Protein AF-A0A0H5R2V0-F1 (afdb_monomer_lite)

Secondary structure (DSSP, 8-state):
-----TTSPPTT----EETTEE-EESGGG-EEPTTEEEETTTEEEEPPPHHHHHHHHHHHHHHHHHHHHHHHHHHHHHHH-TT-HHHHHHHHHHHHHHHHHGGGGS-----HHHHHHHHHHHHHH-SSTTT--HHHHSTT-SS-HHHHHHHHHHHHHHHHHHHHHHHHHHHHHHHHHHH-----HHHHHHHHHHHHHHHHHHHHHHHHHHHHHHT-EEE-TTSTT-EEETTEEEEETTSHHHHHHIIIIIHHHIIIIIIHHHHHHHHHHHHTGGGTTSHHHHHHTHHHHTTB-GGGTTHHHHHHHHHHHHHHHHHHTTT-HHHHHHHHHHHHHHHHHHHHHH--BSSHHHHHHHHHHHHHHHHHHHHHHTTS-TT-HHHHHHHHHHHHHHHHHHHHHHHHHHHHHHHHHHHHTS--S-SSSSS--PPPP------S----------------------------------------------

Structure (mmCIF, N/CA/C/O backbone):
data_AF-A0A0H5R2V0-F1
#
_entry.id   AF-A0A0H5R2V0-F1
#
loop_
_atom_site.group_PDB
_atom_site.id
_atom_site.type_symbol
_atom_site.label_atom_id
_atom_site.label_alt_id
_atom_site.label_comp_id
_atom_site.label_asym_id
_atom_site.label_entity_id
_atom_site.label_seq_id
_atom_site.pdbx_PDB_ins_code
_atom_site.Cartn_x
_atom_site.Cartn_y
_atom_site.Cartn_z
_atom_site.occupancy
_atom_site.B_iso_or_equiv
_atom_site.auth_seq_id
_atom_site.auth_comp_id
_atom_site.auth_asym_id
_atom_site.auth_atom_id
_atom_site.pdbx_PDB_model_num
ATOM 1 N N . MET A 1 1 ? 16.151 -11.318 -28.873 1.00 33.03 1 MET A N 1
ATOM 2 C CA . MET A 1 1 ? 16.002 -10.225 -27.884 1.00 33.03 1 MET A CA 1
ATOM 3 C C . MET A 1 1 ? 16.062 -8.913 -28.647 1.00 33.03 1 MET A C 1
ATOM 5 O O . MET A 1 1 ? 17.096 -8.249 -28.656 1.00 33.03 1 MET A O 1
ATOM 9 N N . ASP A 1 2 ? 14.979 -8.585 -29.345 1.00 33.47 2 ASP A N 1
ATOM 10 C CA . ASP A 1 2 ? 14.877 -7.322 -30.068 1.00 33.47 2 ASP A CA 1
ATOM 11 C C . ASP A 1 2 ? 14.634 -6.217 -29.044 1.00 33.47 2 ASP A C 1
ATOM 13 O O . ASP A 1 2 ? 13.664 -6.230 -28.288 1.00 33.47 2 ASP A O 1
ATOM 17 N N . GLY A 1 3 ? 15.637 -5.350 -28.913 1.00 40.62 3 GLY A N 1
ATOM 18 C CA . GLY A 1 3 ? 15.719 -4.335 -27.874 1.00 40.62 3 GLY A CA 1
ATOM 19 C C . GLY A 1 3 ? 14.725 -3.215 -28.119 1.00 40.62 3 GLY A C 1
ATOM 20 O O . GLY A 1 3 ? 15.074 -2.224 -28.751 1.00 40.62 3 GLY A O 1
ATOM 21 N N . LEU A 1 4 ? 13.524 -3.381 -27.582 1.00 42.94 4 LEU A N 1
ATOM 22 C CA . LEU A 1 4 ? 12.589 -2.296 -27.342 1.00 42.94 4 LEU A CA 1
ATOM 23 C C . LEU A 1 4 ? 13.112 -1.485 -26.141 1.00 42.94 4 LEU A C 1
ATOM 25 O O . LEU A 1 4 ? 13.302 -2.020 -25.047 1.00 42.94 4 LEU A O 1
ATOM 29 N N . CYS A 1 5 ? 13.399 -0.202 -26.356 1.00 55.09 5 CYS A N 1
ATOM 30 C CA . CYS A 1 5 ? 13.535 0.801 -25.295 1.00 55.09 5 CYS A CA 1
ATOM 31 C C . CYS A 1 5 ? 12.206 0.905 -24.514 1.00 55.09 5 CYS A C 1
ATOM 33 O O . CYS A 1 5 ? 11.188 0.412 -24.991 1.00 55.09 5 CYS A O 1
ATOM 35 N N . GLY A 1 6 ? 12.176 1.526 -23.328 1.00 53.34 6 GLY A N 1
ATOM 36 C CA . GLY A 1 6 ? 11.017 1.492 -22.413 1.00 53.34 6 GLY A CA 1
ATOM 37 C C . GLY A 1 6 ? 9.666 1.856 -23.052 1.00 53.34 6 GLY A C 1
ATOM 38 O O . GLY A 1 6 ? 8.648 1.272 -22.696 1.00 53.34 6 GLY A O 1
ATOM 39 N N . ALA A 1 7 ? 9.665 2.738 -24.056 1.00 50.69 7 ALA A N 1
ATOM 40 C CA . ALA A 1 7 ? 8.484 3.124 -24.839 1.00 50.69 7 ALA A CA 1
ATOM 41 C C . ALA A 1 7 ? 8.242 2.281 -26.118 1.00 50.69 7 ALA A C 1
ATOM 43 O O . ALA A 1 7 ? 7.536 2.715 -27.023 1.00 50.69 7 ALA A O 1
ATOM 44 N N . GLY A 1 8 ? 8.860 1.106 -26.259 1.00 52.59 8 GLY A N 1
ATOM 45 C CA . GLY A 1 8 ? 8.791 0.305 -27.487 1.00 52.59 8 GLY A CA 1
ATOM 46 C C . GLY A 1 8 ? 9.658 0.835 -28.641 1.00 52.59 8 GLY A C 1
ATOM 47 O O . GLY A 1 8 ? 9.436 0.491 -29.798 1.00 52.59 8 GLY A O 1
ATOM 48 N N . LEU A 1 9 ? 10.631 1.700 -28.342 1.00 57.59 9 LEU A N 1
ATOM 49 C CA . LEU A 1 9 ? 11.451 2.401 -29.337 1.00 57.59 9 LEU A CA 1
ATOM 50 C C . LEU A 1 9 ? 12.652 1.566 -29.806 1.00 57.59 9 LEU A C 1
ATOM 52 O O . LEU A 1 9 ? 13.222 0.792 -29.034 1.00 57.59 9 LEU A O 1
ATOM 56 N N . ALA A 1 10 ? 13.060 1.749 -31.064 1.00 51.53 10 ALA A N 1
ATOM 57 C CA . ALA A 1 10 ? 14.241 1.096 -31.623 1.00 51.53 10 ALA A CA 1
ATOM 58 C C . ALA A 1 10 ? 15.538 1.592 -30.954 1.00 51.53 10 ALA A C 1
ATOM 60 O O . ALA A 1 10 ? 15.652 2.742 -30.523 1.00 51.53 10 ALA A O 1
ATOM 61 N N . ARG A 1 11 ? 16.553 0.721 -30.884 1.00 51.88 11 ARG A N 1
ATOM 62 C CA . ARG A 1 11 ? 17.874 1.069 -30.337 1.00 51.88 11 ARG A CA 1
ATOM 63 C C . ARG A 1 11 ? 18.484 2.268 -31.074 1.00 51.88 11 ARG A C 1
ATOM 65 O O . ARG A 1 11 ? 18.577 2.259 -32.296 1.00 51.88 11 ARG A O 1
ATOM 72 N N . GLY A 1 12 ? 18.979 3.244 -30.313 1.00 54.66 12 GLY A N 1
ATOM 73 C CA . GLY A 1 12 ? 19.792 4.356 -30.822 1.00 54.66 12 GLY A CA 1
ATOM 74 C C . GLY A 1 12 ? 19.036 5.648 -31.137 1.00 54.66 12 GLY A C 1
ATOM 75 O O . GLY A 1 12 ? 19.684 6.682 -31.257 1.00 54.66 12 GLY A O 1
ATOM 76 N N . HIS A 1 13 ? 17.698 5.634 -31.187 1.00 60.31 13 HIS A N 1
ATOM 77 C CA . HIS A 1 13 ? 16.897 6.842 -31.399 1.00 60.31 13 HIS A CA 1
ATOM 78 C C . HIS A 1 13 ? 15.686 6.883 -30.462 1.00 60.31 13 HIS A C 1
ATOM 80 O O . HIS A 1 13 ? 14.754 6.096 -30.599 1.00 60.31 13 HIS A O 1
ATOM 86 N N . CYS A 1 14 ? 15.672 7.852 -29.544 1.00 61.84 14 CYS A N 1
ATOM 87 C CA . CYS A 1 14 ? 14.500 8.182 -28.725 1.00 61.84 14 CYS A CA 1
ATOM 88 C C . CYS A 1 14 ? 13.526 9.124 -29.454 1.00 61.84 14 CYS A C 1
ATOM 90 O O . CYS A 1 14 ? 12.907 9.981 -28.833 1.00 61.84 14 CYS A O 1
ATOM 92 N N . SER A 1 15 ? 13.412 8.995 -30.779 1.00 57.28 15 SER A N 1
ATOM 93 C CA . SER A 1 15 ? 12.579 9.883 -31.590 1.00 57.28 15 SER A CA 1
ATOM 94 C C . SER A 1 15 ? 11.240 9.215 -31.890 1.00 57.28 15 SER A C 1
ATOM 96 O O . SER A 1 15 ? 11.103 8.426 -32.823 1.00 57.28 15 SER A O 1
ATOM 98 N N . LEU A 1 16 ? 10.250 9.519 -31.056 1.00 59.22 16 LEU A N 1
ATOM 99 C CA . LEU A 1 16 ? 8.854 9.576 -31.476 1.00 59.22 16 LEU A CA 1
ATOM 100 C C . LEU A 1 16 ? 8.512 11.060 -31.516 1.00 59.22 16 LEU A C 1
ATOM 102 O O . LEU A 1 16 ? 8.549 11.725 -30.479 1.00 59.22 16 LEU A O 1
ATOM 106 N N . THR A 1 17 ? 8.236 11.574 -32.710 1.00 57.38 17 THR A N 1
ATOM 107 C CA . THR A 1 17 ? 7.784 12.949 -32.893 1.00 57.38 17 THR A CA 1
ATOM 108 C C . THR A 1 17 ? 6.283 13.014 -32.642 1.00 57.38 17 THR A C 1
ATOM 110 O O . THR A 1 17 ? 5.487 12.469 -33.404 1.00 57.38 17 THR A O 1
ATOM 113 N N . ALA A 1 18 ? 5.883 13.689 -31.567 1.00 54.88 18 ALA A N 1
ATOM 114 C CA . ALA A 1 18 ? 4.542 14.251 -31.460 1.00 54.88 18 ALA A CA 1
ATOM 115 C C . ALA A 1 18 ? 4.658 15.715 -31.895 1.00 54.88 18 ALA A C 1
ATOM 117 O O . ALA A 1 18 ? 5.515 16.434 -31.388 1.00 54.88 18 ALA A O 1
ATOM 118 N N . ASP A 1 19 ? 3.877 16.137 -32.891 1.00 56.09 19 ASP A N 1
ATOM 119 C CA . ASP A 1 19 ? 3.911 17.508 -33.428 1.00 56.09 19 ASP A CA 1
ATOM 120 C C . ASP A 1 19 ? 5.296 17.988 -33.944 1.00 56.09 19 ASP A C 1
ATOM 122 O O . ASP A 1 19 ? 5.535 19.187 -34.059 1.00 56.09 19 ASP A O 1
ATOM 126 N N . GLY A 1 20 ? 6.209 17.069 -34.296 1.00 59.12 20 GLY A N 1
ATOM 127 C CA . GLY A 1 20 ? 7.530 17.392 -34.861 1.00 59.12 20 GLY A CA 1
ATOM 128 C C . GLY A 1 20 ? 8.679 17.571 -33.855 1.00 59.12 20 GLY A C 1
ATOM 129 O O . GLY A 1 20 ? 9.789 17.879 -34.283 1.00 59.12 20 GLY A O 1
ATOM 130 N N . GLU A 1 21 ? 8.459 17.336 -32.556 1.00 62.59 21 GLU A N 1
ATOM 131 C CA . GLU A 1 21 ? 9.493 17.419 -31.508 1.00 62.59 21 GLU A CA 1
ATOM 132 C C . GLU A 1 21 ? 9.764 16.056 -30.847 1.00 62.59 21 GLU A C 1
ATOM 134 O O . GLU A 1 21 ? 8.839 15.271 -30.636 1.00 62.59 21 GLU A O 1
ATOM 139 N N . ASP A 1 22 ? 11.025 15.767 -30.491 1.00 71.94 22 ASP A N 1
ATOM 140 C CA . ASP A 1 22 ? 11.361 14.545 -29.741 1.00 71.94 22 ASP A CA 1
ATOM 141 C C . ASP A 1 22 ? 10.787 14.611 -28.321 1.00 71.94 22 ASP A C 1
ATOM 143 O O . ASP A 1 22 ? 11.115 15.521 -27.557 1.00 71.94 22 ASP A O 1
ATOM 147 N N . VAL A 1 23 ? 9.966 13.623 -27.964 1.00 78.81 23 VAL A N 1
ATOM 148 C CA . VAL A 1 23 ? 9.241 13.565 -26.682 1.00 78.81 23 VAL A CA 1
ATOM 149 C C . VAL A 1 23 ? 10.042 12.867 -25.571 1.00 78.81 23 VAL A C 1
ATOM 151 O O . VAL A 1 23 ? 9.841 13.143 -24.385 1.00 78.81 23 VAL A O 1
ATOM 154 N N . TYR A 1 24 ? 10.960 11.971 -25.942 1.00 79.38 24 TYR A N 1
ATOM 155 C CA . TYR A 1 24 ? 11.672 11.087 -25.018 1.00 79.38 24 TYR A CA 1
ATOM 156 C C . TYR A 1 24 ? 13.173 11.386 -24.971 1.00 79.38 24 TYR A C 1
ATOM 158 O O . TYR A 1 24 ? 13.803 11.675 -25.986 1.00 79.38 24 TYR A O 1
ATOM 166 N N . GLU A 1 25 ? 13.768 11.230 -23.793 1.00 76.56 25 GLU A N 1
ATOM 167 C CA . GLU A 1 25 ? 15.200 11.377 -23.543 1.00 76.56 25 GLU A CA 1
ATOM 168 C C . GLU A 1 25 ? 15.709 10.366 -22.495 1.00 76.56 25 GLU A C 1
ATOM 170 O O . GLU A 1 25 ? 14.951 9.585 -21.912 1.00 76.56 25 GLU A O 1
ATOM 175 N N . GLY A 1 26 ? 17.023 10.356 -22.261 1.00 75.25 26 GLY A N 1
ATOM 176 C CA . GLY A 1 26 ? 17.664 9.496 -21.262 1.00 75.25 26 GLY A CA 1
ATOM 177 C C . GLY A 1 26 ? 17.844 8.029 -21.680 1.00 75.25 26 GLY A C 1
ATOM 178 O O . GLY A 1 26 ? 17.551 7.611 -22.803 1.00 75.25 26 GLY A O 1
ATOM 179 N N . ASN A 1 27 ? 18.373 7.225 -20.755 1.00 75.56 27 ASN A N 1
ATOM 180 C CA . ASN A 1 27 ? 18.666 5.811 -20.996 1.00 75.56 27 ASN A CA 1
ATOM 181 C C . ASN A 1 27 ? 17.387 5.019 -21.288 1.00 75.56 27 ASN A C 1
ATOM 183 O O . ASN A 1 27 ? 16.394 5.151 -20.580 1.00 75.56 27 ASN A O 1
ATOM 187 N N . LEU A 1 28 ? 17.420 4.173 -22.326 1.00 72.62 28 LEU A N 1
ATOM 188 C CA . LEU A 1 28 ? 16.254 3.409 -22.798 1.00 72.62 28 LEU A CA 1
ATOM 189 C C . LEU A 1 28 ? 15.016 4.287 -23.083 1.00 72.62 28 LEU A C 1
ATOM 191 O O . LEU A 1 28 ? 13.898 3.774 -23.044 1.00 72.62 28 LEU A O 1
ATOM 195 N N . CYS A 1 29 ? 15.205 5.579 -23.384 1.00 75.69 29 CYS A N 1
ATOM 196 C CA . CYS A 1 29 ? 14.132 6.532 -23.686 1.00 75.69 29 CYS A CA 1
ATOM 197 C C . CYS A 1 29 ? 13.070 6.622 -22.580 1.00 75.69 29 CYS A C 1
ATOM 199 O O . CYS A 1 29 ? 11.881 6.734 -22.864 1.00 75.69 29 CYS A O 1
ATOM 201 N N . SER A 1 30 ? 13.482 6.490 -21.315 1.00 73.69 30 SER A N 1
ATOM 202 C CA . SER A 1 30 ? 12.550 6.450 -20.185 1.00 73.69 30 SER A CA 1
ATOM 203 C C . SER A 1 30 ? 12.168 7.822 -19.638 1.00 73.69 30 SER A C 1
ATOM 205 O O . SER A 1 30 ? 11.224 7.921 -18.860 1.00 73.69 30 SER A O 1
ATOM 207 N N . SER A 1 31 ? 12.926 8.873 -19.940 1.00 76.12 31 SER A N 1
ATOM 208 C CA . SER A 1 31 ? 12.676 10.223 -19.425 1.00 76.12 31 SER A CA 1
ATOM 209 C C . SER A 1 31 ? 11.903 11.050 -20.445 1.00 76.12 31 SER A C 1
ATOM 211 O O . SER A 1 31 ? 12.030 10.832 -21.646 1.00 76.12 31 SER A O 1
ATOM 213 N N . CYS A 1 32 ? 11.068 11.967 -19.962 1.00 77.69 32 CYS A N 1
ATOM 214 C CA . CYS A 1 32 ? 10.323 12.878 -20.823 1.00 77.69 32 CYS A CA 1
ATOM 215 C C . CYS A 1 32 ? 11.115 14.166 -20.994 1.00 77.69 32 CYS A C 1
ATOM 217 O O . CYS A 1 32 ? 11.661 14.681 -20.020 1.00 77.69 32 CYS A O 1
ATOM 219 N N . ARG A 1 33 ? 11.142 14.694 -22.216 1.00 77.19 33 ARG A N 1
ATOM 220 C CA . ARG A 1 33 ? 11.766 15.985 -22.499 1.00 77.19 33 ARG A CA 1
ATOM 221 C C . ARG A 1 33 ? 10.987 17.123 -21.828 1.00 77.19 33 ARG A C 1
ATOM 223 O O . ARG A 1 33 ? 9.781 17.010 -21.599 1.00 77.19 33 ARG A O 1
ATOM 230 N N . GLY A 1 34 ? 11.658 18.242 -21.548 1.00 76.44 34 GLY A N 1
ATOM 231 C CA . GLY A 1 34 ? 11.037 19.432 -20.953 1.00 76.44 34 GLY A CA 1
ATOM 232 C C . GLY A 1 34 ? 9.741 19.855 -21.663 1.00 76.44 34 GLY A C 1
ATOM 233 O O . GLY A 1 34 ? 9.711 19.994 -22.882 1.00 76.44 34 GLY A O 1
ATOM 234 N N . GLY A 1 35 ? 8.664 20.040 -20.893 1.00 75.44 35 GLY A N 1
ATOM 235 C CA . GLY A 1 35 ? 7.310 20.298 -21.410 1.00 75.44 35 GLY A CA 1
ATOM 236 C C . GLY A 1 35 ? 6.415 19.054 -21.511 1.00 75.44 35 GLY A C 1
ATOM 237 O O . GLY A 1 35 ? 5.207 19.194 -21.719 1.00 75.44 35 GLY A O 1
ATOM 238 N N . TYR A 1 36 ? 6.971 17.859 -21.296 1.00 77.06 36 TYR A N 1
ATOM 239 C CA . TYR A 1 36 ? 6.258 16.585 -21.219 1.00 77.06 36 TYR A CA 1
ATOM 240 C C . TYR A 1 36 ? 6.465 15.939 -19.840 1.00 77.06 36 TYR A C 1
ATOM 242 O O . TYR A 1 36 ? 7.523 16.069 -19.232 1.00 77.06 36 TYR A O 1
ATOM 250 N N . GLY A 1 37 ? 5.451 15.235 -19.338 1.00 74.38 37 GLY A N 1
ATOM 251 C CA . GLY A 1 37 ? 5.489 14.508 -18.068 1.00 74.38 37 GLY A CA 1
ATOM 252 C C . GLY A 1 37 ? 5.064 13.054 -18.238 1.00 74.38 37 GLY A C 1
ATOM 253 O O . GLY A 1 37 ? 4.320 12.715 -19.167 1.00 74.38 37 GLY A O 1
ATOM 254 N N . ARG A 1 38 ? 5.527 12.183 -17.334 1.00 69.81 38 ARG A N 1
ATOM 255 C CA . ARG A 1 38 ? 5.218 10.749 -17.395 1.00 69.81 38 ARG A CA 1
ATOM 256 C C . ARG A 1 38 ? 3.749 10.470 -17.055 1.00 69.81 38 ARG A C 1
ATOM 258 O O . ARG A 1 38 ? 3.203 10.992 -16.079 1.00 69.81 38 ARG A O 1
ATOM 265 N N . VAL A 1 39 ? 3.134 9.585 -17.837 1.00 63.25 39 VAL A N 1
ATOM 266 C CA . VAL A 1 39 ? 1.820 8.973 -17.617 1.00 63.25 39 VAL A CA 1
ATOM 267 C C . VAL A 1 39 ? 2.007 7.454 -17.603 1.00 63.25 39 VAL A C 1
ATOM 269 O O . VAL A 1 39 ? 2.451 6.849 -18.570 1.00 63.25 39 VAL A O 1
ATOM 272 N N . GLY A 1 40 ? 1.698 6.799 -16.483 1.00 59.44 40 GLY A N 1
ATOM 273 C CA . GLY A 1 40 ? 1.990 5.367 -16.333 1.00 59.44 40 GLY A CA 1
ATOM 274 C C . GLY A 1 40 ? 3.484 5.093 -16.111 1.00 59.44 40 GLY A C 1
ATOM 275 O O . GLY A 1 40 ? 4.130 5.828 -15.371 1.00 59.44 40 GLY A O 1
ATOM 276 N N . GLN A 1 41 ? 4.021 4.004 -16.679 1.00 54.69 41 GLN A N 1
ATOM 277 C CA . GLN A 1 41 ? 5.417 3.588 -16.445 1.00 54.69 41 GLN A CA 1
ATOM 278 C C . GLN A 1 41 ? 6.420 4.149 -17.466 1.00 54.69 41 GLN A C 1
ATOM 280 O O . GLN A 1 41 ? 7.545 4.454 -17.079 1.00 54.69 41 GLN A O 1
ATOM 285 N N . TYR A 1 42 ? 6.030 4.294 -18.738 1.00 61.25 42 TYR A N 1
ATOM 286 C CA . TYR A 1 42 ? 6.952 4.664 -19.825 1.00 61.25 42 TYR A CA 1
ATOM 287 C C . TYR A 1 42 ? 6.368 5.640 -20.854 1.00 61.25 42 TYR A C 1
ATOM 289 O O . TYR A 1 42 ? 7.056 5.971 -21.811 1.00 61.25 42 TYR A O 1
ATOM 297 N N . GLU A 1 43 ? 5.119 6.087 -20.702 1.00 69.00 43 GLU A N 1
ATOM 298 C CA . GLU A 1 43 ? 4.473 6.972 -21.675 1.00 69.00 43 GLU A CA 1
ATOM 299 C C . GLU A 1 43 ? 4.683 8.434 -21.268 1.00 69.00 43 GLU A C 1
ATOM 301 O O . GLU A 1 43 ? 4.503 8.793 -20.105 1.00 69.00 43 GLU A O 1
ATOM 306 N N . CYS A 1 44 ? 5.074 9.283 -22.214 1.00 76.19 44 CYS A N 1
ATOM 307 C CA . CYS A 1 44 ? 5.245 10.717 -21.993 1.00 76.19 44 CYS A CA 1
ATOM 308 C C . CYS A 1 44 ? 4.109 11.483 -22.669 1.00 76.19 44 CYS A C 1
ATOM 310 O O . CYS A 1 44 ? 3.850 11.308 -23.857 1.00 76.19 44 CYS A O 1
ATOM 312 N N . SER A 1 45 ? 3.441 12.355 -21.913 1.00 76.94 45 SER A N 1
ATOM 313 C CA . SER A 1 45 ? 2.360 13.208 -22.416 1.00 76.94 45 SER A CA 1
ATOM 314 C C . SER A 1 45 ? 2.687 14.681 -22.203 1.00 76.94 45 SER A C 1
ATOM 316 O O . SER A 1 45 ? 3.416 15.030 -21.274 1.00 76.94 45 SER A O 1
ATOM 318 N N . LYS A 1 46 ? 2.156 15.555 -23.061 1.00 79.50 46 LYS A N 1
ATOM 319 C CA . LYS A 1 46 ? 2.367 17.002 -22.949 1.00 79.50 46 LYS A CA 1
ATOM 320 C C . LYS A 1 46 ? 1.813 17.508 -21.619 1.00 79.50 46 LYS A C 1
ATOM 322 O O . LYS A 1 46 ? 0.673 17.198 -21.269 1.00 79.50 46 LYS A O 1
ATOM 327 N N . CYS A 1 47 ? 2.605 18.290 -20.888 1.00 77.94 47 CYS A N 1
ATOM 328 C CA . CYS A 1 47 ? 2.164 18.833 -19.611 1.00 77.94 47 CYS A CA 1
ATOM 329 C C . CYS A 1 47 ? 0.926 19.729 -19.806 1.00 77.94 47 CYS A C 1
ATOM 331 O O . CYS A 1 47 ? 0.865 20.503 -20.770 1.00 77.94 47 CYS A O 1
ATOM 333 N N . PRO A 1 48 ? -0.069 19.639 -18.905 1.00 76.38 48 PRO A N 1
ATOM 334 C CA . PRO A 1 48 ? -1.274 20.450 -18.994 1.00 76.38 48 PRO A CA 1
ATOM 335 C C . PRO A 1 48 ? -0.934 21.943 -18.911 1.00 76.38 48 PRO A C 1
ATOM 337 O O . PRO A 1 48 ? -0.024 22.354 -18.188 1.00 76.38 48 PRO A O 1
ATOM 340 N N . GLY A 1 49 ? -1.697 22.776 -19.625 1.00 78.06 49 GLY A N 1
ATOM 341 C CA . GLY A 1 49 ? -1.541 24.232 -19.551 1.00 78.06 49 GLY A CA 1
ATOM 342 C C . GLY A 1 49 ? -1.787 24.763 -18.131 1.00 78.06 49 GLY A C 1
ATOM 343 O O . GLY A 1 49 ? -2.454 24.113 -17.325 1.00 78.06 49 GLY A O 1
ATOM 344 N N . MET A 1 50 ? -1.306 25.973 -17.823 1.00 73.50 50 MET A N 1
ATOM 345 C CA . MET A 1 50 ? -1.350 26.553 -16.465 1.00 73.50 50 MET A CA 1
ATOM 346 C C . MET A 1 50 ? -2.732 26.469 -15.789 1.00 73.50 50 MET A C 1
ATOM 348 O O . MET A 1 50 ? -2.816 26.143 -14.607 1.00 73.50 50 MET A O 1
ATOM 352 N N . ALA A 1 51 ? -3.821 26.696 -16.533 1.00 78.94 51 ALA A N 1
ATOM 353 C CA . ALA A 1 51 ? -5.185 26.619 -16.004 1.00 78.94 51 ALA A CA 1
ATOM 354 C C . ALA A 1 51 ? -5.613 25.186 -15.628 1.00 78.94 51 ALA A C 1
ATOM 356 O O . ALA A 1 51 ? -6.193 24.972 -14.565 1.00 78.94 51 ALA A O 1
ATOM 357 N N . GLN A 1 52 ? -5.298 24.197 -16.470 1.00 77.12 52 GLN A N 1
ATOM 358 C CA . GLN A 1 52 ? -5.561 22.783 -16.181 1.00 77.12 52 GLN A CA 1
ATOM 359 C C . GLN A 1 52 ? -4.690 22.287 -15.023 1.00 77.12 52 GLN A C 1
ATOM 361 O O . GLN A 1 52 ? -5.158 21.519 -14.188 1.00 77.12 52 GLN A O 1
ATOM 366 N N . ASN A 1 53 ? -3.452 22.772 -14.934 1.00 73.44 53 ASN A N 1
ATOM 367 C CA . ASN A 1 53 ? -2.537 22.437 -13.853 1.00 73.44 53 ASN A CA 1
ATOM 368 C C . ASN A 1 53 ? -3.017 22.997 -12.502 1.00 73.44 53 ASN A C 1
ATOM 370 O O . ASN A 1 53 ? -3.043 22.290 -11.496 1.00 73.44 53 ASN A O 1
ATOM 374 N N . MET A 1 54 ? -3.484 24.251 -12.491 1.00 75.75 54 MET A N 1
ATOM 375 C CA . MET A 1 54 ? -4.089 24.873 -11.309 1.00 75.75 54 MET A CA 1
ATOM 376 C C . MET A 1 54 ? -5.380 24.158 -10.888 1.00 75.75 54 MET A C 1
ATOM 378 O O . MET A 1 54 ? -5.603 23.939 -9.697 1.00 75.75 54 MET A O 1
ATOM 382 N N . LEU A 1 55 ? -6.199 23.728 -11.855 1.00 81.94 55 LEU A N 1
ATOM 383 C CA . LEU A 1 55 ? -7.372 22.899 -11.589 1.00 81.94 55 LEU A CA 1
ATOM 384 C C . LEU A 1 55 ? -6.973 21.552 -10.965 1.00 81.94 55 LEU A C 1
ATOM 386 O O . LEU A 1 55 ? -7.532 21.176 -9.937 1.00 81.94 55 LEU A O 1
ATOM 390 N N . LEU A 1 56 ? -5.982 20.855 -11.525 1.00 74.62 56 LEU A N 1
ATOM 391 C CA . LEU A 1 56 ? -5.514 19.566 -11.011 1.00 74.62 56 LEU A CA 1
ATOM 392 C C . LEU A 1 56 ? -4.976 19.687 -9.576 1.00 74.62 56 LEU A C 1
ATOM 394 O O . LEU A 1 56 ? -5.341 18.883 -8.721 1.00 74.62 56 LEU A O 1
ATOM 398 N N . LEU A 1 57 ? -4.202 20.738 -9.281 1.00 71.69 57 LEU A N 1
ATOM 399 C CA . LEU A 1 57 ? -3.754 21.052 -7.918 1.00 71.69 57 LEU A CA 1
ATOM 400 C C . LEU A 1 57 ? -4.918 21.307 -6.968 1.00 71.69 57 LEU A C 1
ATOM 402 O O . LEU A 1 57 ? -4.917 20.807 -5.844 1.00 71.69 57 LEU A O 1
ATOM 406 N N . SER A 1 58 ? -5.912 22.081 -7.405 1.00 78.44 58 SER A N 1
ATOM 407 C CA . SER A 1 58 ? -7.078 22.376 -6.573 1.00 78.44 58 SER A CA 1
ATOM 408 C C . SER A 1 58 ? -7.869 21.106 -6.243 1.00 78.44 58 SER A C 1
ATOM 410 O O . SER A 1 58 ? -8.281 20.925 -5.099 1.00 78.44 58 SER A O 1
ATOM 412 N N . ILE A 1 59 ? -7.990 20.179 -7.202 1.00 80.00 59 ILE A N 1
ATOM 413 C CA . ILE A 1 59 ? -8.608 18.863 -7.004 1.00 80.00 59 ILE A CA 1
ATOM 414 C C . ILE A 1 59 ? -7.758 18.010 -6.057 1.00 80.00 59 ILE A C 1
ATOM 416 O O . ILE A 1 59 ? -8.304 17.416 -5.133 1.00 80.00 59 ILE A O 1
ATOM 420 N N . ALA A 1 60 ? -6.435 17.972 -6.232 1.00 71.75 60 ALA A N 1
ATOM 421 C CA . ALA A 1 60 ? -5.530 17.226 -5.359 1.00 71.75 60 ALA A CA 1
ATOM 422 C C . ALA A 1 60 ? -5.623 17.705 -3.901 1.00 71.75 60 ALA A C 1
ATOM 424 O O . ALA A 1 60 ? -5.783 16.898 -2.982 1.00 71.75 60 ALA A O 1
ATOM 425 N N . LEU A 1 61 ? -5.596 19.024 -3.690 1.00 74.88 61 LEU A N 1
ATOM 426 C CA . LEU A 1 61 ? -5.749 19.639 -2.375 1.00 74.88 61 LEU A CA 1
ATOM 427 C C . LEU A 1 61 ? -7.129 19.340 -1.777 1.00 74.88 61 LEU A C 1
ATOM 429 O O . LEU A 1 61 ? -7.221 18.969 -0.606 1.00 74.88 61 LEU A O 1
ATOM 433 N N . LEU A 1 62 ? -8.195 19.441 -2.577 1.00 81.00 62 LEU A N 1
ATOM 434 C CA . LEU A 1 62 ? -9.549 19.089 -2.153 1.00 81.00 62 LEU A CA 1
ATOM 435 C C . LEU A 1 62 ? -9.634 17.617 -1.736 1.00 81.00 62 LEU A C 1
ATOM 437 O O . LEU A 1 62 ? -10.188 17.324 -0.682 1.00 81.00 62 LEU A O 1
ATOM 441 N N . CYS A 1 63 ? -9.052 16.696 -2.505 1.00 74.81 63 CYS A N 1
ATOM 442 C CA . CYS A 1 63 ? -9.003 15.273 -2.173 1.00 74.81 63 CYS A CA 1
ATOM 443 C C .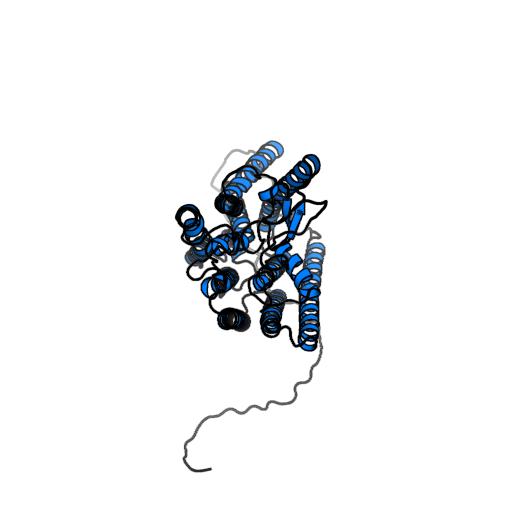 CYS A 1 63 ? -8.267 15.018 -0.854 1.00 74.81 63 CYS A C 1
ATOM 445 O O . CYS A 1 63 ? -8.745 14.227 -0.046 1.00 74.81 63 CYS A O 1
ATOM 447 N N . ILE A 1 64 ? -7.153 15.713 -0.593 1.00 72.44 64 ILE A N 1
ATOM 448 C CA . ILE A 1 64 ? -6.432 15.627 0.688 1.00 72.44 64 ILE A CA 1
ATOM 449 C C . ILE A 1 64 ? -7.315 16.132 1.837 1.00 72.44 64 ILE A C 1
ATOM 451 O O . ILE A 1 64 ? -7.426 15.462 2.863 1.00 72.44 64 ILE A O 1
ATOM 455 N N . ILE A 1 65 ? -7.993 17.271 1.666 1.00 75.25 65 ILE A N 1
ATOM 456 C CA . ILE A 1 65 ? -8.910 17.826 2.674 1.00 75.25 65 ILE A CA 1
ATOM 457 C C . ILE A 1 65 ? -10.078 16.870 2.932 1.00 75.25 65 ILE A C 1
ATOM 459 O O . ILE A 1 65 ? -10.398 16.595 4.087 1.00 75.25 65 ILE A O 1
ATOM 463 N N . VAL A 1 66 ? -10.692 16.327 1.878 1.00 79.50 66 VAL A N 1
ATOM 464 C CA . VAL A 1 66 ? -11.781 15.346 1.975 1.00 79.50 66 VAL A CA 1
ATOM 465 C C . VAL A 1 66 ? -11.293 14.068 2.644 1.00 79.50 66 VAL A C 1
ATOM 467 O O . VAL A 1 66 ? -12.007 13.532 3.484 1.00 79.50 66 VAL A O 1
ATOM 470 N N . PHE A 1 67 ? -10.081 13.599 2.342 1.00 74.31 67 PHE A N 1
ATOM 471 C CA . PHE A 1 67 ? -9.492 12.431 2.990 1.00 74.31 67 PHE A CA 1
ATOM 472 C C . PHE A 1 67 ? -9.282 12.670 4.489 1.00 74.31 67 PHE A C 1
ATOM 474 O O . PHE A 1 67 ? -9.679 11.835 5.296 1.00 74.31 67 PHE A O 1
ATOM 481 N N . ILE A 1 68 ? -8.733 13.825 4.879 1.00 70.88 68 ILE A N 1
ATOM 482 C CA . ILE A 1 68 ? -8.565 14.208 6.290 1.00 70.88 68 ILE A CA 1
ATOM 483 C C . ILE A 1 68 ? -9.929 14.336 6.982 1.00 70.88 68 ILE A C 1
ATOM 485 O O . ILE A 1 68 ? -10.127 13.817 8.077 1.00 70.88 68 ILE A O 1
ATOM 489 N N . ALA A 1 69 ? -10.899 14.995 6.350 1.00 74.00 69 ALA A N 1
ATOM 490 C CA . ALA A 1 69 ? -12.247 15.117 6.894 1.00 74.00 69 ALA A CA 1
ATOM 491 C C . ALA A 1 69 ? -12.907 13.740 7.044 1.00 74.00 69 ALA A C 1
ATOM 493 O O . ALA A 1 69 ? -13.524 13.455 8.069 1.00 74.00 69 ALA A O 1
ATOM 494 N N . PHE A 1 70 ? -12.732 12.861 6.057 1.00 76.75 70 PHE A N 1
ATOM 495 C CA . PHE A 1 70 ? -13.217 11.492 6.092 1.00 76.75 70 PHE A CA 1
ATOM 496 C C . PHE A 1 70 ? -12.582 10.707 7.238 1.00 76.75 70 PHE A C 1
ATOM 498 O O . PHE A 1 70 ? -13.330 10.088 7.986 1.00 76.75 70 PHE A O 1
ATOM 505 N N . THR A 1 71 ? -11.258 10.760 7.433 1.00 67.25 71 THR A N 1
ATOM 506 C CA . THR A 1 71 ? -10.592 10.038 8.532 1.00 67.25 71 THR A CA 1
ATOM 507 C C . THR A 1 71 ? -11.013 10.566 9.899 1.00 67.25 71 THR A C 1
ATOM 509 O O . THR A 1 71 ? -11.244 9.778 10.819 1.00 67.25 71 THR A O 1
ATOM 512 N N . VAL A 1 72 ? -11.204 11.879 10.040 1.00 68.88 72 VAL A N 1
ATOM 513 C CA . VAL A 1 72 ? -11.723 12.496 11.269 1.00 68.88 72 VAL A CA 1
ATOM 514 C C . VAL A 1 72 ? -13.160 12.038 11.534 1.00 68.88 72 VAL A C 1
ATOM 516 O O . VAL A 1 72 ? -13.451 11.513 12.610 1.00 68.88 72 VAL A O 1
ATOM 519 N N . VAL A 1 73 ? -14.054 12.141 10.546 1.00 70.56 73 VAL A N 1
ATOM 520 C CA . VAL A 1 73 ? -15.465 11.737 10.677 1.00 70.56 73 VAL A CA 1
ATOM 521 C C . VAL A 1 73 ? -15.599 10.231 10.901 1.00 70.56 73 VAL A C 1
ATOM 523 O O . VAL A 1 73 ? -16.391 9.802 11.743 1.00 70.56 73 VAL A O 1
ATOM 526 N N . SER A 1 74 ? -14.826 9.413 10.185 1.00 66.12 74 SER A N 1
ATOM 527 C CA . SER A 1 74 ? -14.824 7.961 10.356 1.00 66.12 74 SER A CA 1
ATOM 528 C C . SER A 1 74 ? -14.352 7.588 11.753 1.00 66.12 74 SER A C 1
ATOM 530 O O . SER A 1 74 ? -14.927 6.696 12.364 1.00 66.12 74 SER A O 1
ATOM 532 N N . THR A 1 75 ? -13.364 8.303 12.293 1.00 65.75 75 THR A N 1
ATOM 533 C CA . THR A 1 75 ? -12.866 8.084 13.653 1.00 65.75 75 THR A CA 1
ATOM 534 C C . THR A 1 75 ? -13.901 8.470 14.706 1.00 65.75 75 THR A C 1
ATOM 536 O O . THR A 1 75 ? -14.126 7.722 15.658 1.00 65.75 75 THR A O 1
ATOM 539 N N . MET A 1 76 ? -14.593 9.594 14.514 1.00 64.56 76 MET A N 1
ATOM 540 C CA . MET A 1 76 ? -15.681 10.009 15.398 1.00 64.56 76 MET A CA 1
ATOM 541 C C . MET A 1 76 ? -16.828 8.993 15.407 1.00 64.56 76 MET A C 1
ATOM 543 O O . MET A 1 76 ? -17.322 8.632 16.471 1.00 64.56 76 MET A O 1
ATOM 547 N N . LYS A 1 77 ? -17.220 8.476 14.237 1.00 62.66 77 LYS A N 1
ATOM 548 C CA . LYS A 1 77 ? -18.264 7.445 14.132 1.00 62.66 77 LYS A CA 1
ATOM 549 C C . LYS A 1 77 ? -17.804 6.087 14.668 1.00 62.66 77 LYS A C 1
ATOM 551 O O . LYS A 1 77 ? -18.589 5.400 15.317 1.00 62.66 77 LYS A O 1
ATOM 556 N N . ALA A 1 78 ? -16.541 5.715 14.452 1.00 56.53 78 ALA A N 1
ATOM 557 C CA . ALA A 1 78 ? -15.950 4.480 14.972 1.00 56.53 78 ALA A CA 1
ATOM 558 C C . ALA A 1 78 ? -15.879 4.475 16.506 1.00 56.53 78 ALA A C 1
ATOM 560 O O . ALA A 1 78 ? -16.109 3.437 17.121 1.00 56.53 78 ALA A O 1
ATOM 561 N N . SER A 1 79 ? -15.655 5.645 17.115 1.00 53.72 79 SER A N 1
ATOM 562 C CA . SER A 1 79 ? -15.779 5.858 18.561 1.00 53.72 79 SER A CA 1
ATOM 563 C C . SER A 1 79 ? -17.199 5.530 19.066 1.00 53.72 79 SER A C 1
ATOM 565 O O . SER A 1 79 ? -17.391 4.995 20.149 1.00 53.72 79 SER A O 1
ATOM 567 N N . SER A 1 80 ? -18.241 5.780 18.278 1.00 54.41 80 SER A N 1
ATOM 568 C CA . SER A 1 80 ? -19.616 5.490 18.710 1.00 54.41 80 SER A CA 1
ATOM 569 C C . SER A 1 80 ? -20.094 4.069 18.380 1.00 54.41 80 SER A C 1
ATOM 571 O O . SER A 1 80 ? -21.019 3.587 19.030 1.00 54.41 80 SER A O 1
ATOM 573 N N . GLN A 1 81 ? -19.501 3.382 17.395 1.00 59.66 81 GLN A N 1
ATOM 574 C CA . GLN A 1 81 ? -19.926 2.042 16.954 1.00 59.66 81 GLN A CA 1
ATOM 575 C C . GLN A 1 81 ? -18.727 1.119 16.632 1.00 59.66 81 GLN A C 1
ATOM 577 O O . GLN A 1 81 ? -18.356 0.956 15.467 1.00 59.66 81 GLN A O 1
ATOM 582 N N . PRO A 1 82 ? -18.144 0.428 17.631 1.00 54.03 82 PRO A N 1
ATOM 583 C CA . PRO A 1 82 ? -16.910 -0.354 17.477 1.00 54.03 82 PRO A CA 1
ATOM 584 C C . PRO A 1 82 ? -17.057 -1.687 16.705 1.00 54.03 82 PRO A C 1
ATOM 586 O O . PRO A 1 82 ? -16.150 -2.517 16.734 1.00 54.03 82 PRO A O 1
ATOM 589 N N . LYS A 1 83 ? -18.164 -1.944 15.989 1.00 58.09 83 LYS A N 1
ATOM 590 C CA . LYS A 1 83 ? -18.437 -3.227 15.290 1.00 58.09 83 LYS A CA 1
ATOM 591 C C . LYS A 1 83 ? -18.927 -3.066 13.844 1.00 58.09 83 LYS A C 1
ATOM 593 O O . LYS A 1 83 ? -19.792 -3.803 13.379 1.00 58.09 83 LYS A O 1
ATOM 598 N N . ALA A 1 84 ? -18.393 -2.092 13.118 1.00 70.75 84 ALA A N 1
ATOM 599 C CA . ALA A 1 84 ? -18.747 -1.866 11.721 1.00 70.75 84 ALA A CA 1
ATOM 600 C C . ALA A 1 84 ? -18.168 -2.959 10.796 1.00 70.75 84 ALA A C 1
ATOM 602 O O . ALA A 1 84 ? -17.050 -2.837 10.299 1.00 70.75 84 ALA A O 1
ATOM 603 N N . VAL A 1 85 ? -18.945 -4.017 10.533 1.00 83.38 85 VAL A N 1
ATOM 604 C CA . VAL A 1 85 ? -18.588 -5.104 9.594 1.00 83.38 85 VAL A CA 1
ATOM 605 C C . VAL A 1 85 ? -18.209 -4.552 8.211 1.00 83.38 85 VAL A C 1
ATOM 607 O O . VAL A 1 85 ? -17.234 -5.005 7.616 1.00 83.38 85 VAL A O 1
ATOM 610 N N . HIS A 1 86 ? -18.914 -3.521 7.730 1.00 84.19 86 HIS A N 1
ATOM 611 C CA . HIS A 1 86 ? -18.640 -2.883 6.437 1.00 84.19 86 HIS A CA 1
ATOM 612 C C . HIS A 1 86 ? -17.214 -2.309 6.344 1.00 84.19 86 HIS A C 1
ATOM 614 O O . HIS A 1 86 ? -16.557 -2.473 5.319 1.00 84.19 86 HIS A O 1
ATOM 620 N N . SER A 1 87 ? -16.698 -1.699 7.418 1.00 83.56 87 SER A N 1
ATOM 621 C CA . SER A 1 87 ? -15.341 -1.139 7.449 1.00 83.56 87 SER A CA 1
ATOM 622 C C . SER A 1 87 ? -14.274 -2.225 7.330 1.00 83.56 87 SER A C 1
ATOM 624 O O . SER A 1 87 ? -13.256 -2.019 6.672 1.00 83.56 87 SER A O 1
ATOM 626 N N . ILE A 1 88 ? -14.519 -3.399 7.923 1.00 88.19 88 ILE A N 1
ATOM 627 C CA . ILE A 1 88 ? -13.599 -4.540 7.836 1.00 88.19 88 ILE A CA 1
ATOM 628 C C . ILE A 1 88 ? -13.610 -5.127 6.417 1.00 88.19 88 ILE A C 1
ATOM 630 O O . ILE A 1 88 ? -12.547 -5.417 5.875 1.00 88.19 88 ILE A O 1
ATOM 634 N N . ILE A 1 89 ? -14.779 -5.223 5.771 1.00 91.06 89 ILE A N 1
ATOM 635 C CA . ILE A 1 89 ? -14.881 -5.664 4.367 1.00 91.06 89 ILE A CA 1
ATOM 636 C C . ILE A 1 89 ? -14.109 -4.714 3.443 1.00 91.06 89 ILE A C 1
ATOM 638 O O . ILE A 1 89 ? -13.302 -5.173 2.637 1.00 91.06 89 ILE A O 1
ATOM 642 N N . ILE A 1 90 ? -14.300 -3.395 3.580 1.00 87.25 90 ILE A N 1
ATOM 643 C CA . ILE A 1 90 ? -13.566 -2.392 2.786 1.00 87.25 90 ILE A CA 1
ATOM 644 C C . ILE A 1 90 ? -12.057 -2.563 2.976 1.00 87.25 90 ILE A C 1
ATOM 646 O O . ILE A 1 90 ? -11.304 -2.550 2.005 1.00 87.25 90 ILE A O 1
ATOM 650 N N . LYS A 1 91 ? -11.609 -2.775 4.214 1.00 87.69 91 LYS A N 1
ATOM 651 C CA . LYS A 1 91 ? -10.200 -3.012 4.538 1.00 87.69 91 LYS A CA 1
ATOM 652 C C . LYS A 1 91 ? -9.647 -4.274 3.864 1.00 87.69 91 LYS A C 1
ATOM 654 O O . LYS A 1 91 ? -8.557 -4.205 3.299 1.00 87.69 91 LYS A O 1
ATOM 659 N N . ILE A 1 92 ? -10.390 -5.384 3.860 1.00 92.88 92 ILE A N 1
ATOM 660 C CA . ILE A 1 92 ? -10.015 -6.619 3.145 1.00 92.88 92 ILE A CA 1
ATOM 661 C C . ILE A 1 92 ? -9.901 -6.359 1.635 1.00 92.88 92 ILE A C 1
ATOM 663 O O . ILE A 1 92 ? -8.886 -6.692 1.022 1.00 92.88 92 ILE A O 1
ATOM 667 N N . VAL A 1 93 ? -10.894 -5.694 1.036 1.00 92.12 93 VAL A N 1
ATOM 668 C CA . VAL A 1 93 ? -10.895 -5.363 -0.399 1.00 92.12 93 VAL A CA 1
ATOM 669 C C . VAL A 1 93 ? -9.708 -4.473 -0.764 1.00 92.12 93 VAL A C 1
ATOM 671 O O . VAL A 1 93 ? -8.977 -4.783 -1.704 1.00 92.12 93 VAL A O 1
ATOM 674 N N . MET A 1 94 ? -9.456 -3.412 0.006 1.00 87.06 94 MET A N 1
ATOM 675 C CA . MET A 1 94 ? -8.297 -2.536 -0.196 1.00 87.06 94 MET A CA 1
ATOM 676 C C . MET A 1 94 ? -6.980 -3.298 -0.042 1.00 87.06 94 MET A C 1
ATOM 678 O O . MET A 1 94 ? -6.055 -3.102 -0.826 1.00 87.06 94 MET A O 1
ATOM 682 N N . SER A 1 95 ? -6.900 -4.202 0.935 1.00 89.88 95 SER A N 1
ATOM 683 C CA . SER A 1 95 ? -5.738 -5.065 1.138 1.00 89.88 95 SER A CA 1
ATOM 684 C C . SER A 1 95 ? -5.471 -5.963 -0.073 1.00 89.88 95 SER A C 1
ATOM 686 O O . SER A 1 95 ? -4.318 -6.093 -0.480 1.00 89.88 95 SER A O 1
ATOM 688 N N . SER A 1 96 ? -6.524 -6.519 -0.681 1.00 92.00 96 SER A N 1
ATOM 689 C CA . SER A 1 96 ? -6.438 -7.334 -1.898 1.00 92.00 96 SER A CA 1
ATOM 690 C C . SER A 1 96 ? -6.010 -6.520 -3.119 1.00 92.00 96 SER A C 1
ATOM 692 O O . SER A 1 96 ? -5.098 -6.936 -3.827 1.00 92.00 96 SER A O 1
ATOM 694 N N . ILE A 1 97 ? -6.585 -5.327 -3.324 1.00 89.12 97 ILE A N 1
ATOM 695 C CA . ILE A 1 97 ? -6.178 -4.409 -4.403 1.00 89.12 97 ILE A CA 1
ATOM 696 C C . ILE A 1 97 ? -4.685 -4.077 -4.276 1.00 89.12 97 ILE A C 1
ATOM 698 O O . ILE A 1 97 ? -3.942 -4.201 -5.245 1.00 89.12 97 ILE A O 1
ATOM 702 N N . GLN A 1 98 ? -4.226 -3.718 -3.073 1.00 87.00 98 GLN A N 1
ATOM 703 C CA . GLN A 1 98 ? -2.817 -3.410 -2.807 1.00 87.00 98 GLN A CA 1
ATOM 704 C C . GLN A 1 98 ? -1.896 -4.612 -3.048 1.00 87.00 98 GLN A C 1
ATOM 706 O O . GLN A 1 98 ? -0.808 -4.448 -3.591 1.00 87.00 98 GLN A O 1
ATOM 711 N N . LEU A 1 99 ? -2.311 -5.814 -2.636 1.00 89.50 99 LEU A N 1
ATOM 712 C CA . LEU A 1 99 ? -1.513 -7.030 -2.789 1.00 89.50 99 LEU A CA 1
ATOM 713 C C . LEU A 1 99 ? -1.420 -7.467 -4.259 1.00 89.50 99 LEU A C 1
ATOM 715 O O . LEU A 1 99 ? -0.334 -7.801 -4.722 1.00 89.50 99 LEU A O 1
ATOM 719 N N . ASN A 1 100 ? -2.527 -7.413 -5.003 1.00 90.00 100 ASN A N 1
ATOM 720 C CA . ASN A 1 100 ? -2.557 -7.740 -6.429 1.00 90.00 100 ASN A CA 1
ATOM 721 C C . ASN A 1 100 ? -1.822 -6.700 -7.278 1.00 90.00 100 ASN A C 1
ATOM 723 O O . ASN A 1 100 ? -1.139 -7.071 -8.228 1.00 90.00 100 ASN A O 1
ATOM 727 N N . ALA A 1 101 ? -1.890 -5.414 -6.919 1.00 85.31 101 ALA A N 1
ATOM 728 C CA . ALA A 1 101 ? -1.141 -4.362 -7.604 1.00 85.31 101 ALA A CA 1
ATOM 729 C C . ALA A 1 101 ? 0.379 -4.606 -7.564 1.00 85.31 101 ALA A C 1
ATOM 731 O O . ALA A 1 101 ? 1.071 -4.295 -8.530 1.00 85.31 101 ALA A O 1
ATOM 732 N N . LEU A 1 102 ? 0.901 -5.235 -6.500 1.00 85.81 102 LEU A N 1
ATOM 733 C CA . LEU A 1 102 ? 2.320 -5.605 -6.415 1.00 85.81 102 LEU A CA 1
ATOM 734 C C . LEU A 1 102 ? 2.742 -6.628 -7.474 1.00 85.81 102 LEU A C 1
ATOM 736 O O . LEU A 1 102 ? 3.930 -6.712 -7.770 1.00 85.81 102 LEU A O 1
ATOM 740 N N . ALA A 1 103 ? 1.811 -7.369 -8.082 1.00 87.81 103 ALA A N 1
ATOM 741 C CA . ALA A 1 103 ? 2.125 -8.273 -9.184 1.00 87.81 103 ALA A CA 1
ATOM 742 C C . ALA A 1 103 ? 2.656 -7.524 -10.427 1.00 87.81 103 ALA A C 1
ATOM 744 O O . ALA A 1 103 ? 3.399 -8.110 -11.210 1.00 87.81 103 ALA A O 1
ATOM 745 N N . LEU A 1 104 ? 2.361 -6.223 -10.579 1.00 82.75 104 LEU A N 1
ATOM 746 C CA . LEU A 1 104 ? 2.941 -5.370 -11.628 1.00 82.75 104 LEU A CA 1
ATOM 747 C C . LEU A 1 104 ? 4.420 -5.028 -11.392 1.00 82.75 104 LEU A C 1
ATOM 749 O O . LEU A 1 104 ? 5.102 -4.615 -12.326 1.00 82.75 104 LEU A O 1
ATOM 753 N N . SER A 1 105 ? 4.930 -5.197 -10.169 1.00 79.94 105 SER A N 1
ATOM 754 C CA . SER A 1 105 ? 6.360 -5.032 -9.873 1.00 79.94 105 SER A CA 1
ATOM 755 C C . SER A 1 105 ? 7.203 -6.199 -10.399 1.00 79.94 105 SER A C 1
ATOM 757 O O . SER A 1 105 ? 8.429 -6.106 -10.455 1.00 79.94 105 SER A O 1
ATOM 759 N N . PHE A 1 106 ? 6.560 -7.308 -10.769 1.00 84.12 106 PHE A N 1
ATOM 760 C CA . PHE A 1 106 ? 7.201 -8.473 -11.362 1.00 84.12 106 PHE A CA 1
ATOM 761 C C . PHE A 1 106 ? 7.144 -8.361 -12.885 1.00 84.12 106 PHE A C 1
ATOM 763 O O . PHE A 1 106 ? 6.162 -7.885 -13.453 1.00 84.12 106 PHE A O 1
ATOM 770 N N . ARG A 1 107 ? 8.196 -8.830 -13.561 1.00 80.56 107 ARG A N 1
ATOM 771 C CA . ARG A 1 107 ? 8.351 -8.741 -15.024 1.00 80.56 107 ARG A CA 1
ATOM 772 C C . ARG A 1 107 ? 7.527 -9.800 -15.772 1.00 80.56 107 ARG A C 1
ATOM 774 O O . ARG A 1 107 ? 8.054 -10.496 -16.635 1.00 80.56 107 ARG A O 1
ATOM 781 N N . PHE A 1 108 ? 6.257 -9.953 -15.410 1.00 82.69 108 PHE A N 1
ATOM 782 C CA . PHE A 1 108 ? 5.313 -10.783 -16.152 1.00 82.69 108 PHE A CA 1
ATOM 783 C C . PHE A 1 108 ? 4.842 -10.034 -17.405 1.00 82.69 108 PHE A C 1
ATOM 785 O O . PHE A 1 108 ? 4.583 -8.829 -17.354 1.00 82.69 108 PHE A O 1
ATOM 792 N N . GLN A 1 109 ? 4.705 -10.735 -18.527 1.00 82.31 109 GLN A N 1
ATOM 793 C CA . GLN A 1 109 ? 4.216 -10.154 -19.777 1.00 82.31 109 GLN A CA 1
ATOM 794 C C . GLN A 1 109 ? 2.687 -10.226 -19.811 1.00 82.31 109 GLN A C 1
ATOM 796 O O . GLN A 1 109 ? 2.086 -11.114 -20.414 1.00 82.31 109 GLN A O 1
ATOM 801 N N . TRP A 1 110 ? 2.047 -9.309 -19.087 1.00 82.00 110 TRP A N 1
ATOM 802 C CA . TRP A 1 110 ? 0.591 -9.246 -18.995 1.00 82.00 110 TRP A CA 1
ATOM 803 C C . TRP A 1 110 ? -0.051 -8.914 -20.351 1.00 82.00 110 TRP A C 1
ATOM 805 O O . TRP A 1 110 ? 0.359 -7.944 -20.984 1.00 82.00 110 TRP A O 1
ATOM 815 N N . PRO A 1 111 ? -1.105 -9.636 -20.770 1.00 83.00 111 PRO A N 1
ATOM 816 C CA . PRO A 1 111 ? -1.926 -9.230 -21.908 1.00 83.00 111 PRO A CA 1
ATOM 817 C C . PRO A 1 111 ? -2.575 -7.861 -21.664 1.00 83.00 111 PRO A C 1
ATOM 819 O O . PRO A 1 111 ? -2.984 -7.570 -20.536 1.00 83.00 111 PRO A O 1
ATOM 822 N N . ASP A 1 112 ? -2.764 -7.058 -22.715 1.00 80.69 112 ASP A N 1
ATOM 823 C CA . ASP A 1 112 ? -3.239 -5.664 -22.613 1.00 80.69 112 ASP A CA 1
ATOM 824 C C . ASP A 1 112 ? -4.508 -5.497 -21.761 1.00 80.69 112 ASP A C 1
ATOM 826 O O . ASP A 1 112 ? -4.647 -4.545 -20.992 1.00 80.69 112 ASP A O 1
ATOM 830 N N . SER A 1 113 ? -5.450 -6.438 -21.870 1.00 79.56 113 SER A N 1
ATOM 831 C CA . SER A 1 113 ? -6.707 -6.412 -21.105 1.00 79.56 113 SER A CA 1
ATOM 832 C C . SER A 1 113 ? -6.476 -6.565 -19.596 1.00 79.56 113 SER A C 1
ATOM 834 O O . SER A 1 113 ? -7.104 -5.883 -18.780 1.00 79.56 113 SER A O 1
ATOM 836 N N . VAL A 1 114 ? -5.541 -7.439 -19.217 1.00 80.81 114 VAL A N 1
ATOM 837 C CA . VAL A 1 114 ? -5.153 -7.669 -17.822 1.00 80.81 114 VAL A CA 1
ATOM 838 C C . VAL A 1 114 ? -4.349 -6.483 -17.310 1.00 80.81 114 VAL A C 1
ATOM 840 O O . VAL A 1 114 ? -4.662 -5.959 -16.242 1.00 80.81 114 VAL A O 1
ATOM 843 N N . GLN A 1 115 ? -3.382 -5.999 -18.094 1.00 80.44 115 GLN A N 1
ATOM 844 C CA . GLN A 1 115 ? -2.546 -4.862 -17.718 1.00 80.44 115 GLN A CA 1
ATOM 845 C C . GLN A 1 115 ? -3.387 -3.608 -17.451 1.00 80.44 115 GLN A C 1
ATOM 847 O O . GLN A 1 115 ? -3.174 -2.942 -16.442 1.00 80.44 115 GLN A O 1
ATOM 852 N N . LYS A 1 116 ? -4.401 -3.318 -18.281 1.00 80.44 116 LYS A N 1
ATOM 853 C CA . LYS A 1 116 ? -5.342 -2.207 -18.050 1.00 80.44 116 LYS A CA 1
ATOM 854 C C . LYS A 1 116 ? -6.106 -2.360 -16.734 1.00 80.44 116 LYS A C 1
ATOM 856 O O . LYS A 1 116 ? -6.214 -1.401 -15.972 1.00 80.44 116 LYS A O 1
ATOM 861 N N . THR A 1 117 ? -6.597 -3.562 -16.438 1.00 79.19 117 THR A N 1
ATOM 862 C CA . THR A 1 117 ? -7.345 -3.841 -15.200 1.00 79.19 117 THR A CA 1
ATOM 863 C C . THR A 1 117 ? -6.451 -3.707 -13.965 1.00 79.19 117 THR A C 1
ATOM 865 O O . THR A 1 117 ? -6.809 -3.031 -12.999 1.00 79.19 117 THR A O 1
ATOM 868 N N . MET A 1 118 ? -5.252 -4.289 -14.006 1.00 78.31 118 MET A N 1
ATOM 869 C CA . MET A 1 118 ? -4.267 -4.180 -12.929 1.00 78.31 118 MET A CA 1
ATOM 870 C C . MET A 1 118 ? -3.745 -2.748 -12.775 1.00 78.31 118 MET A C 1
ATOM 872 O O . MET A 1 118 ? -3.498 -2.312 -11.656 1.00 78.31 118 MET A O 1
ATOM 876 N N . ALA A 1 119 ? -3.636 -1.977 -13.860 1.00 77.38 119 ALA A N 1
ATOM 877 C CA . ALA A 1 119 ? -3.275 -0.564 -13.799 1.00 77.38 119 ALA A CA 1
ATOM 878 C C . ALA A 1 119 ? -4.345 0.263 -13.073 1.00 77.38 119 ALA A C 1
ATOM 880 O O . ALA A 1 119 ? -4.000 1.142 -12.287 1.00 77.38 119 ALA A O 1
ATOM 881 N N . VAL A 1 120 ? -5.637 -0.036 -13.264 1.00 78.69 120 VAL A N 1
ATOM 882 C CA . VAL A 1 120 ? -6.717 0.579 -12.470 1.00 78.69 120 VAL A CA 1
ATOM 883 C C . VAL A 1 120 ? -6.582 0.207 -10.991 1.00 78.69 120 VAL A C 1
ATOM 885 O O . VAL A 1 120 ? -6.670 1.086 -10.137 1.00 78.69 120 VAL A O 1
ATOM 888 N N . GLN A 1 121 ? -6.304 -1.063 -10.678 1.00 78.06 121 GLN A N 1
ATOM 889 C CA . GLN A 1 121 ? -6.066 -1.505 -9.297 1.00 78.06 121 GLN A CA 1
ATOM 890 C C . GLN A 1 121 ? -4.850 -0.810 -8.672 1.00 78.06 121 GLN A C 1
ATOM 892 O O . GLN A 1 121 ? -4.923 -0.344 -7.539 1.00 78.06 121 GLN A O 1
ATOM 897 N N . SER A 1 122 ? -3.752 -0.678 -9.416 1.00 77.94 122 SER A N 1
ATOM 898 C CA . SER A 1 122 ? -2.551 0.014 -8.955 1.00 77.94 122 SER A CA 1
ATOM 899 C C . SER A 1 122 ? -2.797 1.500 -8.730 1.00 77.94 122 SER A C 1
ATOM 901 O O . SER A 1 122 ? -2.338 2.027 -7.725 1.00 77.94 122 SER A O 1
ATOM 903 N N . LYS A 1 123 ? -3.559 2.171 -9.603 1.00 74.19 123 LYS A N 1
ATOM 904 C CA . LYS A 1 123 ? -3.973 3.568 -9.394 1.00 74.19 123 LYS A CA 1
ATOM 905 C C . LYS A 1 123 ? -4.873 3.721 -8.166 1.00 74.19 123 LYS A C 1
ATOM 907 O O . LYS A 1 123 ? -4.749 4.695 -7.444 1.00 74.19 123 LYS A O 1
ATOM 912 N N . ALA A 1 124 ? -5.765 2.764 -7.910 1.00 70.56 124 ALA A N 1
ATOM 913 C CA . ALA A 1 124 ? -6.621 2.777 -6.723 1.00 70.56 124 ALA A CA 1
ATOM 914 C C . ALA A 1 124 ? -5.847 2.475 -5.424 1.00 70.56 124 ALA A C 1
ATOM 916 O O . ALA A 1 124 ? -6.218 2.959 -4.355 1.00 70.56 124 ALA A O 1
ATOM 917 N N . ALA A 1 125 ? -4.780 1.673 -5.503 1.00 71.44 125 ALA A N 1
ATOM 918 C CA . ALA A 1 125 ? -3.873 1.416 -4.386 1.00 71.44 125 ALA A CA 1
ATOM 919 C C . ALA A 1 125 ? -2.954 2.613 -4.085 1.00 71.44 125 ALA A C 1
ATOM 921 O O . ALA A 1 125 ? -2.583 2.817 -2.924 1.00 71.44 125 ALA A O 1
ATOM 922 N N . ASP A 1 126 ? -2.605 3.388 -5.117 1.00 70.56 126 ASP A N 1
ATOM 923 C CA . ASP A 1 126 ? -1.634 4.472 -5.048 1.00 70.56 126 ASP A CA 1
ATOM 924 C C . ASP A 1 126 ? -2.287 5.846 -4.875 1.00 70.56 126 ASP A C 1
ATOM 926 O O . ASP A 1 126 ? -2.816 6.450 -5.804 1.00 70.56 126 ASP A O 1
ATOM 930 N N . VAL A 1 127 ? -2.241 6.361 -3.647 1.00 55.97 127 VAL A N 1
ATOM 931 C CA . VAL A 1 127 ? -2.903 7.620 -3.273 1.00 55.97 127 VAL A CA 1
ATOM 932 C C . VAL A 1 127 ? -2.086 8.856 -3.708 1.00 55.97 127 VAL A C 1
ATOM 934 O O . VAL A 1 127 ? -2.582 9.973 -3.598 1.00 55.97 127 VAL A O 1
ATOM 937 N N . GLY A 1 128 ? -0.855 8.701 -4.220 1.00 52.88 128 GLY A N 1
ATOM 938 C CA . GLY A 1 128 ? 0.062 9.834 -4.430 1.00 52.88 128 GLY A CA 1
ATOM 939 C C . GLY A 1 128 ? 0.725 9.947 -5.804 1.00 52.88 128 GLY A C 1
ATOM 940 O O . GLY A 1 128 ? 1.010 11.064 -6.226 1.00 52.88 128 GLY A O 1
ATOM 941 N N . GLN A 1 129 ? 0.966 8.846 -6.523 1.00 51.56 129 GLN A N 1
ATOM 942 C CA . GLN A 1 129 ? 1.858 8.881 -7.698 1.00 51.56 129 GLN A CA 1
ATOM 943 C C . GLN A 1 129 ? 1.236 9.435 -8.984 1.00 51.56 129 GLN A C 1
ATOM 945 O O . GLN A 1 129 ? 1.965 9.887 -9.858 1.00 51.56 129 GLN A O 1
ATOM 950 N N . SER A 1 130 ? -0.091 9.396 -9.138 1.00 47.62 130 SER A N 1
ATOM 951 C CA . SER A 1 130 ? -0.758 9.823 -10.385 1.00 47.62 130 SER A CA 1
ATOM 952 C C . SER A 1 130 ? -1.513 11.149 -10.284 1.00 47.62 130 SER A C 1
ATOM 954 O O . SER A 1 130 ? -1.936 11.678 -11.306 1.00 47.62 130 SER A O 1
ATOM 956 N N . ILE A 1 131 ? -1.726 11.679 -9.075 1.00 45.88 131 ILE A N 1
ATOM 957 C CA . ILE A 1 131 ? -2.513 12.910 -8.870 1.00 45.88 131 ILE A CA 1
ATOM 958 C C . ILE A 1 131 ? -1.633 14.164 -9.036 1.00 45.88 131 ILE A C 1
ATOM 960 O O . ILE A 1 131 ? -2.137 15.238 -9.356 1.00 45.88 131 ILE A O 1
ATOM 964 N N . LEU A 1 132 ? -0.315 14.025 -8.873 1.00 51.78 132 LEU A N 1
ATOM 965 C CA . LEU A 1 132 ? 0.668 15.098 -8.994 1.00 51.78 132 LEU A CA 1
ATOM 966 C C . LEU A 1 132 ? 1.886 14.555 -9.752 1.00 51.78 132 LEU A C 1
ATOM 968 O O . LEU A 1 132 ? 2.838 14.109 -9.116 1.00 51.78 132 LEU A O 1
ATOM 972 N N . SER A 1 133 ? 1.880 14.556 -11.091 1.00 56.62 133 SER A N 1
ATOM 973 C CA . SER A 1 133 ? 3.125 14.324 -11.842 1.00 56.62 133 SER A CA 1
ATOM 974 C C . SER A 1 133 ? 4.067 15.488 -11.546 1.00 56.62 133 SER A C 1
ATOM 976 O O . SER A 1 133 ? 3.980 16.548 -12.166 1.00 56.62 133 SER A O 1
ATOM 978 N N . VAL A 1 134 ? 4.919 15.300 -10.535 1.00 62.53 134 VAL A N 1
ATOM 979 C CA . VAL A 1 134 ? 5.873 16.289 -10.017 1.00 62.53 134 VAL A CA 1
ATOM 980 C C . VAL A 1 134 ? 6.743 16.848 -11.150 1.00 62.53 134 VAL A C 1
ATOM 982 O O . VAL A 1 134 ? 7.051 18.039 -11.140 1.00 62.53 134 VAL A O 1
ATOM 985 N N . ASP A 1 135 ? 7.010 16.026 -12.171 1.00 65.50 135 ASP A N 1
ATOM 986 C CA . ASP A 1 135 ? 7.674 16.372 -13.434 1.00 65.50 135 ASP A CA 1
ATOM 987 C C . ASP A 1 135 ? 7.112 17.654 -14.077 1.00 65.50 135 ASP A C 1
ATOM 989 O O . ASP A 1 135 ? 7.869 18.541 -14.463 1.00 65.50 135 ASP A O 1
ATOM 993 N N . CYS A 1 136 ? 5.781 17.801 -14.140 1.00 70.50 136 CYS A N 1
ATOM 994 C CA . CYS A 1 136 ? 5.136 18.964 -14.761 1.00 70.50 136 CYS A CA 1
ATOM 995 C C . CYS A 1 136 ? 5.073 20.194 -13.842 1.00 70.50 136 CYS A C 1
ATOM 997 O O . CYS A 1 136 ? 4.835 21.303 -14.318 1.00 70.50 136 CYS A O 1
ATOM 999 N N . PHE A 1 137 ? 5.260 20.024 -12.531 1.00 65.31 137 PHE A N 1
ATOM 1000 C CA . PHE A 1 137 ? 5.212 21.123 -11.561 1.00 65.31 137 PHE A CA 1
ATOM 1001 C C . PHE A 1 137 ? 6.584 21.722 -11.268 1.00 65.31 137 PHE A C 1
ATOM 1003 O O . PHE A 1 137 ? 6.679 22.918 -11.003 1.00 65.31 137 PHE A O 1
ATOM 1010 N N . LEU A 1 138 ? 7.634 20.901 -11.296 1.00 65.44 138 LEU A N 1
ATOM 1011 C CA . LEU A 1 138 ? 8.979 21.267 -10.849 1.00 65.44 138 LEU A CA 1
ATOM 1012 C C . LEU A 1 138 ? 10.010 21.282 -11.982 1.00 65.44 138 LEU A C 1
ATOM 1014 O O . LEU A 1 138 ? 11.201 21.197 -11.699 1.00 65.44 138 LEU A O 1
ATOM 1018 N N . GLY A 1 139 ? 9.570 21.413 -13.240 1.00 56.88 139 GLY A N 1
ATOM 1019 C CA . GLY A 1 139 ? 10.372 21.264 -14.469 1.00 56.88 139 GLY A CA 1
ATOM 1020 C C . GLY A 1 139 ? 11.580 22.199 -14.659 1.00 56.88 139 GLY A C 1
ATOM 1021 O O . GLY A 1 139 ? 12.095 22.299 -15.766 1.00 56.88 139 GLY A O 1
ATOM 1022 N N . SER A 1 140 ? 12.037 22.889 -13.614 1.00 57.03 140 SER A N 1
ATOM 1023 C CA . SER A 1 140 ? 13.210 23.766 -13.606 1.00 57.03 140 SER A CA 1
ATOM 1024 C C . SER A 1 140 ? 14.150 23.537 -12.410 1.00 57.03 140 SER A C 1
ATOM 1026 O O . SER A 1 140 ? 14.958 24.412 -12.108 1.00 57.03 140 SER A O 1
ATOM 1028 N N . ILE A 1 141 ? 14.024 22.421 -11.680 1.00 67.12 141 ILE A N 1
ATOM 1029 C CA . ILE A 1 141 ? 14.931 22.065 -10.576 1.00 67.12 141 ILE A CA 1
ATOM 1030 C C . ILE A 1 141 ? 15.874 20.950 -11.047 1.00 67.12 141 ILE A C 1
ATOM 1032 O O . ILE A 1 141 ? 15.404 19.923 -11.524 1.00 67.12 141 ILE A O 1
ATOM 1036 N N . ASP A 1 142 ? 17.185 21.111 -10.836 1.00 72.31 142 ASP A N 1
ATOM 1037 C CA . ASP A 1 142 ? 18.241 20.141 -11.209 1.00 72.31 142 ASP A CA 1
ATOM 1038 C C . ASP A 1 142 ? 18.193 18.801 -10.440 1.00 72.31 142 ASP A C 1
ATOM 1040 O O . ASP A 1 142 ? 19.096 17.974 -10.543 1.00 72.31 142 ASP A O 1
ATOM 1044 N N . VAL A 1 143 ? 17.162 18.570 -9.628 1.00 78.44 143 VAL A N 1
ATOM 1045 C CA . VAL A 1 143 ? 17.000 17.350 -8.832 1.00 78.44 143 VAL A CA 1
ATOM 1046 C C . VAL A 1 143 ? 15.995 16.447 -9.527 1.00 78.44 143 VAL A C 1
ATOM 1048 O O . VAL A 1 143 ? 14.897 16.895 -9.856 1.00 78.44 143 VAL A O 1
ATOM 1051 N N . SER A 1 144 ? 16.332 15.160 -9.676 1.00 79.00 144 SER A N 1
ATOM 1052 C CA . SER A 1 144 ? 15.394 14.183 -10.241 1.00 79.00 144 SER A CA 1
ATOM 1053 C C . SER A 1 144 ? 14.046 14.225 -9.492 1.00 79.00 144 SER A C 1
ATOM 1055 O O . SER A 1 144 ? 14.020 14.111 -8.255 1.00 79.00 144 SER A O 1
ATOM 1057 N N . PRO A 1 145 ? 12.911 14.337 -10.211 1.00 78.06 145 PRO A N 1
ATOM 1058 C CA . PRO A 1 145 ? 11.575 14.350 -9.617 1.00 78.06 145 PRO A CA 1
ATOM 1059 C C . PRO A 1 145 ? 11.299 13.154 -8.701 1.00 78.06 145 PRO A C 1
ATOM 1061 O O . PRO A 1 145 ? 10.581 13.281 -7.706 1.00 78.06 145 PRO A O 1
ATOM 1064 N N . PHE A 1 146 ? 11.932 12.007 -8.972 1.00 82.44 146 PHE A N 1
ATOM 1065 C CA . PHE A 1 146 ? 11.831 10.814 -8.139 1.00 82.44 146 PHE A CA 1
ATOM 1066 C C . PHE A 1 146 ? 12.319 11.051 -6.699 1.00 82.44 146 PHE A C 1
ATOM 1068 O O . PHE A 1 146 ? 11.694 10.588 -5.736 1.00 82.44 146 PHE A O 1
ATOM 1075 N N . TYR A 1 147 ? 13.417 11.787 -6.518 1.00 87.56 147 TYR A N 1
ATOM 1076 C CA . TYR A 1 147 ? 13.937 12.097 -5.186 1.00 87.56 147 TYR A CA 1
ATOM 1077 C C . TYR A 1 147 ? 13.065 13.115 -4.455 1.00 87.56 147 TYR A C 1
ATOM 1079 O O . TYR A 1 147 ? 12.824 12.968 -3.256 1.00 87.56 147 TYR A O 1
ATOM 1087 N N . ILE A 1 148 ? 12.516 14.097 -5.176 1.00 84.56 148 ILE A N 1
ATOM 1088 C CA . ILE A 1 148 ? 11.578 15.068 -4.602 1.00 84.56 148 ILE A CA 1
ATOM 1089 C C . ILE A 1 148 ? 10.318 14.352 -4.114 1.00 84.56 148 ILE A C 1
ATOM 1091 O O . ILE A 1 148 ? 9.897 14.532 -2.971 1.00 84.56 148 ILE A O 1
ATOM 1095 N N . GLN A 1 149 ? 9.759 13.468 -4.940 1.00 81.44 149 GLN A N 1
ATOM 1096 C CA . GLN A 1 149 ? 8.641 12.617 -4.554 1.00 81.44 149 GLN A CA 1
ATOM 1097 C C . GLN A 1 149 ? 8.982 11.778 -3.313 1.00 81.44 149 GLN A C 1
ATOM 1099 O O . GLN A 1 149 ? 8.197 11.727 -2.367 1.00 81.44 149 GLN A O 1
ATOM 1104 N N . SER A 1 150 ? 10.168 11.170 -3.267 1.00 87.56 150 SER A N 1
ATOM 1105 C CA . SER A 1 150 ? 10.629 10.399 -2.104 1.00 87.56 150 SER A CA 1
ATOM 1106 C C . SER A 1 150 ? 10.689 11.247 -0.826 1.00 87.56 150 SER A C 1
ATOM 1108 O O . SER A 1 150 ? 10.218 10.808 0.225 1.00 87.56 150 SER A O 1
ATOM 1110 N N . ALA A 1 151 ? 11.177 12.487 -0.917 1.00 88.75 151 ALA A N 1
ATOM 1111 C CA . ALA A 1 151 ? 11.192 13.430 0.199 1.00 88.75 151 ALA A CA 1
ATOM 1112 C C . ALA A 1 151 ? 9.774 13.820 0.663 1.00 88.75 151 ALA A C 1
ATOM 1114 O O . ALA A 1 151 ? 9.515 13.888 1.867 1.00 88.75 151 ALA A O 1
ATOM 1115 N N . LEU A 1 152 ? 8.823 14.004 -0.261 1.00 85.81 152 LEU A N 1
ATOM 1116 C CA . LEU A 1 152 ? 7.419 14.266 0.082 1.00 85.81 152 LEU A CA 1
ATOM 1117 C C . LEU A 1 152 ? 6.786 13.085 0.834 1.00 85.81 152 LEU A C 1
ATOM 1119 O O . LEU A 1 152 ? 6.143 13.285 1.866 1.00 85.81 152 LEU A O 1
ATOM 1123 N N . PHE A 1 153 ? 7.021 11.849 0.382 1.00 87.44 153 PHE A N 1
ATOM 1124 C CA . PHE A 1 153 ? 6.558 10.644 1.084 1.00 87.44 153 PHE A CA 1
ATOM 1125 C C . PHE A 1 153 ? 7.204 10.477 2.466 1.00 87.44 153 PHE A C 1
ATOM 1127 O O . PHE A 1 153 ? 6.565 9.944 3.373 1.00 87.44 153 PHE A O 1
ATOM 1134 N N . MET A 1 154 ? 8.435 10.960 2.661 1.00 90.56 154 MET A N 1
ATOM 1135 C CA . MET A 1 154 ? 9.079 10.980 3.975 1.00 90.56 154 MET A CA 1
ATOM 1136 C C . MET A 1 154 ? 8.376 11.936 4.954 1.00 90.56 154 MET A C 1
ATOM 1138 O O . MET A 1 154 ? 8.244 11.609 6.136 1.00 90.56 154 MET A O 1
ATOM 1142 N N . GLY A 1 155 ? 7.905 13.091 4.470 1.00 88.56 155 GLY A N 1
ATOM 1143 C CA . GLY A 1 155 ? 7.170 14.084 5.263 1.00 88.56 155 GLY A CA 1
ATOM 1144 C C . GLY A 1 155 ? 5.682 13.765 5.470 1.00 88.56 155 GLY A C 1
ATOM 1145 O O . GLY A 1 155 ? 5.078 14.237 6.435 1.00 88.56 155 GLY A O 1
ATOM 1146 N N . LEU A 1 156 ? 5.087 12.938 4.606 1.00 85.19 156 LEU A N 1
ATOM 1147 C CA . LEU A 1 156 ? 3.653 12.634 4.613 1.00 85.19 156 LEU A CA 1
ATOM 1148 C C . LEU A 1 156 ? 3.136 12.072 5.960 1.00 85.19 156 LEU A C 1
ATOM 1150 O O . LEU A 1 156 ? 2.128 12.586 6.447 1.00 85.19 156 LEU A O 1
ATOM 1154 N N . PRO A 1 157 ? 3.796 11.108 6.638 1.00 87.94 157 PRO A N 1
ATOM 1155 C CA . PRO A 1 157 ? 3.387 10.658 7.976 1.00 87.94 157 PRO A CA 1
ATOM 1156 C C . PRO A 1 157 ? 3.316 11.769 9.025 1.00 87.94 157 PRO A C 1
ATOM 1158 O O . PRO A 1 157 ? 2.424 11.758 9.870 1.00 87.94 157 PRO A O 1
ATOM 1161 N N . ILE A 1 158 ? 4.234 12.739 8.964 1.00 88.62 158 ILE A N 1
ATOM 1162 C CA . ILE A 1 158 ? 4.284 13.874 9.895 1.00 88.62 158 ILE A CA 1
ATOM 1163 C C . ILE A 1 158 ? 3.089 14.790 9.632 1.00 88.62 158 ILE A C 1
ATOM 1165 O O . ILE A 1 158 ? 2.363 15.147 10.559 1.00 88.62 158 ILE A O 1
ATOM 1169 N N . PHE A 1 159 ? 2.832 15.110 8.362 1.00 84.19 159 PHE A N 1
ATOM 1170 C CA . PHE A 1 159 ? 1.662 15.889 7.967 1.00 84.19 159 PHE A CA 1
ATOM 1171 C C . PHE A 1 159 ? 0.357 15.223 8.429 1.00 84.19 159 PHE A C 1
ATOM 1173 O O . PHE A 1 159 ? -0.500 15.878 9.017 1.00 84.19 159 PHE A O 1
ATOM 1180 N N . MET A 1 160 ? 0.242 13.904 8.261 1.00 81.12 160 MET A N 1
ATOM 1181 C CA . MET A 1 160 ? -0.937 13.130 8.665 1.00 81.12 160 MET A CA 1
ATOM 1182 C C . MET A 1 160 ? -1.065 12.945 10.180 1.00 81.12 160 MET A C 1
ATOM 1184 O O . MET A 1 160 ? -2.164 12.699 10.669 1.00 81.12 160 MET A O 1
ATOM 1188 N N . ALA A 1 161 ? 0.023 13.096 10.937 1.00 84.81 161 ALA A N 1
ATOM 1189 C CA . ALA A 1 161 ? -0.038 13.201 12.389 1.00 84.81 161 ALA A CA 1
ATOM 1190 C C . ALA A 1 161 ? -0.530 14.590 12.833 1.00 84.81 161 ALA A C 1
ATOM 1192 O O . ALA A 1 161 ? -1.303 14.696 13.777 1.00 84.81 161 ALA A O 1
ATOM 1193 N N . ILE A 1 162 ? -0.143 15.663 12.140 1.00 85.69 162 ILE A N 1
ATOM 1194 C CA . ILE A 1 162 ? -0.518 17.039 12.507 1.00 85.69 162 ILE A CA 1
ATOM 1195 C C . ILE A 1 162 ? -1.950 17.382 12.061 1.00 85.69 162 ILE A C 1
ATOM 1197 O O . ILE A 1 162 ? -2.692 18.024 12.805 1.00 85.69 162 ILE A O 1
ATOM 1201 N N . ALA A 1 163 ? -2.374 16.945 10.873 1.00 81.06 163 ALA A N 1
ATOM 1202 C CA . ALA A 1 163 ? -3.653 17.328 10.274 1.00 81.06 163 ALA A CA 1
ATOM 1203 C C . ALA A 1 163 ? -4.895 17.005 11.139 1.00 81.06 163 ALA A C 1
ATOM 1205 O O . ALA A 1 163 ? -5.750 17.883 11.288 1.00 81.06 163 ALA A O 1
ATOM 1206 N N . PRO A 1 164 ? -5.010 15.829 11.792 1.00 79.69 164 PRO A N 1
ATOM 1207 C CA . PRO A 1 164 ? -6.117 15.552 12.703 1.00 79.69 164 PRO A CA 1
ATOM 1208 C C . PRO A 1 164 ? -6.158 16.499 13.908 1.00 79.69 164 PRO A C 1
ATOM 1210 O O . PRO A 1 164 ? -7.249 16.831 14.359 1.00 79.69 164 PRO A O 1
ATOM 1213 N N . LEU A 1 165 ? -5.016 16.988 14.417 1.00 82.00 165 LEU A N 1
ATOM 1214 C CA . LEU A 1 165 ? -5.011 17.995 15.492 1.00 82.00 165 LEU A CA 1
ATOM 1215 C C . LEU A 1 165 ? -5.628 19.306 15.008 1.00 82.00 165 LEU A C 1
ATOM 1217 O O . LEU A 1 165 ? -6.473 19.877 15.696 1.00 82.00 165 LEU A O 1
ATOM 1221 N N . LEU A 1 166 ? -5.245 19.745 13.807 1.00 81.19 166 LEU A N 1
ATOM 1222 C CA . LEU A 1 166 ? -5.764 20.968 13.195 1.00 81.19 166 LEU A CA 1
ATOM 1223 C C . LEU A 1 166 ? -7.259 20.882 12.875 1.00 81.19 166 LEU A C 1
ATOM 1225 O O . LEU A 1 166 ? -7.910 21.916 12.833 1.00 81.19 166 LEU A O 1
ATOM 1229 N N . ALA A 1 167 ? -7.813 19.684 12.678 1.00 79.06 167 ALA A N 1
ATOM 1230 C CA . ALA A 1 167 ? -9.242 19.487 12.439 1.00 79.06 167 ALA A CA 1
ATOM 1231 C C . ALA A 1 167 ? -10.046 19.290 13.738 1.00 79.06 167 ALA A C 1
ATOM 1233 O O . ALA A 1 167 ? -11.091 19.912 13.930 1.00 79.06 167 ALA A O 1
ATOM 1234 N N . ILE A 1 168 ? -9.558 18.447 14.654 1.00 79.31 168 ILE A N 1
ATOM 1235 C CA . ILE A 1 168 ? -10.272 18.085 15.885 1.00 79.31 168 ILE A CA 1
ATOM 1236 C C . ILE A 1 168 ? -10.320 19.276 16.844 1.00 79.31 168 ILE A C 1
ATOM 1238 O O . ILE A 1 168 ? -11.379 19.574 17.385 1.00 79.31 168 ILE A O 1
ATOM 1242 N N . VAL A 1 169 ? -9.214 19.997 17.051 1.00 82.00 169 VAL A N 1
ATOM 1243 C CA . VAL A 1 169 ? -9.159 21.105 18.021 1.00 82.00 169 VAL A CA 1
ATOM 1244 C C . VAL A 1 169 ? -10.178 22.220 17.726 1.00 82.00 169 VAL A C 1
ATOM 1246 O O . VAL A 1 169 ? -10.968 22.521 18.625 1.00 82.00 169 VAL A O 1
ATOM 1249 N N . PRO A 1 170 ? -10.245 22.823 16.521 1.00 83.31 170 PRO A N 1
ATOM 1250 C CA . PRO A 1 170 ? -11.227 23.873 16.245 1.00 83.31 170 PRO A CA 1
ATOM 1251 C C . PRO A 1 170 ? -12.665 23.352 16.266 1.00 83.31 170 PRO A C 1
ATOM 1253 O O . PRO A 1 170 ? -13.552 24.054 16.745 1.00 83.31 170 PRO A O 1
ATOM 1256 N N . TYR A 1 171 ? -12.904 22.112 15.829 1.00 80.44 171 TYR A N 1
ATOM 1257 C CA . TYR A 1 171 ? -14.226 21.491 15.914 1.00 80.44 171 TYR A CA 1
ATOM 1258 C C . TYR A 1 171 ? -14.699 21.342 17.368 1.00 80.44 171 TYR A C 1
ATOM 1260 O O . TYR A 1 171 ? -15.839 21.661 17.703 1.00 80.44 171 TYR A O 1
ATOM 1268 N N . GLN A 1 172 ? -13.800 20.932 18.263 1.00 77.81 172 GLN A N 1
ATOM 1269 C CA . GLN A 1 172 ? -14.088 20.821 19.693 1.00 77.81 172 GLN A CA 1
ATOM 1270 C C . GLN A 1 172 ? -14.316 22.194 20.340 1.00 77.81 172 GLN A C 1
ATOM 1272 O O . GLN A 1 172 ? -15.194 22.341 21.190 1.00 77.81 172 GLN A O 1
ATOM 1277 N N . ILE A 1 173 ? -13.571 23.220 19.916 1.00 83.38 173 ILE A N 1
ATOM 1278 C CA . ILE A 1 173 ? -13.804 24.608 20.340 1.00 83.38 173 ILE A CA 1
ATOM 1279 C C . ILE A 1 173 ? -15.191 25.074 19.882 1.00 83.38 173 ILE A C 1
ATOM 1281 O O . ILE A 1 173 ? -15.933 25.636 20.685 1.00 83.38 173 ILE A O 1
ATOM 1285 N N . TYR A 1 174 ? -15.578 24.785 18.638 1.00 84.31 174 TYR A N 1
ATOM 1286 C CA . TYR A 1 174 ? -16.903 25.107 18.110 1.00 84.31 174 TYR A CA 1
ATOM 1287 C C . TYR A 1 174 ? -18.030 24.428 18.902 1.00 84.31 174 TYR A C 1
ATOM 1289 O O . TYR A 1 174 ? -18.986 25.098 19.296 1.00 84.31 174 TYR A O 1
ATOM 1297 N N . ILE A 1 175 ? -17.913 23.130 19.209 1.00 80.19 175 ILE A N 1
ATOM 1298 C CA . ILE A 1 175 ? -18.892 22.424 20.056 1.00 80.19 175 ILE A CA 1
ATOM 1299 C C . ILE A 1 175 ? -18.959 23.053 21.444 1.00 80.19 175 ILE A C 1
ATOM 1301 O O . ILE A 1 175 ? -20.049 23.284 21.966 1.00 80.19 175 ILE A O 1
ATOM 1305 N N . ARG A 1 176 ? -17.808 23.366 22.044 1.00 83.62 176 ARG A N 1
ATOM 1306 C CA . ARG A 1 176 ? -17.758 23.990 23.366 1.00 83.62 176 ARG A CA 1
ATOM 1307 C C . ARG A 1 176 ? -18.454 25.351 23.377 1.00 83.62 176 ARG A C 1
ATOM 1309 O O . ARG A 1 176 ? -19.174 25.636 24.327 1.00 83.62 176 ARG A O 1
ATOM 1316 N N . ILE A 1 177 ? -18.249 26.172 22.345 1.00 88.00 177 ILE A N 1
ATOM 1317 C CA . ILE A 1 177 ? -18.892 27.488 22.213 1.00 88.00 177 ILE A CA 1
ATOM 1318 C C . ILE A 1 177 ? -20.400 27.338 21.977 1.00 88.00 177 ILE A C 1
ATOM 1320 O O . ILE A 1 177 ? -21.181 28.060 22.585 1.00 88.00 177 ILE A O 1
ATOM 1324 N N . SER A 1 178 ? -20.817 26.399 21.125 1.00 87.25 178 SER A N 1
ATOM 1325 C CA . SER A 1 178 ? -22.227 26.235 20.739 1.00 87.25 178 SER A CA 1
ATOM 1326 C C . SER A 1 178 ? -23.089 25.526 21.787 1.00 87.25 178 SER A C 1
ATOM 1328 O O . SER A 1 178 ? -24.259 25.860 21.930 1.00 87.25 178 SER A O 1
ATOM 1330 N N . THR A 1 179 ? -22.537 24.559 22.525 1.00 84.25 179 THR A N 1
ATOM 1331 C CA . THR A 1 179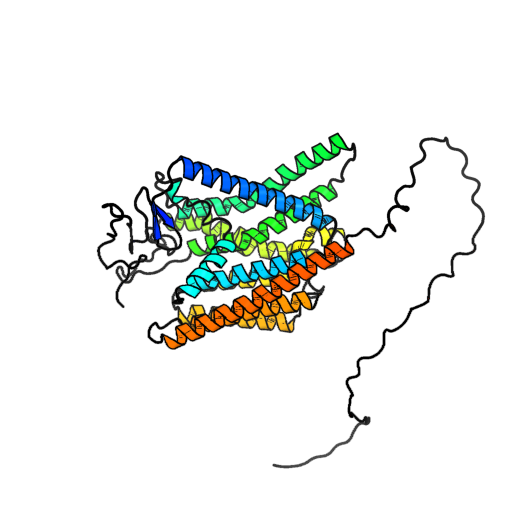 ? -23.303 23.720 23.469 1.00 84.25 179 THR A CA 1
ATOM 1332 C C . THR A 1 179 ? -22.950 23.960 24.936 1.00 84.25 179 THR A C 1
ATOM 1334 O O . THR A 1 179 ? -23.649 23.471 25.818 1.00 84.25 179 THR A O 1
ATOM 1337 N N . GLY A 1 180 ? -21.850 24.664 25.230 1.00 83.00 180 GLY A N 1
ATOM 1338 C CA . GLY A 1 180 ? -21.347 24.858 26.596 1.00 83.00 180 GLY A CA 1
ATOM 1339 C C . GLY A 1 180 ? -20.773 23.594 27.253 1.00 83.00 180 GLY A C 1
ATOM 1340 O O . GLY A 1 180 ? -20.220 23.671 28.352 1.00 83.00 180 GLY A O 1
ATOM 1341 N N . VAL A 1 181 ? -20.856 22.430 26.597 1.00 82.19 181 VAL A N 1
ATOM 1342 C CA . VAL A 1 181 ? -20.392 21.150 27.142 1.00 82.19 181 VAL A CA 1
ATOM 1343 C C . VAL A 1 181 ? -18.870 21.062 27.054 1.00 82.19 181 VAL A C 1
ATOM 1345 O O . VAL A 1 181 ? -18.262 21.254 25.999 1.00 82.19 181 VAL A O 1
ATOM 1348 N N . ARG A 1 182 ? -18.227 20.740 28.181 1.00 73.88 182 ARG A N 1
ATOM 1349 C CA . ARG A 1 182 ? -16.786 20.483 28.232 1.00 73.88 182 ARG A CA 1
ATOM 1350 C C . ARG A 1 182 ? -16.524 19.014 27.916 1.00 73.88 182 ARG A C 1
ATOM 1352 O O . ARG A 1 182 ? -16.864 18.142 28.710 1.00 73.88 182 ARG A O 1
ATOM 1359 N N . LEU A 1 183 ? -15.895 18.744 26.774 1.00 72.69 183 LEU A N 1
ATOM 1360 C CA . LEU A 1 183 ? -15.485 17.386 26.433 1.00 72.69 183 LEU A CA 1
ATOM 1361 C C . LEU A 1 183 ? -14.258 16.957 27.253 1.00 72.69 183 LEU A C 1
ATOM 1363 O O . LEU A 1 183 ? -13.367 17.763 27.534 1.00 72.69 183 LEU A O 1
ATOM 1367 N N . SER A 1 184 ? -14.215 15.680 27.639 1.00 79.25 184 SER A N 1
ATOM 1368 C CA . SER A 1 184 ? -13.066 15.109 28.348 1.00 79.25 184 SER A CA 1
ATOM 1369 C C . SER A 1 184 ? -11.836 15.060 27.436 1.00 79.25 184 SER A C 1
ATOM 1371 O O . SER A 1 184 ? -11.922 14.593 26.297 1.00 79.25 184 SER A O 1
ATOM 1373 N N . LEU A 1 185 ? -10.678 15.488 27.953 1.00 80.38 185 LEU A N 1
ATOM 1374 C CA . LEU A 1 185 ? -9.391 15.414 27.246 1.00 80.38 185 LEU A CA 1
ATOM 1375 C C . LEU A 1 185 ? -9.036 13.980 26.834 1.00 80.38 185 LEU A C 1
ATOM 1377 O O . LEU A 1 185 ? -8.428 13.780 25.784 1.00 80.38 185 LEU A O 1
ATOM 1381 N N . ASP A 1 186 ? -9.465 12.986 27.615 1.00 79.25 186 ASP A N 1
ATOM 1382 C CA . ASP A 1 186 ? -9.264 11.576 27.283 1.00 79.25 186 ASP A CA 1
ATOM 1383 C C . ASP A 1 186 ? -9.971 11.198 25.978 1.00 79.25 186 ASP A C 1
ATOM 1385 O O . ASP A 1 186 ? -9.403 10.491 25.154 1.00 79.25 186 ASP A O 1
ATOM 1389 N N . HIS A 1 187 ? -11.176 11.721 25.735 1.00 77.50 187 HIS A N 1
ATOM 1390 C CA . HIS A 1 187 ? -11.921 11.424 24.512 1.00 77.50 187 HIS A CA 1
ATOM 1391 C C . HIS A 1 187 ? -11.246 12.028 23.272 1.00 77.50 187 HIS A C 1
ATOM 1393 O O . HIS A 1 187 ? -11.134 11.369 22.240 1.00 77.50 187 HIS A O 1
ATOM 1399 N N . ILE A 1 188 ? -10.738 13.260 23.389 1.00 78.50 188 ILE A N 1
ATOM 1400 C CA . ILE A 1 188 ? -9.997 13.938 22.313 1.00 78.50 188 ILE A CA 1
ATOM 1401 C C . ILE A 1 188 ? -8.711 13.172 21.993 1.00 78.50 188 ILE A C 1
ATOM 1403 O O . ILE A 1 188 ? -8.396 12.936 20.826 1.00 78.50 188 ILE A O 1
ATOM 1407 N N . LYS A 1 189 ? -7.985 12.739 23.030 1.00 83.06 189 LYS A N 1
ATOM 1408 C CA . LYS A 1 189 ? -6.776 11.926 22.884 1.00 83.06 189 LYS A CA 1
ATOM 1409 C C . LYS A 1 189 ? -7.067 10.608 22.161 1.00 83.06 189 LYS A C 1
ATOM 1411 O O . LYS A 1 189 ? -6.296 10.218 21.289 1.00 83.06 189 LYS A O 1
ATOM 1416 N N . ASP A 1 190 ? -8.173 9.946 22.485 1.00 80.50 190 ASP A N 1
ATOM 1417 C CA . ASP A 1 190 ? -8.552 8.662 21.888 1.00 80.50 190 ASP A CA 1
ATOM 1418 C C . ASP A 1 190 ? -8.905 8.803 20.404 1.00 80.50 190 ASP A C 1
ATOM 1420 O O . ASP A 1 190 ? -8.434 8.015 19.579 1.00 80.50 190 ASP A O 1
ATOM 1424 N N . GLN A 1 191 ? -9.673 9.839 20.053 1.00 79.19 191 GLN A N 1
ATOM 1425 C CA . GLN A 1 191 ? -9.987 10.176 18.662 1.00 79.19 191 GLN A CA 1
ATOM 1426 C C . GLN A 1 191 ? -8.721 10.516 17.873 1.00 79.19 191 GLN A C 1
ATOM 1428 O O . GLN A 1 191 ? -8.515 9.999 16.778 1.00 79.19 191 GLN A O 1
ATOM 1433 N N . TYR A 1 192 ? -7.834 11.331 18.443 1.00 83.94 192 TYR A N 1
ATOM 1434 C CA . TYR A 1 192 ? -6.574 11.680 17.800 1.00 83.94 192 TYR A CA 1
ATOM 1435 C C . TYR A 1 192 ? -5.709 10.442 17.516 1.00 83.94 192 TYR A C 1
ATOM 1437 O O . TYR A 1 192 ? -5.330 10.208 16.370 1.00 83.94 192 TYR A O 1
ATOM 1445 N N . ILE A 1 193 ? -5.454 9.610 18.534 1.00 84.75 193 ILE A N 1
ATOM 1446 C CA . ILE A 1 193 ? -4.635 8.394 18.395 1.00 84.75 193 ILE A CA 1
ATOM 1447 C C . ILE A 1 193 ? -5.220 7.466 17.325 1.00 84.75 193 ILE A C 1
ATOM 1449 O O . ILE A 1 193 ? -4.486 6.990 16.461 1.00 84.75 193 ILE A O 1
ATOM 1453 N N . THR A 1 194 ? -6.535 7.244 17.346 1.00 81.69 194 THR A N 1
ATOM 1454 C CA . THR A 1 194 ? -7.210 6.370 16.376 1.00 81.69 194 THR A CA 1
ATOM 1455 C C . THR A 1 194 ? -7.079 6.917 14.952 1.00 81.69 194 THR A C 1
ATOM 1457 O O . THR A 1 194 ? -6.714 6.172 14.045 1.00 81.69 194 THR A O 1
ATOM 1460 N N . SER A 1 195 ? -7.297 8.223 14.755 1.00 82.38 195 SER A N 1
ATOM 1461 C CA . SER A 1 195 ? -7.186 8.873 13.443 1.00 82.38 195 SER A CA 1
ATOM 1462 C C . SER A 1 195 ? -5.770 8.781 12.875 1.00 82.38 195 SER A C 1
ATOM 1464 O O . SER A 1 195 ? -5.604 8.521 11.681 1.00 82.38 195 SER A O 1
ATOM 1466 N N . VAL A 1 196 ? -4.749 8.967 13.717 1.00 85.81 196 VAL A N 1
ATOM 1467 C CA . VAL A 1 196 ? -3.341 8.839 13.316 1.00 85.81 196 VAL A CA 1
ATOM 1468 C C . VAL A 1 196 ? -3.023 7.399 12.925 1.00 85.81 196 VAL A C 1
ATOM 1470 O O . VAL A 1 196 ? -2.460 7.178 11.857 1.00 85.81 196 VAL A O 1
ATOM 1473 N N . ILE A 1 197 ? -3.432 6.410 13.727 1.00 85.94 197 ILE A N 1
ATOM 1474 C CA . ILE A 1 197 ? -3.203 4.988 13.419 1.00 85.94 197 ILE A CA 1
ATOM 1475 C C . ILE A 1 197 ? -3.855 4.605 12.086 1.00 85.94 197 ILE A C 1
ATOM 1477 O O . ILE A 1 197 ? -3.182 4.038 11.228 1.00 85.94 197 ILE A O 1
ATOM 1481 N N . VAL A 1 198 ? -5.134 4.943 11.884 1.00 82.81 198 VAL A N 1
ATOM 1482 C CA . VAL A 1 198 ? -5.858 4.655 10.632 1.00 82.81 198 VAL A CA 1
ATOM 1483 C C . VAL A 1 198 ? -5.139 5.288 9.442 1.00 82.81 198 VAL A C 1
ATOM 1485 O O . VAL A 1 198 ? -4.856 4.611 8.456 1.00 82.81 198 VAL A O 1
ATOM 1488 N N . SER A 1 199 ? -4.794 6.573 9.547 1.00 81.62 199 SER A N 1
ATOM 1489 C CA . SER A 1 199 ? -4.139 7.317 8.465 1.00 81.62 199 SER A CA 1
ATOM 1490 C C . SER A 1 199 ? -2.772 6.726 8.108 1.00 81.62 199 SER A C 1
ATOM 1492 O O . SER A 1 199 ? -2.474 6.528 6.930 1.00 81.62 199 SER A O 1
ATOM 1494 N N . LEU A 1 200 ? -1.962 6.384 9.117 1.00 86.81 200 LEU A N 1
ATOM 1495 C CA . LEU A 1 200 ? -0.653 5.763 8.920 1.00 86.81 200 LEU A CA 1
ATOM 1496 C C . LEU A 1 200 ? -0.773 4.400 8.238 1.00 86.81 200 LEU A C 1
ATOM 1498 O O . LEU A 1 200 ? -0.045 4.141 7.287 1.00 86.81 200 LEU A O 1
ATOM 1502 N N . PHE A 1 201 ? -1.700 3.543 8.671 1.00 83.94 201 PHE A N 1
ATOM 1503 C CA . PHE A 1 201 ? -1.861 2.209 8.086 1.00 83.94 201 PHE A CA 1
ATOM 1504 C C . PHE A 1 201 ? -2.425 2.236 6.661 1.00 83.94 201 PHE A C 1
ATOM 1506 O O . PHE A 1 201 ? -2.055 1.388 5.851 1.00 83.94 201 PHE A O 1
ATOM 1513 N N . VAL A 1 202 ? -3.280 3.208 6.330 1.00 79.94 202 VAL A N 1
ATOM 1514 C CA . VAL A 1 202 ? -3.790 3.384 4.960 1.00 79.94 202 VAL A CA 1
ATOM 1515 C C . VAL A 1 202 ? -2.673 3.813 4.002 1.00 79.94 202 VAL A C 1
ATOM 1517 O O . VAL A 1 202 ? -2.601 3.310 2.883 1.00 79.94 202 VAL A O 1
ATOM 1520 N N . ILE A 1 203 ? -1.780 4.705 4.440 1.00 81.44 203 ILE A N 1
ATOM 1521 C CA . ILE A 1 203 ? -0.689 5.245 3.610 1.00 81.44 203 ILE A CA 1
ATOM 1522 C C . ILE A 1 203 ? 0.544 4.330 3.596 1.00 81.44 203 ILE A C 1
ATOM 1524 O O . ILE A 1 203 ? 1.299 4.333 2.625 1.00 81.44 203 ILE A O 1
ATOM 1528 N N . HIS A 1 204 ? 0.744 3.521 4.637 1.00 87.31 204 HIS A N 1
ATOM 1529 C CA . HIS A 1 204 ? 1.922 2.672 4.814 1.00 87.31 204 HIS A CA 1
ATOM 1530 C C . HIS A 1 204 ? 2.321 1.860 3.563 1.00 87.31 204 HIS A C 1
ATOM 1532 O O . HIS A 1 204 ? 3.492 1.924 3.195 1.00 87.31 204 HIS A O 1
ATOM 1538 N N . PRO A 1 205 ? 1.414 1.161 2.846 1.00 82.88 205 PRO A N 1
ATOM 1539 C CA . PRO A 1 205 ? 1.774 0.433 1.624 1.00 82.88 205 PRO A CA 1
ATOM 1540 C C . PRO A 1 205 ? 2.444 1.310 0.555 1.00 82.88 205 PRO A C 1
ATOM 1542 O O . PRO A 1 205 ? 3.398 0.870 -0.082 1.00 82.88 205 PRO A O 1
ATOM 1545 N N . ASN A 1 206 ? 1.999 2.560 0.404 1.00 82.69 206 ASN A N 1
ATOM 1546 C CA . ASN A 1 206 ? 2.571 3.507 -0.554 1.00 82.69 206 ASN A CA 1
ATOM 1547 C C . ASN A 1 206 ? 3.965 3.978 -0.131 1.00 82.69 206 ASN A C 1
ATOM 1549 O O . ASN A 1 206 ? 4.866 4.060 -0.962 1.00 82.69 206 ASN A O 1
ATOM 1553 N N . ILE A 1 207 ? 4.170 4.211 1.169 1.00 89.25 207 ILE A N 1
ATOM 1554 C CA . ILE A 1 207 ? 5.497 4.535 1.712 1.00 89.25 207 ILE A CA 1
ATOM 1555 C C . ILE A 1 207 ? 6.455 3.370 1.477 1.00 89.25 207 ILE A C 1
ATOM 1557 O O . ILE A 1 207 ? 7.547 3.587 0.968 1.00 89.25 207 ILE A O 1
ATOM 1561 N N . VAL A 1 208 ? 6.035 2.138 1.782 1.00 89.38 208 VAL A N 1
ATOM 1562 C CA . VAL A 1 208 ? 6.848 0.932 1.567 1.00 89.38 208 VAL A CA 1
ATOM 1563 C C . VAL A 1 208 ? 7.276 0.816 0.108 1.00 89.38 208 VAL A C 1
ATOM 1565 O O . VAL A 1 208 ? 8.460 0.621 -0.160 1.00 89.38 208 VAL A O 1
ATOM 1568 N N . GLN A 1 209 ? 6.347 0.975 -0.838 1.00 82.88 209 GLN A N 1
ATOM 1569 C CA . GLN A 1 209 ? 6.682 0.930 -2.260 1.00 82.88 209 GLN A CA 1
ATOM 1570 C C . GLN A 1 209 ? 7.653 2.046 -2.657 1.00 82.88 209 GLN A C 1
ATOM 1572 O O . GLN A 1 209 ? 8.654 1.761 -3.309 1.00 82.88 209 GLN A O 1
ATOM 1577 N N . GLN A 1 210 ? 7.405 3.293 -2.244 1.00 86.69 210 GLN A N 1
ATOM 1578 C CA . GLN A 1 210 ? 8.295 4.413 -2.561 1.00 86.69 210 GLN A CA 1
ATOM 1579 C C . GLN A 1 210 ? 9.701 4.201 -1.987 1.00 86.69 210 GLN A C 1
ATOM 1581 O O . GLN A 1 210 ? 10.688 4.407 -2.687 1.00 86.69 210 GLN A O 1
ATOM 1586 N N . THR A 1 211 ? 9.804 3.738 -0.739 1.00 91.81 211 THR A N 1
ATOM 1587 C CA . THR A 1 211 ? 11.083 3.419 -0.098 1.00 91.81 211 THR A CA 1
ATOM 1588 C C . THR A 1 211 ? 11.822 2.327 -0.852 1.00 91.81 211 THR A C 1
ATOM 1590 O O . THR A 1 211 ? 13.000 2.481 -1.153 1.00 91.81 211 THR A O 1
ATOM 1593 N N . LEU A 1 212 ? 11.146 1.227 -1.184 1.00 88.88 212 LEU A N 1
ATOM 1594 C CA . LEU A 1 212 ? 11.778 0.090 -1.847 1.00 88.88 212 LEU A CA 1
ATOM 1595 C C . LEU A 1 212 ? 12.163 0.397 -3.302 1.00 88.88 212 LEU A C 1
ATOM 1597 O O . LEU A 1 212 ? 13.172 -0.125 -3.771 1.00 88.88 212 LEU A O 1
ATOM 1601 N N . LYS A 1 213 ? 11.443 1.297 -3.990 1.00 86.69 213 LYS A N 1
ATOM 1602 C CA . LYS A 1 213 ? 11.817 1.786 -5.330 1.00 86.69 213 LYS A CA 1
ATOM 1603 C C . LYS A 1 213 ? 13.205 2.428 -5.353 1.00 86.69 213 LYS A C 1
ATOM 1605 O O . LYS A 1 213 ? 13.911 2.214 -6.329 1.00 86.69 213 LYS A O 1
ATOM 1610 N N . ILE A 1 214 ? 13.619 3.128 -4.288 1.00 91.25 214 ILE A N 1
ATOM 1611 C CA . ILE A 1 214 ? 14.966 3.732 -4.169 1.00 91.25 214 ILE A CA 1
ATOM 1612 C C . ILE A 1 214 ? 16.066 2.658 -4.222 1.00 91.25 214 ILE A C 1
ATOM 1614 O O . ILE A 1 214 ? 17.159 2.911 -4.707 1.00 91.25 214 ILE A O 1
ATOM 1618 N N . PHE A 1 215 ? 15.788 1.441 -3.753 1.00 90.50 215 PHE A N 1
ATOM 1619 C CA . PHE A 1 215 ? 16.765 0.348 -3.729 1.00 90.50 215 PHE A CA 1
ATOM 1620 C C . PHE A 1 215 ? 16.700 -0.558 -4.970 1.00 90.50 215 PHE A C 1
ATOM 1622 O O . PHE A 1 215 ? 17.470 -1.512 -5.073 1.00 90.50 215 PHE A O 1
ATOM 1629 N N . ASN A 1 216 ? 15.784 -0.297 -5.908 1.00 87.19 216 ASN A N 1
ATOM 1630 C CA . ASN A 1 216 ? 15.542 -1.169 -7.053 1.00 87.19 216 ASN A CA 1
ATOM 1631 C C . ASN A 1 216 ? 16.418 -0.788 -8.253 1.00 87.19 216 ASN A C 1
ATOM 1633 O O . ASN A 1 216 ? 16.037 0.034 -9.087 1.00 87.19 216 ASN A O 1
ATOM 1637 N N . CYS A 1 217 ? 17.593 -1.406 -8.332 1.00 88.19 217 CYS A N 1
ATOM 1638 C CA . CYS A 1 217 ? 18.577 -1.179 -9.385 1.00 88.19 217 CYS A CA 1
ATOM 1639 C C . CYS A 1 217 ? 18.568 -2.306 -10.424 1.00 88.19 217 CYS A C 1
ATOM 1641 O O . CYS A 1 217 ? 18.494 -3.482 -10.074 1.00 88.19 217 CYS A O 1
ATOM 1643 N N . MET A 1 218 ? 18.729 -1.960 -11.702 1.00 83.50 218 MET A N 1
ATOM 1644 C CA . MET A 1 218 ? 18.913 -2.921 -12.791 1.00 83.50 218 MET A CA 1
ATOM 1645 C C . MET A 1 218 ? 20.192 -2.642 -13.584 1.00 83.50 218 MET A C 1
ATOM 1647 O O . MET A 1 218 ? 20.593 -1.492 -13.752 1.00 83.50 218 MET A O 1
ATOM 1651 N N . SER A 1 219 ? 20.832 -3.691 -14.097 1.00 82.75 219 SER A N 1
ATOM 1652 C CA . SER A 1 219 ? 21.934 -3.564 -15.054 1.00 82.75 219 SER A CA 1
ATOM 1653 C C . SER A 1 219 ? 21.396 -3.435 -16.481 1.00 82.75 219 SER A C 1
ATOM 1655 O O . SER A 1 219 ? 20.417 -4.087 -16.853 1.00 82.75 219 SER A O 1
ATOM 1657 N N . LEU A 1 220 ? 22.035 -2.586 -17.291 1.00 79.44 220 LEU A N 1
ATOM 1658 C CA . LEU A 1 220 ? 21.726 -2.460 -18.715 1.00 79.44 220 LEU A CA 1
ATOM 1659 C C . LEU A 1 220 ? 22.686 -3.327 -19.529 1.00 79.44 220 LEU A C 1
ATOM 1661 O O . LEU A 1 220 ? 23.897 -3.281 -19.335 1.00 79.44 220 LEU A O 1
ATOM 1665 N N . SER A 1 221 ? 22.156 -4.073 -20.503 1.00 69.94 221 SER A N 1
ATOM 1666 C CA . SER A 1 221 ? 22.970 -4.914 -21.393 1.00 69.94 221 SER A CA 1
ATOM 1667 C C . SER A 1 221 ? 23.970 -4.117 -22.242 1.00 69.94 221 SER A C 1
ATOM 1669 O O . SER A 1 221 ? 24.944 -4.687 -22.716 1.00 69.94 221 SER A O 1
ATOM 1671 N N . SER A 1 222 ? 23.731 -2.817 -22.450 1.00 68.38 222 SER A N 1
ATOM 1672 C CA . SER A 1 222 ? 24.608 -1.922 -23.215 1.00 68.38 222 SER A CA 1
ATOM 1673 C C . SER A 1 222 ? 25.831 -1.432 -22.436 1.00 68.38 222 SER A C 1
ATOM 1675 O O . SER A 1 222 ? 26.791 -0.992 -23.062 1.00 68.38 222 SER A O 1
ATOM 1677 N N . GLN A 1 223 ? 25.817 -1.492 -21.099 1.00 70.44 223 GLN A N 1
ATOM 1678 C CA . GLN A 1 223 ? 26.916 -1.029 -20.249 1.00 70.44 223 GLN A CA 1
ATOM 1679 C C . GLN A 1 223 ? 27.192 -2.041 -19.131 1.00 70.44 223 GLN A C 1
ATOM 1681 O O . GLN A 1 223 ? 26.556 -2.037 -18.077 1.00 70.44 223 GLN A O 1
ATOM 1686 N N . SER A 1 224 ? 28.168 -2.924 -19.358 1.00 73.31 224 SER A N 1
ATOM 1687 C CA . SER A 1 224 ? 28.605 -3.907 -18.364 1.00 73.31 224 SER A CA 1
ATOM 1688 C C . SER A 1 224 ? 29.288 -3.224 -17.176 1.00 73.31 224 SER A C 1
ATOM 1690 O O . SER A 1 224 ? 30.242 -2.475 -17.364 1.00 73.31 224 SER A O 1
ATOM 1692 N N . GLY A 1 225 ? 28.832 -3.517 -15.956 1.00 78.19 225 GLY A N 1
ATOM 1693 C CA . GLY A 1 225 ? 29.420 -3.007 -14.709 1.00 78.19 225 GLY A CA 1
ATOM 1694 C C . GLY A 1 225 ? 28.687 -1.813 -14.091 1.00 78.19 225 GLY A C 1
ATOM 1695 O O . GLY A 1 225 ? 28.921 -1.505 -12.925 1.00 78.19 225 GLY A O 1
ATOM 1696 N N . TYR A 1 226 ? 27.750 -1.199 -14.817 1.00 84.31 226 TYR A N 1
ATOM 1697 C CA . TYR A 1 226 ? 26.911 -0.118 -14.305 1.00 84.31 226 TYR A CA 1
ATOM 1698 C C . TYR A 1 226 ? 25.487 -0.607 -14.029 1.00 84.31 226 TYR A C 1
ATOM 1700 O O . TYR A 1 226 ? 24.933 -1.444 -14.745 1.00 84.31 226 TYR A O 1
ATOM 1708 N N . SER A 1 227 ? 24.891 -0.077 -12.963 1.00 87.19 227 SER A N 1
ATOM 1709 C CA . SER A 1 227 ? 23.490 -0.309 -12.615 1.00 87.19 227 SER A CA 1
ATOM 1710 C C . SER A 1 227 ? 22.776 1.025 -12.466 1.00 87.19 227 SER A C 1
ATOM 1712 O O . SER A 1 227 ? 23.377 2.018 -12.057 1.00 87.19 227 SER A O 1
ATOM 1714 N N . TYR A 1 228 ? 21.502 1.042 -12.825 1.00 87.75 228 TYR A N 1
ATOM 1715 C CA . TYR A 1 228 ? 20.670 2.235 -12.874 1.00 87.75 228 TYR A CA 1
ATOM 1716 C C . TYR A 1 228 ? 19.378 1.991 -12.115 1.00 87.75 228 TYR A C 1
ATOM 1718 O O . TYR A 1 228 ? 18.900 0.857 -12.020 1.00 87.75 228 TYR A O 1
ATOM 1726 N N . LEU A 1 229 ? 18.828 3.059 -11.558 1.00 87.56 229 LEU A N 1
ATOM 1727 C CA . LEU A 1 229 ? 17.614 3.009 -10.766 1.00 87.56 229 LEU A CA 1
ATOM 1728 C C . LEU A 1 229 ? 16.412 2.721 -11.675 1.00 87.56 229 LEU A C 1
ATOM 1730 O O . LEU A 1 229 ? 16.159 3.453 -12.623 1.00 87.56 229 LEU A O 1
ATOM 1734 N N . LEU A 1 230 ? 15.630 1.678 -11.385 1.00 81.06 230 LEU A N 1
ATOM 1735 C CA . LEU A 1 230 ? 14.507 1.279 -12.245 1.00 81.06 230 LEU A CA 1
ATOM 1736 C C . LEU A 1 230 ? 13.417 2.360 -12.327 1.00 81.06 230 LEU A C 1
ATOM 1738 O O . LEU A 1 230 ? 12.763 2.502 -13.355 1.00 81.06 230 LEU A O 1
ATOM 1742 N N . ALA A 1 231 ? 13.221 3.117 -11.245 1.00 78.94 231 ALA A N 1
ATOM 1743 C CA . ALA A 1 231 ? 12.256 4.214 -11.202 1.00 78.94 231 ALA A CA 1
ATOM 1744 C C . ALA A 1 231 ? 12.697 5.436 -12.034 1.00 78.94 231 ALA A C 1
ATOM 1746 O O . ALA A 1 231 ? 11.856 6.210 -12.495 1.00 78.94 231 ALA A O 1
ATOM 1747 N N . ASP A 1 232 ? 14.005 5.604 -12.244 1.00 80.44 232 ASP A N 1
ATOM 1748 C CA . ASP A 1 232 ? 14.577 6.668 -13.061 1.00 80.44 232 A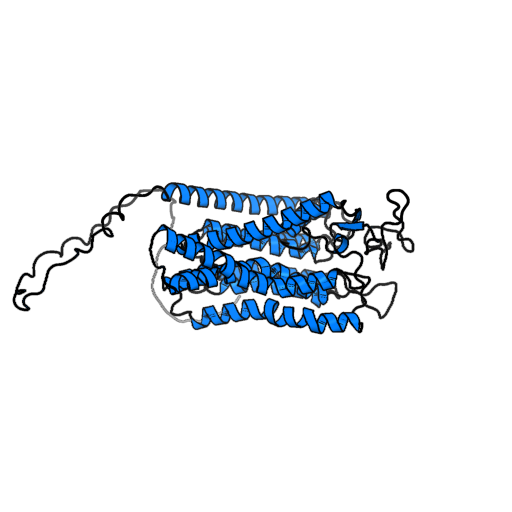SP A CA 1
ATOM 1749 C C . ASP A 1 232 ? 15.939 6.240 -13.624 1.00 80.44 232 ASP A C 1
ATOM 1751 O O . ASP A 1 232 ? 16.973 6.359 -12.967 1.00 80.44 232 ASP A O 1
ATOM 1755 N N . LEU A 1 233 ? 15.945 5.756 -14.869 1.00 80.12 233 LEU A N 1
ATOM 1756 C CA . LEU A 1 233 ? 17.151 5.225 -15.512 1.00 80.12 233 LEU A CA 1
ATOM 1757 C C . LEU A 1 233 ? 18.195 6.304 -15.853 1.00 80.12 233 LEU A C 1
ATOM 1759 O O . LEU A 1 233 ? 19.285 5.958 -16.317 1.00 80.12 233 LEU A O 1
ATOM 1763 N N . SER A 1 234 ? 17.897 7.591 -15.631 1.00 80.94 234 SER A N 1
ATOM 1764 C CA . SER A 1 234 ? 18.907 8.658 -15.664 1.00 80.94 234 SER A CA 1
ATOM 1765 C C . SER A 1 234 ? 19.861 8.585 -14.466 1.00 80.94 234 SER A C 1
ATOM 1767 O O . SER A 1 234 ? 21.008 9.019 -14.552 1.00 80.94 234 SER A O 1
ATOM 1769 N N . GLN A 1 235 ? 19.412 7.979 -13.364 1.00 86.56 235 GLN A N 1
ATOM 1770 C CA . GLN A 1 235 ? 20.144 7.903 -12.111 1.00 86.56 235 GLN A CA 1
ATOM 1771 C C . GLN A 1 235 ? 20.963 6.616 -12.040 1.00 86.56 235 GLN A C 1
ATOM 1773 O O . GLN A 1 235 ? 20.430 5.502 -12.014 1.00 86.56 235 GLN A O 1
ATOM 1778 N N . GLN A 1 236 ? 22.285 6.765 -11.970 1.00 89.69 236 GLN A N 1
ATOM 1779 C CA . GLN A 1 236 ? 23.186 5.642 -11.743 1.00 89.69 236 GLN A CA 1
ATOM 1780 C C . GLN A 1 236 ? 23.125 5.210 -10.272 1.00 89.69 236 GLN A C 1
ATOM 1782 O O . GLN A 1 236 ? 23.371 6.005 -9.357 1.00 89.69 236 GLN A O 1
ATOM 1787 N N . CYS A 1 237 ? 22.870 3.924 -10.046 1.00 91.44 237 CYS A N 1
ATOM 1788 C CA . CYS A 1 237 ? 22.894 3.339 -8.717 1.00 91.44 237 CYS A CA 1
ATOM 1789 C C . CYS A 1 237 ? 24.305 3.358 -8.123 1.00 91.44 237 CYS A C 1
ATOM 1791 O O . CYS A 1 237 ? 25.305 3.144 -8.809 1.00 91.44 237 CYS A O 1
ATOM 1793 N N . TRP A 1 238 ? 24.357 3.611 -6.816 1.00 92.19 238 TRP A N 1
ATOM 1794 C CA . TRP A 1 238 ? 25.586 3.730 -6.016 1.00 92.19 238 TRP A CA 1
ATOM 1795 C C . TRP A 1 238 ? 26.533 4.858 -6.450 1.00 92.19 238 TRP A C 1
ATOM 1797 O O . TRP A 1 238 ? 27.674 4.921 -6.000 1.00 92.19 238 TRP A O 1
ATOM 1807 N N . SER A 1 239 ? 26.052 5.796 -7.270 1.00 92.75 239 SER A N 1
ATOM 1808 C CA . SER A 1 239 ? 26.725 7.076 -7.487 1.00 92.75 239 SER A CA 1
ATOM 1809 C C . SER A 1 239 ? 26.781 7.899 -6.192 1.00 92.75 239 SER A C 1
ATOM 1811 O O . SER A 1 239 ? 26.088 7.608 -5.209 1.00 92.75 239 SER A O 1
ATOM 1813 N N . SER A 1 240 ? 27.602 8.951 -6.176 1.00 92.81 240 SER A N 1
ATOM 1814 C CA . SER A 1 240 ? 27.686 9.868 -5.033 1.00 92.81 240 SER A CA 1
ATOM 1815 C C . SER A 1 240 ? 26.349 10.564 -4.746 1.00 92.81 240 SER A C 1
ATOM 1817 O O . SER A 1 240 ? 26.028 10.804 -3.584 1.00 92.81 240 SER A O 1
ATOM 1819 N N . GLU A 1 241 ? 25.552 10.851 -5.777 1.00 91.12 241 GLU A N 1
ATOM 1820 C CA . GLU A 1 241 ? 24.210 11.420 -5.648 1.00 91.12 241 GLU A CA 1
ATOM 1821 C C . GLU A 1 241 ? 23.213 10.394 -5.103 1.00 91.12 241 GLU A C 1
ATOM 1823 O O . GLU A 1 241 ? 22.592 10.633 -4.066 1.00 91.12 241 GLU A O 1
ATOM 1828 N N . HIS A 1 242 ? 23.125 9.219 -5.733 1.00 93.25 242 HIS A N 1
ATOM 1829 C CA . HIS A 1 242 ? 22.216 8.161 -5.293 1.00 93.25 242 HIS A CA 1
ATOM 1830 C C . HIS A 1 242 ? 22.491 7.753 -3.843 1.00 93.25 242 HIS A C 1
ATOM 1832 O O . HIS A 1 242 ? 21.572 7.631 -3.039 1.00 93.25 242 HIS A O 1
ATOM 1838 N N . SER A 1 243 ? 23.765 7.614 -3.470 1.00 94.31 243 SER A N 1
ATOM 1839 C CA . SER A 1 243 ? 24.158 7.228 -2.110 1.00 94.31 243 SER A CA 1
ATOM 1840 C C . SER A 1 243 ? 23.742 8.269 -1.066 1.00 94.31 243 SER A C 1
ATOM 1842 O O . SER A 1 243 ? 23.284 7.896 0.014 1.00 94.31 243 SER A O 1
ATOM 1844 N N . LYS A 1 244 ? 23.818 9.571 -1.388 1.00 94.88 244 LYS A N 1
ATOM 1845 C CA . LYS A 1 244 ? 23.315 10.638 -0.505 1.00 94.88 244 LYS A CA 1
ATOM 1846 C C . LYS A 1 244 ? 21.811 10.512 -0.290 1.00 94.88 244 LYS A C 1
ATOM 1848 O O . LYS A 1 244 ? 21.366 10.578 0.852 1.00 94.88 244 LYS A O 1
ATOM 1853 N N . TRP A 1 245 ? 21.034 10.284 -1.347 1.00 94.69 245 TRP A N 1
ATOM 1854 C CA . TRP A 1 245 ? 19.582 10.116 -1.242 1.00 94.69 245 TRP A CA 1
ATOM 1855 C C . TRP A 1 245 ? 19.183 8.831 -0.518 1.00 94.69 245 TRP A C 1
ATOM 1857 O O . TRP A 1 245 ? 18.288 8.860 0.329 1.00 94.69 245 TRP A O 1
ATOM 1867 N N . VAL A 1 246 ? 19.888 7.725 -0.765 1.00 94.94 246 VAL A N 1
ATOM 1868 C CA . VAL A 1 246 ? 19.728 6.474 -0.013 1.00 94.94 246 VAL A CA 1
ATOM 1869 C C . VAL A 1 246 ? 19.956 6.717 1.479 1.00 94.94 246 VAL A C 1
ATOM 1871 O O . VAL A 1 246 ? 19.139 6.297 2.292 1.00 94.94 246 VAL A O 1
ATOM 1874 N N . MET A 1 247 ? 21.019 7.429 1.856 1.00 95.50 247 MET A N 1
ATOM 1875 C CA . MET A 1 247 ? 21.319 7.718 3.262 1.00 95.50 247 MET A CA 1
ATOM 1876 C C . MET A 1 247 ? 20.347 8.721 3.894 1.00 95.50 247 MET A C 1
ATOM 1878 O O . MET A 1 247 ? 19.946 8.536 5.039 1.00 95.50 247 MET A O 1
ATOM 1882 N N . ALA A 1 248 ? 19.968 9.775 3.170 1.00 94.81 248 ALA A N 1
ATOM 1883 C CA . ALA A 1 248 ? 19.150 10.864 3.698 1.00 94.81 248 ALA A CA 1
ATOM 1884 C C . ALA A 1 248 ? 17.647 10.547 3.722 1.00 94.81 248 ALA A C 1
ATOM 1886 O O . ALA A 1 248 ? 16.935 11.056 4.583 1.00 94.81 248 ALA A O 1
ATOM 1887 N N . THR A 1 249 ? 17.159 9.717 2.794 1.00 94.00 249 THR A N 1
ATOM 1888 C CA . THR A 1 249 ? 15.721 9.422 2.645 1.00 94.00 249 THR A CA 1
ATOM 1889 C C . THR A 1 249 ? 15.420 7.926 2.668 1.00 94.00 249 THR A C 1
ATOM 1891 O O . THR A 1 249 ? 14.608 7.487 3.481 1.00 94.00 249 THR A O 1
ATOM 1894 N N . GLY A 1 250 ? 16.115 7.116 1.862 1.00 94.00 250 GLY A N 1
ATOM 1895 C CA . GLY A 1 250 ? 15.837 5.681 1.733 1.00 94.00 250 GLY A CA 1
ATOM 1896 C C . GLY A 1 250 ? 15.969 4.909 3.051 1.00 94.00 250 GLY A C 1
ATOM 1897 O O . GLY A 1 250 ? 15.023 4.252 3.484 1.00 94.00 250 GLY A O 1
ATOM 1898 N N . LEU A 1 251 ? 17.121 5.014 3.721 1.00 94.62 251 LEU A N 1
ATOM 1899 C CA . LEU A 1 251 ? 17.397 4.338 4.993 1.00 94.62 251 LEU A CA 1
ATOM 1900 C C . LEU A 1 251 ? 16.493 4.837 6.135 1.00 94.62 251 LEU A C 1
ATOM 1902 O O . LEU A 1 251 ? 15.904 3.991 6.814 1.00 94.62 251 LEU A O 1
ATOM 1906 N N . PRO A 1 252 ? 16.301 6.156 6.346 1.00 95.81 252 PRO A N 1
ATOM 1907 C CA . PRO A 1 252 ? 15.349 6.646 7.339 1.00 95.81 252 PRO A CA 1
ATOM 1908 C C . PRO A 1 252 ? 13.923 6.149 7.105 1.00 95.81 252 PRO A C 1
ATOM 1910 O O . PRO A 1 252 ? 13.293 5.683 8.051 1.00 95.81 252 PRO A O 1
ATOM 1913 N N . MET A 1 253 ? 13.413 6.180 5.868 1.00 94.94 253 MET A N 1
ATOM 1914 C CA . MET A 1 253 ? 12.065 5.676 5.578 1.00 94.94 253 MET A CA 1
ATOM 1915 C C . MET A 1 253 ? 11.957 4.160 5.806 1.00 94.94 253 MET A C 1
ATOM 1917 O O . MET A 1 253 ? 10.952 3.690 6.342 1.00 94.94 253 MET A O 1
ATOM 1921 N N . LEU A 1 254 ? 12.998 3.394 5.464 1.00 94.56 254 LEU A N 1
ATOM 1922 C CA . LEU A 1 254 ? 13.047 1.950 5.702 1.00 94.56 254 LEU A CA 1
ATOM 1923 C C . LEU A 1 254 ? 12.976 1.628 7.202 1.00 94.56 254 LEU A C 1
ATOM 1925 O O . LEU A 1 254 ? 12.161 0.813 7.636 1.00 94.56 254 LEU A O 1
ATOM 1929 N N . ILE A 1 255 ? 13.798 2.296 8.011 1.00 95.38 255 ILE A N 1
ATOM 1930 C CA . ILE A 1 255 ? 13.876 2.040 9.453 1.00 95.38 255 ILE A CA 1
ATOM 1931 C C . ILE A 1 255 ? 12.620 2.556 10.165 1.00 95.38 255 ILE A C 1
ATOM 1933 O O . ILE A 1 255 ? 11.990 1.814 10.920 1.00 95.38 255 ILE A O 1
ATOM 1937 N N . LEU A 1 256 ? 12.234 3.812 9.926 1.00 94.62 256 LEU A N 1
ATOM 1938 C CA . LEU A 1 256 ? 11.154 4.469 10.666 1.00 94.62 256 LEU A CA 1
ATOM 1939 C C . LEU A 1 256 ? 9.770 3.985 10.238 1.00 94.62 256 LEU A C 1
ATOM 1941 O O . LEU A 1 256 ? 8.907 3.777 11.091 1.00 94.62 256 LEU A O 1
ATOM 1945 N N . TYR A 1 257 ? 9.544 3.813 8.935 1.00 93.88 257 TYR A N 1
ATOM 1946 C CA . TYR A 1 257 ? 8.203 3.570 8.412 1.00 93.88 257 TYR A CA 1
ATOM 1947 C C . TYR A 1 257 ? 7.981 2.115 8.019 1.00 93.88 257 TYR A C 1
ATOM 1949 O O . TYR A 1 257 ? 7.025 1.522 8.508 1.00 93.88 257 TYR A O 1
ATOM 1957 N N . VAL A 1 258 ? 8.864 1.518 7.211 1.00 93.88 258 VAL A N 1
ATOM 1958 C CA . VAL A 1 258 ? 8.680 0.131 6.739 1.00 93.88 258 VAL A CA 1
ATOM 1959 C C . VAL A 1 258 ? 8.766 -0.870 7.893 1.00 93.88 258 VAL A C 1
ATOM 1961 O O . VAL A 1 258 ? 7.925 -1.759 8.007 1.00 93.88 258 VAL A O 1
ATOM 1964 N N . ILE A 1 259 ? 9.765 -0.722 8.768 1.00 93.12 259 ILE A N 1
ATOM 1965 C CA . ILE A 1 259 ? 9.963 -1.613 9.921 1.00 93.12 259 ILE A CA 1
ATOM 1966 C C . ILE A 1 259 ? 9.324 -1.020 11.184 1.00 93.12 259 ILE A C 1
ATOM 1968 O O . ILE A 1 259 ? 8.625 -1.720 11.922 1.00 93.12 259 ILE A O 1
ATOM 1972 N N . GLY A 1 260 ? 9.532 0.275 11.434 1.00 94.12 260 GLY A N 1
ATOM 1973 C CA . GLY A 1 260 ? 9.116 0.926 12.675 1.00 94.12 260 GLY A CA 1
ATOM 1974 C C . GLY A 1 260 ? 7.602 0.953 12.908 1.00 94.12 260 GLY A C 1
ATOM 1975 O O . GLY A 1 260 ? 7.169 0.745 14.045 1.00 94.12 260 GLY A O 1
ATOM 1976 N N . ILE A 1 261 ? 6.772 1.138 11.871 1.00 92.31 261 ILE A N 1
ATOM 1977 C CA . ILE A 1 261 ? 5.307 1.190 12.038 1.00 92.31 261 ILE A CA 1
ATOM 1978 C C . ILE A 1 261 ? 4.736 -0.185 12.440 1.00 92.31 261 ILE A C 1
ATOM 1980 O O . ILE A 1 261 ? 4.116 -0.262 13.505 1.00 92.31 261 ILE A O 1
ATOM 1984 N N . PRO A 1 262 ? 4.965 -1.290 11.699 1.00 92.56 262 PRO A N 1
ATOM 1985 C CA . PRO A 1 262 ? 4.490 -2.610 12.121 1.00 92.56 262 PRO A CA 1
ATOM 1986 C C . PRO A 1 262 ? 5.053 -3.042 13.482 1.00 92.56 262 PRO A C 1
ATOM 1988 O O . PRO A 1 262 ? 4.323 -3.579 14.315 1.00 92.56 262 PRO A O 1
ATOM 1991 N N . PHE A 1 263 ? 6.336 -2.767 13.745 1.00 93.56 263 PHE A N 1
ATOM 1992 C CA . PHE A 1 263 ? 6.984 -3.143 15.003 1.00 93.56 263 PHE A CA 1
ATOM 1993 C C . PHE A 1 263 ? 6.420 -2.377 16.207 1.00 93.56 263 PHE A C 1
ATOM 1995 O O . PHE A 1 263 ? 6.121 -2.974 17.244 1.00 93.56 263 PHE A O 1
ATOM 2002 N N . SER A 1 264 ? 6.210 -1.064 16.070 1.00 92.25 264 SER A N 1
ATOM 2003 C CA . SER A 1 264 ? 5.590 -0.253 17.124 1.00 92.25 264 SER A CA 1
ATOM 2004 C C . SER A 1 264 ? 4.143 -0.674 17.383 1.00 92.25 264 SER A C 1
ATOM 2006 O O . SER A 1 264 ? 3.765 -0.836 18.545 1.00 92.25 264 SER A O 1
ATOM 2008 N N . ALA A 1 265 ? 3.361 -0.952 16.335 1.00 91.25 265 ALA A N 1
ATOM 2009 C CA . ALA A 1 265 ? 2.008 -1.486 16.471 1.00 91.25 265 ALA A CA 1
ATOM 2010 C C . ALA A 1 265 ? 1.997 -2.826 17.226 1.00 91.25 265 ALA A C 1
ATOM 2012 O O . ALA A 1 265 ? 1.185 -3.011 18.136 1.00 91.25 265 ALA A O 1
ATOM 2013 N N . TYR A 1 266 ? 2.940 -3.728 16.928 1.00 92.06 266 TYR A N 1
ATOM 2014 C CA . TYR A 1 266 ? 3.059 -5.015 17.619 1.00 92.06 266 TYR A CA 1
ATOM 2015 C C . TYR A 1 266 ? 3.375 -4.840 19.103 1.00 92.06 266 TYR A C 1
ATOM 2017 O O . TYR A 1 266 ? 2.706 -5.429 19.953 1.00 92.06 266 TYR A O 1
ATOM 2025 N N . ILE A 1 267 ? 4.355 -3.993 19.435 1.00 92.50 267 ILE A N 1
ATOM 2026 C CA . ILE A 1 267 ? 4.719 -3.707 20.828 1.00 92.50 267 ILE A CA 1
ATOM 2027 C C . ILE A 1 267 ? 3.529 -3.122 21.589 1.00 92.50 267 ILE A C 1
ATOM 2029 O O . ILE A 1 267 ? 3.270 -3.535 22.721 1.00 92.50 267 ILE A O 1
ATOM 2033 N N . ILE A 1 268 ? 2.812 -2.170 20.988 1.00 89.75 268 ILE A N 1
ATOM 2034 C CA . ILE A 1 268 ? 1.651 -1.529 21.608 1.00 89.75 268 ILE A CA 1
ATOM 2035 C C . ILE A 1 268 ? 0.556 -2.561 21.888 1.00 89.75 268 ILE A C 1
ATOM 2037 O O . ILE A 1 268 ? 0.039 -2.591 23.004 1.00 89.75 268 ILE A O 1
ATOM 2041 N N . LEU A 1 269 ? 0.229 -3.432 20.930 1.00 88.50 269 LEU A N 1
ATOM 2042 C CA . LEU A 1 269 ? -0.779 -4.474 21.133 1.00 88.50 269 LEU A CA 1
ATOM 2043 C C . LEU A 1 269 ? -0.342 -5.486 22.200 1.00 88.50 269 LEU A C 1
ATOM 2045 O O . LEU A 1 269 ? -1.113 -5.793 23.106 1.00 88.50 269 LEU A O 1
ATOM 2049 N N . ARG A 1 270 ? 0.915 -5.944 22.153 1.00 89.62 270 ARG A N 1
ATOM 2050 C CA . ARG A 1 270 ? 1.451 -6.939 23.091 1.00 89.62 270 ARG A CA 1
ATOM 2051 C C . ARG A 1 270 ? 1.492 -6.425 24.527 1.00 89.62 270 ARG A C 1
ATOM 2053 O O . ARG A 1 270 ? 1.064 -7.122 25.441 1.00 89.62 270 ARG A O 1
ATOM 2060 N N . LYS A 1 271 ? 1.965 -5.190 24.740 1.00 89.12 271 LYS A N 1
ATOM 2061 C CA . LYS A 1 271 ? 2.002 -4.563 26.076 1.00 89.12 271 LYS A CA 1
ATOM 2062 C C . LYS A 1 271 ? 0.613 -4.425 26.694 1.00 89.12 271 LYS A C 1
ATOM 2064 O O . LYS A 1 271 ? 0.481 -4.437 27.911 1.00 89.12 271 LYS A O 1
ATOM 2069 N N . ASN A 1 272 ? -0.410 -4.299 25.856 1.00 84.94 272 ASN A N 1
ATOM 2070 C CA . ASN A 1 272 ? -1.779 -4.058 26.278 1.00 84.94 272 ASN A CA 1
ATOM 2071 C C . ASN A 1 272 ? -2.692 -5.283 26.142 1.00 84.94 272 ASN A C 1
ATOM 2073 O O . ASN A 1 272 ? -3.905 -5.148 26.307 1.00 84.94 272 ASN A O 1
ATOM 2077 N N . GLN A 1 273 ? -2.131 -6.470 25.885 1.00 81.94 273 GLN A N 1
ATOM 2078 C CA . GLN A 1 273 ? -2.883 -7.685 25.563 1.00 81.94 273 GLN A CA 1
ATOM 2079 C C . GLN A 1 273 ? -3.973 -8.008 26.600 1.00 81.94 273 GLN A C 1
ATOM 2081 O O . GLN A 1 273 ? -5.109 -8.300 26.233 1.00 81.94 273 GLN A O 1
ATOM 2086 N N . GLY A 1 274 ? -3.661 -7.886 27.895 1.00 78.19 274 GLY A N 1
ATOM 2087 C CA . GLY A 1 274 ? -4.608 -8.169 28.984 1.00 78.19 274 GLY A CA 1
ATOM 2088 C C . GLY A 1 274 ? -5.761 -7.166 29.122 1.00 78.19 274 GLY A C 1
ATOM 2089 O O . GLY A 1 274 ? -6.722 -7.438 29.832 1.00 78.19 274 GLY A O 1
ATOM 2090 N N . GLN A 1 275 ? -5.690 -6.012 28.451 1.00 79.50 275 GLN A N 1
ATOM 2091 C CA . GLN A 1 275 ? -6.702 -4.950 28.508 1.00 79.50 275 GLN A CA 1
ATOM 2092 C C . GLN A 1 275 ? -7.405 -4.730 27.163 1.00 79.50 275 GLN A C 1
ATOM 2094 O O . GLN A 1 275 ? -8.234 -3.829 27.060 1.00 79.50 275 GLN A O 1
ATOM 2099 N N . LEU A 1 276 ? -7.123 -5.552 26.142 1.00 73.25 276 LEU A N 1
ATOM 2100 C CA . LEU A 1 276 ? -7.731 -5.439 24.808 1.00 73.25 276 LEU A CA 1
ATOM 2101 C C . LEU A 1 276 ? -9.262 -5.544 24.841 1.00 73.25 276 LEU A C 1
ATOM 2103 O O . LEU A 1 276 ? -9.933 -4.996 23.969 1.00 73.25 276 LEU A O 1
ATOM 2107 N N . ASP A 1 277 ? -9.824 -6.199 25.861 1.00 71.19 277 ASP A N 1
ATOM 2108 C CA . ASP A 1 277 ? -11.271 -6.305 26.033 1.00 71.19 277 ASP A CA 1
ATOM 2109 C C . ASP A 1 277 ? -11.939 -5.052 26.618 1.00 71.19 277 ASP A C 1
ATOM 2111 O O . ASP A 1 277 ? -13.157 -4.892 26.498 1.00 71.19 277 ASP A O 1
ATOM 2115 N N . GLN A 1 278 ? -11.164 -4.140 27.212 1.00 77.00 278 GLN A N 1
ATOM 2116 C CA . GLN A 1 278 ? -11.698 -2.910 27.783 1.00 77.00 278 GLN A CA 1
ATOM 2117 C C . GLN A 1 278 ? -12.181 -1.963 26.685 1.00 77.00 278 GLN A C 1
ATOM 2119 O O . GLN A 1 278 ? -11.508 -1.766 25.671 1.00 77.00 278 GLN A O 1
ATOM 2124 N N . ILE A 1 279 ? -13.314 -1.297 26.934 1.00 69.44 279 ILE A N 1
ATOM 2125 C CA . ILE A 1 279 ? -13.943 -0.360 25.989 1.00 69.44 279 ILE A CA 1
ATOM 2126 C C . ILE A 1 279 ? -12.928 0.684 25.497 1.00 69.44 279 ILE A C 1
ATOM 2128 O O . ILE A 1 279 ? -12.804 0.889 24.296 1.00 69.44 279 ILE A O 1
ATOM 2132 N N . LYS A 1 280 ? -12.118 1.267 26.393 1.00 69.69 280 LYS A N 1
ATOM 2133 C CA . LYS A 1 280 ? -11.095 2.266 26.027 1.00 69.69 280 LYS A CA 1
ATOM 2134 C C . LYS A 1 280 ? -10.058 1.734 25.027 1.00 69.69 280 LYS A C 1
ATOM 2136 O O . LYS A 1 280 ? -9.679 2.445 24.100 1.00 69.69 280 LYS A O 1
ATOM 2141 N N . MET A 1 281 ? -9.614 0.487 25.179 1.00 73.69 281 MET A N 1
ATOM 2142 C CA . MET A 1 281 ? -8.601 -0.103 24.296 1.00 73.69 281 MET A CA 1
ATOM 2143 C C . MET A 1 281 ? -9.194 -0.552 22.964 1.00 73.69 281 MET A C 1
ATOM 2145 O O . MET A 1 281 ? -8.577 -0.306 21.928 1.00 73.69 281 MET A O 1
ATOM 2149 N N . LYS A 1 282 ? -10.419 -1.102 22.971 1.00 71.94 282 LYS A N 1
ATOM 2150 C CA . LYS A 1 282 ? -11.167 -1.399 21.736 1.00 71.94 282 LYS A CA 1
ATOM 2151 C C . LYS A 1 282 ? -11.369 -0.160 20.881 1.00 71.94 282 LYS A C 1
ATOM 2153 O O . LYS A 1 282 ? -11.311 -0.251 19.668 1.00 71.94 282 LYS A O 1
ATOM 2158 N N . MET A 1 283 ? -11.568 0.990 21.512 1.00 68.12 283 MET A N 1
ATOM 2159 C CA . MET A 1 283 ? -11.807 2.255 20.826 1.00 68.12 283 MET A CA 1
ATOM 2160 C C . MET A 1 283 ? -10.530 2.814 20.194 1.00 68.12 283 MET A C 1
ATOM 2162 O O . MET A 1 283 ? -10.519 3.107 19.004 1.00 68.12 283 MET A O 1
ATOM 2166 N N . ARG A 1 284 ? -9.437 2.891 20.967 1.00 74.75 284 ARG A N 1
ATOM 2167 C CA . ARG A 1 284 ? -8.138 3.421 20.503 1.00 74.75 284 ARG A CA 1
ATOM 2168 C C . ARG A 1 284 ? -7.492 2.577 19.411 1.00 74.75 284 ARG A C 1
ATOM 2170 O O . ARG A 1 284 ? -6.882 3.107 18.488 1.00 74.75 284 ARG A O 1
ATOM 2177 N N . TYR A 1 285 ? -7.584 1.258 19.551 1.00 77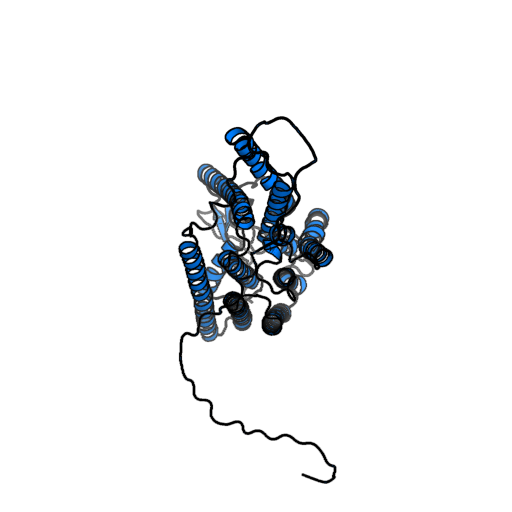.94 285 TYR A N 1
ATOM 2178 C CA . TYR A 1 285 ? -6.916 0.299 18.672 1.00 77.94 285 TYR A CA 1
ATOM 2179 C C . TYR A 1 285 ? -7.894 -0.447 17.776 1.00 77.94 285 TYR A C 1
ATOM 2181 O O . TYR A 1 285 ? -7.514 -1.461 17.194 1.00 77.94 285 TYR A O 1
ATOM 2189 N N . SER A 1 286 ? -9.116 0.084 17.620 1.00 74.12 286 SER A N 1
ATOM 2190 C CA . SER A 1 286 ? -10.168 -0.513 16.793 1.00 74.12 286 SER A CA 1
ATOM 2191 C C . SER A 1 286 ? -9.604 -0.895 15.432 1.00 74.12 286 SER A C 1
ATOM 2193 O O . SER A 1 286 ? -9.671 -2.042 15.036 1.00 74.12 286 SER A O 1
ATOM 2195 N N . PHE A 1 287 ? -8.901 0.005 14.750 1.00 78.88 287 PHE A N 1
ATOM 2196 C CA . PHE A 1 287 ? -8.361 -0.312 13.428 1.00 78.88 287 PHE A CA 1
ATOM 2197 C C . PHE A 1 287 ? -7.431 -1.548 13.384 1.00 78.88 287 PHE A C 1
ATOM 2199 O O . PHE A 1 287 ? -7.446 -2.294 12.401 1.00 78.88 287 PHE A O 1
ATOM 2206 N N . LEU A 1 288 ? -6.636 -1.770 14.438 1.00 81.62 288 LEU A N 1
ATOM 2207 C CA . LEU A 1 288 ? -5.622 -2.828 14.509 1.00 81.62 288 LEU A CA 1
ATOM 2208 C C . LEU A 1 288 ? -6.186 -4.181 14.950 1.00 81.62 288 LEU A C 1
ATOM 2210 O O . LEU A 1 288 ? -5.707 -5.206 14.479 1.00 81.62 288 LEU A O 1
ATOM 2214 N N . SER A 1 289 ? -7.169 -4.192 15.853 1.00 80.31 289 SER A N 1
ATOM 2215 C CA . SER A 1 289 ? -7.680 -5.425 16.470 1.00 80.31 289 SER A CA 1
ATOM 2216 C C . SER A 1 289 ? -9.149 -5.730 16.161 1.00 80.31 289 SER A C 1
ATOM 2218 O O . SER A 1 289 ? -9.629 -6.814 16.486 1.00 80.31 289 SER A O 1
ATOM 2220 N N . GLN A 1 290 ? -9.887 -4.812 15.537 1.00 81.44 290 GLN A N 1
ATOM 2221 C CA . GLN A 1 290 ? -11.317 -4.982 15.278 1.00 81.44 290 GLN A CA 1
ATOM 2222 C C . GLN A 1 290 ? -11.584 -6.095 14.269 1.00 81.44 290 GLN A C 1
ATOM 2224 O O . GLN A 1 290 ? -11.040 -6.109 13.166 1.00 81.44 290 GLN A O 1
ATOM 2229 N N . GLY A 1 291 ? -12.503 -6.983 14.647 1.00 83.50 291 GLY A N 1
ATOM 2230 C CA . GLY A 1 291 ? -12.944 -8.102 13.822 1.00 83.50 291 GLY A CA 1
ATOM 2231 C C . GLY A 1 291 ? -12.113 -9.368 13.979 1.00 83.50 291 GLY A C 1
ATOM 2232 O O . GLY A 1 291 ? -12.544 -10.393 13.462 1.00 83.50 291 GLY A O 1
ATOM 2233 N N . TYR A 1 292 ? -10.982 -9.316 14.689 1.00 89.62 292 TYR A N 1
ATOM 2234 C CA . TYR A 1 292 ? -10.122 -10.471 14.931 1.00 89.62 292 TYR A CA 1
ATOM 2235 C C . TYR A 1 292 ? -10.446 -11.172 16.250 1.00 89.62 292 TYR A C 1
ATOM 2237 O O . TYR A 1 292 ? -10.837 -10.538 17.230 1.00 89.62 292 TYR A O 1
ATOM 2245 N N . THR A 1 293 ? -10.240 -12.486 16.285 1.00 88.19 293 THR A N 1
ATOM 2246 C CA . THR A 1 293 ? -10.374 -13.301 17.495 1.00 88.19 293 THR A CA 1
ATOM 2247 C C . THR A 1 293 ? -9.315 -12.925 18.537 1.00 88.19 293 THR A C 1
ATOM 2249 O O . THR A 1 293 ? -8.238 -12.412 18.221 1.00 88.19 293 THR A O 1
ATOM 2252 N N . LYS A 1 294 ? -9.583 -13.216 19.818 1.00 85.69 294 LYS A N 1
ATOM 2253 C CA . LYS A 1 294 ? -8.655 -12.893 20.920 1.00 85.69 294 LYS A CA 1
ATOM 2254 C C . LYS A 1 294 ? -7.284 -13.563 20.787 1.00 85.69 294 LYS A C 1
ATOM 2256 O O . LYS A 1 294 ? -6.296 -13.002 21.250 1.00 85.69 294 LYS A O 1
ATOM 2261 N N . SER A 1 295 ? -7.216 -14.749 20.181 1.00 87.56 295 SER A N 1
ATOM 2262 C CA . SER A 1 295 ? -5.960 -15.457 19.901 1.00 87.56 295 SER A CA 1
ATOM 2263 C C . SER A 1 295 ? -5.171 -14.807 18.760 1.00 87.56 295 SER A C 1
ATOM 2265 O O . SER A 1 295 ? -3.942 -14.810 18.799 1.00 87.56 295 SER A O 1
ATOM 2267 N N . CYS A 1 296 ? -5.859 -14.194 17.793 1.00 90.94 296 CYS A N 1
ATOM 2268 C CA . CYS A 1 296 ? -5.280 -13.596 16.589 1.00 90.94 296 CYS A CA 1
ATOM 2269 C C . CYS A 1 296 ? -5.308 -12.055 16.601 1.00 90.94 296 CYS A C 1
ATOM 2271 O O . CYS A 1 296 ? -5.364 -11.420 15.552 1.00 90.94 296 CYS A O 1
ATOM 2273 N N . TYR A 1 297 ? -5.219 -11.412 17.771 1.00 89.75 297 TYR A N 1
ATOM 2274 C CA . TYR A 1 297 ? -5.321 -9.946 17.890 1.00 89.75 297 TYR A CA 1
ATOM 2275 C C . TYR A 1 297 ? -4.252 -9.156 17.106 1.00 89.75 297 TYR A C 1
ATOM 2277 O O . TYR A 1 297 ? -4.430 -7.968 16.844 1.00 89.75 297 TYR A O 1
ATOM 2285 N N . PHE A 1 298 ? -3.121 -9.785 16.772 1.00 91.81 298 PHE A N 1
ATOM 2286 C CA . PHE A 1 298 ? -2.005 -9.192 16.025 1.00 91.81 298 PHE A CA 1
ATOM 2287 C C . PHE A 1 298 ? -2.085 -9.466 14.515 1.00 91.81 298 PHE A C 1
ATOM 2289 O O . PHE A 1 298 ? -1.154 -9.120 13.788 1.00 91.81 298 PHE A O 1
ATOM 2296 N N . TRP A 1 299 ? -3.164 -10.087 14.029 1.00 94.06 299 TRP A N 1
ATOM 2297 C CA . TRP A 1 299 ? -3.272 -10.543 12.642 1.00 94.06 299 TRP A CA 1
ATOM 2298 C C . TRP A 1 299 ? -3.126 -9.422 11.614 1.00 94.06 299 TRP A C 1
ATOM 2300 O O . TRP A 1 299 ? -2.562 -9.629 10.542 1.00 94.06 299 TRP A O 1
ATOM 2310 N N . GLU A 1 300 ? -3.517 -8.196 11.961 1.00 91.62 300 GLU A N 1
ATOM 2311 C CA . GLU A 1 300 ? -3.290 -7.044 11.088 1.00 91.62 300 GLU A CA 1
ATOM 2312 C C . GLU A 1 300 ? -1.814 -6.842 10.732 1.00 91.62 300 GLU A C 1
ATOM 2314 O O . GLU A 1 300 ? -1.467 -6.456 9.617 1.00 91.62 300 GLU A O 1
ATOM 2319 N N . ILE A 1 301 ? -0.923 -7.154 11.668 1.00 93.06 301 ILE A N 1
ATOM 2320 C CA . ILE A 1 301 ? 0.520 -7.046 11.474 1.00 93.06 301 ILE A CA 1
ATOM 2321 C C . ILE A 1 301 ? 1.009 -8.136 10.524 1.00 93.06 301 ILE A C 1
ATOM 2323 O O . ILE A 1 301 ? 1.908 -7.880 9.729 1.00 93.06 301 ILE A O 1
ATOM 2327 N N . VAL A 1 302 ? 0.377 -9.312 10.528 1.00 94.81 302 VAL A N 1
ATOM 2328 C CA . VAL A 1 302 ? 0.631 -10.377 9.545 1.00 94.81 302 VAL A CA 1
ATOM 2329 C C . VAL A 1 302 ? 0.186 -9.926 8.149 1.00 94.81 302 VAL A C 1
ATOM 2331 O O . VAL A 1 302 ? 0.944 -10.061 7.187 1.00 94.81 302 VAL A O 1
ATOM 2334 N N . VAL A 1 303 ? -0.996 -9.308 8.038 1.00 93.25 303 VAL A N 1
ATOM 2335 C CA . VAL A 1 303 ? -1.538 -8.762 6.777 1.00 93.25 303 VAL A CA 1
ATOM 2336 C C . VAL A 1 303 ? -0.644 -7.663 6.192 1.00 93.25 303 VAL A C 1
ATOM 2338 O O . VAL A 1 303 ? -0.443 -7.608 4.977 1.00 93.25 303 VAL A O 1
ATOM 2341 N N . VAL A 1 304 ? -0.084 -6.787 7.026 1.00 92.38 304 VAL A N 1
ATOM 2342 C CA . VAL A 1 304 ? 0.876 -5.765 6.580 1.00 92.38 304 VAL A CA 1
ATOM 2343 C C . VAL A 1 304 ? 2.244 -6.385 6.283 1.00 92.38 304 VAL A C 1
ATOM 2345 O O . VAL A 1 304 ? 2.842 -6.085 5.249 1.00 92.38 304 VAL A O 1
ATOM 2348 N N . GLY A 1 305 ? 2.715 -7.292 7.137 1.00 93.75 305 GLY A N 1
ATOM 2349 C CA . GLY A 1 305 ? 4.002 -7.970 7.008 1.00 93.75 305 GLY A CA 1
ATOM 2350 C C . GLY A 1 305 ? 4.136 -8.733 5.694 1.00 93.75 305 GLY A C 1
ATOM 2351 O O . GLY A 1 305 ? 5.137 -8.568 5.002 1.00 93.75 305 GLY A O 1
ATOM 2352 N N . ARG A 1 306 ? 3.103 -9.478 5.271 1.00 94.19 306 ARG A N 1
ATOM 2353 C CA . ARG A 1 306 ? 3.119 -10.181 3.973 1.00 94.19 306 ARG A CA 1
ATOM 2354 C C . ARG A 1 306 ? 3.269 -9.226 2.779 1.00 94.19 306 ARG A C 1
ATOM 2356 O O . ARG A 1 306 ? 3.974 -9.555 1.831 1.00 94.19 306 ARG A O 1
ATOM 2363 N N . LYS A 1 307 ? 2.689 -8.016 2.831 1.00 91.31 307 LYS A N 1
ATOM 2364 C CA . LYS A 1 307 ? 2.842 -6.992 1.772 1.00 91.31 307 LYS A CA 1
ATOM 2365 C C . LYS A 1 307 ? 4.254 -6.406 1.738 1.00 91.31 307 LYS A C 1
ATOM 2367 O O . LYS A 1 307 ? 4.799 -6.181 0.657 1.00 91.31 307 LYS A O 1
ATOM 2372 N N . VAL A 1 308 ? 4.844 -6.170 2.914 1.00 92.94 308 VAL A N 1
ATOM 2373 C CA . VAL A 1 308 ? 6.234 -5.703 3.039 1.00 92.94 308 VAL A CA 1
ATOM 2374 C C . VAL A 1 308 ? 7.192 -6.763 2.500 1.00 92.94 308 VAL A C 1
ATOM 2376 O O . VAL A 1 308 ? 8.044 -6.441 1.678 1.00 92.94 308 VAL A O 1
ATOM 2379 N N . LEU A 1 309 ? 7.008 -8.029 2.887 1.00 94.19 309 LEU A N 1
ATOM 2380 C CA . LEU A 1 309 ? 7.818 -9.148 2.403 1.00 94.19 309 LEU A CA 1
ATOM 2381 C C . LEU A 1 309 ? 7.699 -9.327 0.886 1.00 94.19 309 LEU A C 1
ATOM 2383 O O . LEU A 1 309 ? 8.715 -9.490 0.218 1.00 94.19 309 LEU A O 1
ATOM 2387 N N . LEU A 1 310 ? 6.491 -9.231 0.325 1.00 92.75 310 LEU A N 1
ATOM 2388 C CA . LEU A 1 310 ? 6.285 -9.335 -1.120 1.00 92.75 310 LEU A CA 1
ATOM 2389 C C . LEU A 1 310 ? 6.970 -8.194 -1.886 1.00 92.75 310 LEU A C 1
ATOM 2391 O O . LEU A 1 310 ? 7.641 -8.429 -2.890 1.00 92.75 310 LEU A O 1
ATOM 2395 N N . SER A 1 311 ? 6.862 -6.964 -1.379 1.00 89.62 311 SER A N 1
ATOM 2396 C CA . SER A 1 311 ? 7.579 -5.819 -1.947 1.00 89.62 311 SER A CA 1
ATOM 2397 C C . SER A 1 311 ? 9.100 -5.993 -1.838 1.00 89.62 311 SER A C 1
ATOM 2399 O O . SER A 1 311 ? 9.818 -5.702 -2.792 1.00 89.62 311 SER A O 1
ATOM 2401 N N . ALA A 1 312 ? 9.602 -6.520 -0.718 1.00 90.44 312 ALA A N 1
ATOM 2402 C CA . ALA A 1 312 ? 11.023 -6.794 -0.520 1.00 90.44 312 ALA A CA 1
ATOM 2403 C C . ALA A 1 312 ? 11.533 -7.862 -1.503 1.00 90.44 312 ALA A C 1
ATOM 2405 O O . ALA A 1 312 ? 12.566 -7.660 -2.137 1.00 90.44 312 ALA A O 1
ATOM 2406 N N . ILE A 1 313 ? 10.778 -8.949 -1.704 1.00 92.44 313 ILE A N 1
ATOM 2407 C CA . ILE A 1 313 ? 11.064 -9.974 -2.721 1.00 92.44 313 ILE A CA 1
ATOM 2408 C C . ILE A 1 313 ? 11.187 -9.341 -4.112 1.00 92.44 313 ILE A C 1
ATOM 2410 O O . ILE A 1 313 ? 12.127 -9.654 -4.842 1.00 92.44 313 ILE A O 1
ATOM 2414 N N . SER A 1 314 ? 10.288 -8.414 -4.464 1.00 87.06 314 SER A N 1
ATOM 2415 C CA . SER A 1 314 ? 10.315 -7.755 -5.775 1.00 87.06 314 SER A CA 1
ATOM 2416 C C . SER A 1 314 ? 11.598 -6.945 -6.027 1.00 87.06 314 SER A C 1
ATOM 2418 O O . SER A 1 314 ? 11.994 -6.784 -7.176 1.00 87.06 314 SER A O 1
ATOM 2420 N N . VAL A 1 315 ? 12.289 -6.496 -4.976 1.00 86.31 315 VAL A N 1
ATOM 2421 C CA . VAL A 1 315 ? 13.511 -5.688 -5.094 1.00 86.31 315 VAL A CA 1
ATOM 2422 C C . VAL A 1 315 ? 14.767 -6.534 -4.909 1.00 86.31 315 VAL A C 1
ATOM 2424 O O . VAL A 1 315 ? 15.630 -6.558 -5.786 1.00 86.31 315 VAL A O 1
ATOM 2427 N N . PHE A 1 316 ? 14.869 -7.270 -3.801 1.00 87.75 316 PHE A N 1
ATOM 2428 C CA . PHE A 1 316 ? 16.094 -7.989 -3.438 1.00 87.75 316 PHE A CA 1
ATOM 2429 C C . PHE A 1 316 ? 16.341 -9.246 -4.277 1.00 87.75 316 PHE A C 1
ATOM 2431 O O . PHE A 1 316 ? 17.492 -9.646 -4.436 1.00 87.75 316 PHE A O 1
ATOM 2438 N N . LEU A 1 317 ? 15.294 -9.864 -4.836 1.00 89.38 317 LEU A N 1
ATOM 2439 C CA . LEU A 1 317 ? 15.427 -11.045 -5.699 1.00 89.38 317 LEU A CA 1
ATOM 2440 C C . LEU A 1 317 ? 15.382 -10.706 -7.198 1.00 89.38 317 LEU A C 1
ATOM 2442 O O . LEU A 1 317 ? 15.266 -11.601 -8.029 1.00 89.38 317 LEU A O 1
ATOM 2446 N N . SER A 1 318 ? 15.518 -9.429 -7.565 1.00 83.88 318 SER A N 1
ATOM 2447 C CA . SER A 1 318 ? 15.461 -8.953 -8.959 1.00 83.88 318 SER A CA 1
ATOM 2448 C C . SER A 1 318 ? 16.568 -9.503 -9.878 1.00 83.88 318 SER A C 1
ATOM 2450 O O . SER A 1 318 ? 16.470 -9.365 -11.098 1.00 83.88 318 SER A O 1
ATOM 2452 N N . PHE A 1 319 ? 17.590 -10.171 -9.327 1.00 82.69 319 PHE A N 1
ATOM 2453 C CA . PHE A 1 319 ? 18.668 -10.814 -10.086 1.00 82.69 319 PHE A CA 1
ATOM 2454 C C . PHE A 1 319 ? 18.202 -12.015 -10.927 1.00 82.69 319 PHE A C 1
ATOM 2456 O O . PHE A 1 319 ? 18.833 -12.336 -11.931 1.00 82.69 319 PHE A O 1
ATOM 2463 N N . SER A 1 320 ? 17.115 -12.689 -10.535 1.00 86.81 320 SER A N 1
ATOM 2464 C CA . SER A 1 320 ? 16.540 -13.810 -11.284 1.00 86.81 320 SER A CA 1
ATOM 2465 C C . SER A 1 320 ? 15.023 -13.765 -11.217 1.00 86.81 320 SER A C 1
ATOM 2467 O O . SER A 1 320 ? 14.426 -14.020 -10.175 1.00 86.81 320 SER A O 1
ATOM 2469 N N . VAL A 1 321 ? 14.395 -13.497 -12.361 1.00 86.25 321 VAL A N 1
ATOM 2470 C CA . VAL A 1 321 ? 12.937 -13.345 -12.478 1.00 86.25 321 VAL A CA 1
ATOM 2471 C C . VAL A 1 321 ? 12.192 -14.624 -12.060 1.00 86.25 321 VAL A C 1
ATOM 2473 O O . VAL A 1 321 ? 11.131 -14.561 -11.434 1.00 86.25 321 VAL A O 1
ATOM 2476 N N . ILE A 1 322 ? 12.770 -15.798 -12.339 1.00 89.31 322 ILE A N 1
ATOM 2477 C CA . ILE A 1 322 ? 12.189 -17.096 -11.964 1.00 89.31 322 ILE A CA 1
ATOM 2478 C C . ILE A 1 322 ? 12.206 -17.263 -10.438 1.00 89.31 322 ILE A C 1
ATOM 2480 O O . ILE A 1 322 ? 11.172 -17.536 -9.835 1.00 89.31 322 ILE A O 1
ATOM 2484 N N . ILE A 1 323 ? 13.355 -17.040 -9.789 1.00 92.19 323 ILE A N 1
ATOM 2485 C CA . ILE A 1 323 ? 13.474 -17.167 -8.325 1.00 92.19 323 ILE A CA 1
ATOM 2486 C C . ILE A 1 323 ? 12.591 -16.125 -7.628 1.00 92.19 323 ILE A C 1
ATOM 2488 O O . ILE A 1 323 ? 11.874 -16.454 -6.682 1.00 92.19 323 ILE A O 1
ATOM 2492 N N . GLN A 1 324 ? 12.603 -14.886 -8.119 1.00 92.69 324 GLN A N 1
ATOM 2493 C CA . GLN A 1 324 ? 11.792 -13.778 -7.619 1.00 92.69 324 GLN A CA 1
ATOM 2494 C C . GLN A 1 324 ? 10.3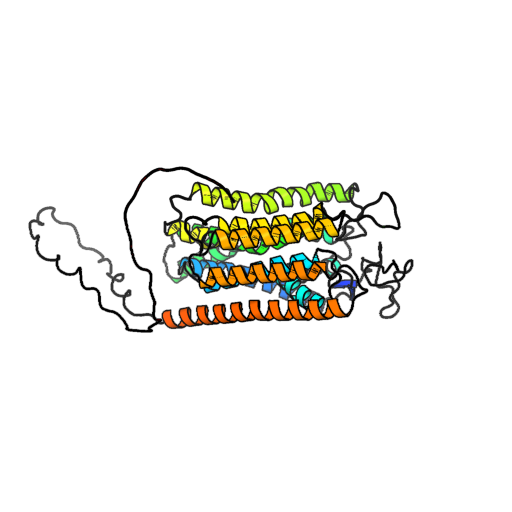00 -14.135 -7.589 1.00 92.69 324 GLN A C 1
ATOM 2496 O O . GLN A 1 324 ? 9.636 -13.988 -6.562 1.00 92.69 324 GLN A O 1
ATOM 2501 N N . SER A 1 325 ? 9.774 -14.623 -8.712 1.00 93.12 325 SER A N 1
ATOM 2502 C CA . SER A 1 325 ? 8.348 -14.893 -8.886 1.00 93.12 325 SER A CA 1
ATOM 2503 C C . SER A 1 325 ? 7.883 -16.168 -8.173 1.00 93.12 325 SER A C 1
ATOM 2505 O O . SER A 1 325 ? 6.816 -16.152 -7.558 1.00 93.12 325 SER A O 1
ATOM 2507 N N . LEU A 1 326 ? 8.689 -17.235 -8.159 1.00 94.94 326 LEU A N 1
ATOM 2508 C CA . LEU A 1 326 ? 8.391 -18.453 -7.396 1.00 94.94 326 LEU A CA 1
ATOM 2509 C C . LEU A 1 326 ? 8.422 -18.206 -5.882 1.00 94.94 326 LEU A C 1
ATOM 2511 O O . LEU A 1 326 ? 7.565 -18.709 -5.158 1.00 94.94 326 LEU A O 1
ATOM 2515 N N . THR A 1 327 ? 9.362 -17.390 -5.393 1.00 96.56 327 THR A N 1
ATOM 2516 C CA . THR A 1 327 ? 9.429 -17.028 -3.966 1.00 96.56 327 THR A CA 1
ATOM 2517 C C . THR A 1 327 ? 8.223 -16.181 -3.555 1.00 96.56 327 THR A C 1
ATOM 2519 O O . THR A 1 327 ? 7.651 -16.388 -2.485 1.00 96.56 327 THR A O 1
ATOM 2522 N N . ALA A 1 328 ? 7.792 -15.255 -4.418 1.00 96.12 328 ALA A N 1
ATOM 2523 C CA . ALA A 1 328 ? 6.567 -14.488 -4.214 1.00 96.12 328 ALA A CA 1
ATOM 2524 C C . ALA A 1 328 ? 5.328 -15.393 -4.152 1.00 96.12 328 ALA A C 1
ATOM 2526 O O . ALA A 1 328 ? 4.522 -15.268 -3.231 1.00 96.12 328 ALA A O 1
ATOM 2527 N N . LEU A 1 329 ? 5.205 -16.344 -5.079 1.00 96.25 329 LEU A N 1
ATOM 2528 C CA . LEU A 1 329 ? 4.123 -17.324 -5.077 1.00 96.25 329 LEU A CA 1
ATOM 2529 C C . LEU A 1 329 ? 4.122 -18.179 -3.798 1.00 96.25 329 LEU A C 1
ATOM 2531 O O . LEU A 1 329 ? 3.071 -18.348 -3.178 1.00 96.25 329 LEU A O 1
ATOM 2535 N N . LEU A 1 330 ? 5.290 -18.662 -3.361 1.00 97.75 330 LEU A N 1
ATOM 2536 C CA . LEU A 1 330 ? 5.433 -19.412 -2.111 1.00 97.75 330 LEU A CA 1
ATOM 2537 C C . LEU A 1 330 ? 4.950 -18.593 -0.905 1.00 97.75 330 LEU A C 1
ATOM 2539 O O . LEU A 1 330 ? 4.203 -19.110 -0.077 1.00 97.75 330 LEU A O 1
ATOM 2543 N N . LEU A 1 331 ? 5.311 -17.309 -0.821 1.00 97.88 331 LEU A N 1
ATOM 2544 C CA . LEU A 1 331 ? 4.843 -16.419 0.246 1.00 97.88 331 LEU A CA 1
ATOM 2545 C C . LEU A 1 331 ? 3.310 -16.279 0.259 1.00 97.88 331 LEU A C 1
ATOM 2547 O O . LEU A 1 331 ? 2.704 -16.271 1.334 1.00 97.88 331 LEU A O 1
ATOM 2551 N N . ILE A 1 332 ? 2.673 -16.182 -0.913 1.00 97.44 332 ILE A N 1
ATOM 2552 C CA . ILE A 1 332 ? 1.208 -16.111 -1.022 1.00 97.44 332 ILE A CA 1
ATOM 2553 C C . ILE A 1 332 ? 0.559 -17.424 -0.570 1.00 97.44 332 ILE A C 1
ATOM 2555 O O . ILE A 1 332 ? -0.405 -17.383 0.194 1.00 97.44 332 ILE A O 1
ATOM 2559 N N . ILE A 1 333 ? 1.111 -18.578 -0.959 1.00 97.81 333 ILE A N 1
ATOM 2560 C CA . ILE A 1 333 ? 0.632 -19.895 -0.506 1.00 97.81 333 ILE A CA 1
ATOM 2561 C C . ILE A 1 333 ? 0.742 -20.010 1.017 1.00 97.81 333 ILE A C 1
ATOM 2563 O O . ILE A 1 333 ? -0.234 -20.360 1.676 1.00 97.81 333 ILE A O 1
ATOM 2567 N N . LEU A 1 334 ? 1.893 -19.654 1.597 1.00 98.06 334 LEU A N 1
ATOM 2568 C CA . LEU A 1 334 ? 2.088 -19.664 3.050 1.00 98.06 334 LEU A CA 1
ATOM 2569 C C . LEU A 1 334 ? 1.106 -18.724 3.763 1.00 98.06 334 LEU A C 1
ATOM 2571 O O . LEU A 1 334 ? 0.565 -19.077 4.809 1.00 98.06 334 LEU A O 1
ATOM 2575 N N . SER A 1 335 ? 0.828 -17.555 3.181 1.00 97.44 335 SER A N 1
ATOM 2576 C CA . SER A 1 335 ? -0.156 -16.605 3.714 1.00 97.44 335 SER A CA 1
ATOM 2577 C C . SER A 1 335 ? -1.580 -17.173 3.686 1.00 97.44 335 SER A C 1
ATOM 2579 O O . SER A 1 335 ? -2.318 -17.011 4.657 1.00 97.44 335 SER A O 1
ATOM 2581 N N . LEU A 1 336 ? -1.959 -17.860 2.603 1.00 97.31 336 LEU A N 1
ATOM 2582 C CA . LEU A 1 336 ? -3.257 -18.522 2.464 1.00 97.31 336 LEU A CA 1
ATOM 2583 C C . LEU A 1 336 ? -3.411 -19.669 3.470 1.00 97.31 336 LEU A C 1
ATOM 2585 O O . LEU A 1 336 ? -4.416 -19.730 4.174 1.00 97.31 336 LEU A O 1
ATOM 2589 N N . VAL A 1 337 ? -2.402 -20.537 3.586 1.00 97.81 337 VAL A N 1
ATOM 2590 C CA . VAL A 1 337 ? -2.393 -21.647 4.554 1.00 97.81 337 VAL A CA 1
ATOM 2591 C C . VAL A 1 337 ? -2.470 -21.119 5.985 1.00 97.81 337 VAL A C 1
ATOM 2593 O O . VAL A 1 337 ? -3.254 -21.627 6.780 1.00 97.81 337 VAL A O 1
ATOM 2596 N N . SER A 1 338 ? -1.710 -20.068 6.309 1.00 97.06 338 SER A N 1
ATOM 2597 C CA . SER A 1 338 ? -1.747 -19.440 7.631 1.00 97.06 338 SER A CA 1
ATOM 2598 C C . SER A 1 338 ? -3.143 -18.900 7.964 1.00 97.06 338 SER A C 1
ATOM 2600 O O . SER A 1 338 ? -3.632 -19.132 9.068 1.00 97.06 338 SER A O 1
ATOM 2602 N N . HIS A 1 339 ? -3.818 -18.245 7.011 1.00 96.62 339 HIS A N 1
ATOM 2603 C CA . HIS A 1 339 ? -5.191 -17.752 7.186 1.00 96.62 339 HIS A CA 1
ATOM 2604 C C . HIS A 1 339 ? -6.192 -18.882 7.440 1.00 96.62 339 HIS A C 1
ATOM 2606 O O . HIS A 1 339 ? -6.962 -18.812 8.395 1.00 96.62 339 HIS A O 1
ATOM 2612 N N . VAL A 1 340 ? -6.143 -19.942 6.626 1.00 96.19 340 VAL A N 1
ATOM 2613 C CA . VAL A 1 340 ? -7.029 -21.110 6.773 1.00 96.19 340 VAL A CA 1
ATOM 2614 C C . VAL A 1 340 ? -6.772 -21.847 8.087 1.00 96.19 340 VAL A C 1
ATOM 2616 O O . VAL A 1 340 ? -7.710 -22.309 8.716 1.00 96.19 340 VAL A O 1
ATOM 2619 N N . TYR A 1 341 ? -5.521 -21.946 8.535 1.00 96.62 341 TYR A N 1
ATOM 2620 C CA . TYR A 1 341 ? -5.196 -22.627 9.787 1.00 96.62 341 TYR A CA 1
ATOM 2621 C C . TYR A 1 341 ? -5.641 -21.837 11.027 1.00 96.62 341 TYR A C 1
ATOM 2623 O O . TYR A 1 341 ? -6.123 -22.422 11.995 1.00 96.62 341 TYR A O 1
ATOM 2631 N N . HIS A 1 342 ? -5.469 -20.510 11.021 1.00 95.56 342 HIS A N 1
ATOM 2632 C CA . HIS A 1 342 ? -5.702 -19.688 12.210 1.00 95.56 342 HIS A CA 1
ATOM 2633 C C . HIS A 1 342 ? -7.121 -19.135 12.352 1.00 95.56 342 HIS A C 1
ATOM 2635 O O . HIS A 1 342 ? -7.469 -18.767 13.474 1.00 95.56 342 HIS A O 1
ATOM 2641 N N . HIS A 1 343 ? -7.917 -19.066 11.275 1.00 93.31 343 HIS A N 1
ATOM 2642 C CA . HIS A 1 343 ? -9.275 -18.496 11.291 1.00 93.31 343 HIS A CA 1
ATOM 2643 C C . HIS A 1 343 ? -9.349 -17.173 12.079 1.00 93.31 343 HIS A C 1
ATOM 2645 O O . HIS A 1 343 ? -9.916 -17.094 13.176 1.00 93.31 343 HIS A O 1
ATOM 2651 N N . PRO A 1 344 ? -8.654 -16.133 11.590 1.00 93.94 344 PRO A N 1
ATOM 2652 C CA . PRO A 1 344 ? -8.340 -14.966 12.393 1.00 93.94 344 PRO A CA 1
ATOM 2653 C C . PRO A 1 344 ? -9.556 -14.087 12.695 1.00 93.94 344 PRO A C 1
ATOM 2655 O O . PRO A 1 344 ? -9.514 -13.385 13.706 1.00 93.94 344 PRO A O 1
ATOM 2658 N N . PHE A 1 345 ? -10.615 -14.084 11.877 1.00 92.88 345 PHE A N 1
ATOM 2659 C CA . PHE A 1 345 ? -11.776 -13.215 12.083 1.00 92.88 345 PHE A CA 1
ATOM 2660 C C . PHE A 1 345 ? -12.861 -13.865 12.955 1.00 92.88 345 PHE A C 1
ATOM 2662 O O . PHE A 1 345 ? -13.142 -15.053 12.868 1.00 92.88 345 PHE A O 1
ATOM 2669 N N . GLU A 1 346 ? -13.544 -13.056 13.772 1.00 90.06 346 GLU A N 1
ATOM 2670 C CA . GLU A 1 346 ? -14.670 -13.519 14.603 1.00 90.06 346 GLU A CA 1
ATOM 2671 C C . GLU A 1 346 ? -15.920 -13.868 13.775 1.00 90.06 346 GLU A C 1
ATOM 2673 O O . GLU A 1 346 ? -16.762 -14.649 14.211 1.00 90.06 346 GLU A O 1
ATOM 2678 N N . ASN A 1 347 ? -16.081 -13.256 12.597 1.00 90.50 347 ASN A N 1
ATOM 2679 C CA . ASN A 1 347 ? -17.247 -13.443 11.737 1.00 90.50 347 ASN A CA 1
ATOM 2680 C C . ASN A 1 347 ? -16.879 -14.301 10.522 1.00 90.50 347 ASN A C 1
ATOM 2682 O O . ASN A 1 347 ? -16.041 -13.896 9.717 1.00 90.50 347 ASN A O 1
ATOM 2686 N N . HIS A 1 348 ? -17.585 -15.420 10.337 1.00 91.94 348 HIS A N 1
ATOM 2687 C CA . HIS A 1 348 ? -17.404 -16.331 9.202 1.00 91.94 348 HIS A CA 1
ATOM 2688 C C . HIS A 1 348 ? -17.499 -15.644 7.832 1.00 91.94 348 HIS A C 1
ATOM 2690 O O . HIS A 1 348 ? -16.781 -16.020 6.910 1.00 91.94 348 HIS A O 1
ATOM 2696 N N . LEU A 1 349 ? -18.344 -14.614 7.688 1.00 92.19 349 LEU A N 1
ATOM 2697 C CA . LEU A 1 349 ? -18.424 -13.823 6.457 1.00 92.19 349 LEU A CA 1
ATOM 2698 C C . LEU A 1 349 ? -17.093 -13.119 6.158 1.00 92.19 349 LEU A C 1
ATOM 2700 O O . LEU A 1 349 ? -16.647 -13.116 5.016 1.00 92.19 349 LEU A O 1
ATOM 2704 N N . LEU A 1 350 ? -16.462 -12.522 7.174 1.00 93.38 350 LEU A N 1
ATOM 2705 C CA . LEU A 1 350 ? -15.188 -11.810 7.023 1.00 93.38 350 LEU A CA 1
ATOM 2706 C C . LEU A 1 350 ? -14.052 -12.787 6.715 1.00 93.38 350 LEU A C 1
ATOM 2708 O O . LEU A 1 350 ? -13.268 -12.544 5.800 1.00 93.38 350 LEU A O 1
ATOM 2712 N N . ASP A 1 351 ? -14.027 -13.913 7.427 1.00 95.06 351 ASP A N 1
ATOM 2713 C CA . ASP A 1 351 ? -13.072 -15.004 7.223 1.00 95.06 351 ASP A CA 1
ATOM 2714 C C . ASP A 1 351 ? -13.135 -15.550 5.786 1.00 95.06 351 ASP A C 1
ATOM 2716 O O . ASP A 1 351 ? -12.101 -15.751 5.143 1.00 95.06 351 ASP A O 1
ATOM 2720 N N . HIS A 1 352 ? -14.352 -15.722 5.254 1.00 95.38 352 HIS A N 1
ATOM 2721 C CA . HIS A 1 352 ? -14.584 -16.183 3.887 1.00 95.38 352 HIS A CA 1
ATOM 2722 C C . HIS A 1 352 ? -14.168 -15.148 2.834 1.00 95.38 352 HIS A C 1
ATOM 2724 O O . HIS A 1 352 ? -13.542 -15.507 1.838 1.00 95.38 352 HIS A O 1
ATOM 2730 N N . ILE A 1 353 ? -14.473 -13.862 3.043 1.00 96.44 353 ILE A N 1
ATOM 2731 C CA . ILE A 1 353 ? -14.067 -12.800 2.109 1.00 96.44 353 ILE A CA 1
ATOM 2732 C C . ILE A 1 353 ? -12.541 -12.669 2.072 1.00 96.44 353 ILE A C 1
ATOM 2734 O O . ILE A 1 353 ? -11.988 -12.530 0.984 1.00 96.44 353 ILE A O 1
ATOM 2738 N N . GLU A 1 354 ? -11.845 -12.753 3.211 1.00 96.44 354 GLU A N 1
ATOM 2739 C CA . GLU A 1 354 ? -10.374 -12.744 3.228 1.00 96.44 354 GLU A CA 1
ATOM 2740 C C . GLU A 1 354 ? -9.786 -13.997 2.567 1.00 96.44 354 GLU A C 1
ATOM 2742 O O . GLU A 1 354 ? -8.819 -13.894 1.815 1.00 96.44 354 GLU A O 1
ATOM 2747 N N . PHE A 1 355 ? -10.388 -15.172 2.769 1.00 97.31 355 PHE A N 1
ATOM 2748 C CA . PHE A 1 355 ? -9.976 -16.381 2.056 1.00 97.31 355 PHE A CA 1
ATOM 2749 C C . PHE A 1 355 ? -10.088 -16.202 0.535 1.00 97.31 355 PHE A C 1
ATOM 2751 O O . PHE A 1 355 ? -9.124 -16.459 -0.186 1.00 97.31 355 PHE A O 1
ATOM 2758 N N . LEU A 1 356 ? -11.230 -15.705 0.043 1.00 97.25 356 LEU A N 1
ATOM 2759 C CA . LEU A 1 356 ? -11.421 -15.410 -1.380 1.00 97.25 356 LEU A CA 1
ATOM 2760 C C . LEU A 1 356 ? -10.433 -14.346 -1.881 1.00 97.25 356 LEU A C 1
ATOM 2762 O O . LEU A 1 356 ? -9.966 -14.439 -3.016 1.00 97.25 356 LEU A O 1
ATOM 2766 N N . SER A 1 357 ? -10.085 -13.367 -1.040 1.00 96.81 357 SER A N 1
ATOM 2767 C CA . SER A 1 357 ? -9.112 -12.316 -1.358 1.00 96.81 357 SER A CA 1
ATOM 2768 C C . SER A 1 357 ? -7.715 -12.901 -1.600 1.00 96.81 357 SER A C 1
ATOM 2770 O O . SER A 1 357 ? -7.110 -12.647 -2.644 1.00 96.81 357 SER A O 1
ATOM 2772 N N . LEU A 1 358 ? -7.241 -13.754 -0.686 1.00 97.31 358 LEU A N 1
ATOM 2773 C CA . LEU A 1 358 ? -5.949 -14.433 -0.776 1.00 97.31 358 LEU A CA 1
ATOM 2774 C C . LEU A 1 358 ? -5.916 -15.471 -1.896 1.00 97.31 358 LEU A C 1
ATOM 2776 O O . LEU A 1 358 ? -4.905 -15.599 -2.584 1.00 97.31 358 LEU A O 1
ATOM 2780 N N . PHE A 1 359 ? -7.021 -16.181 -2.116 1.00 97.81 359 PHE A N 1
ATOM 2781 C CA . PHE A 1 359 ? -7.142 -17.132 -3.213 1.00 97.81 359 PHE A CA 1
ATOM 2782 C C . PHE A 1 359 ? -7.115 -16.430 -4.580 1.00 97.81 359 PHE A C 1
ATOM 2784 O O . PHE A 1 359 ? -6.437 -16.894 -5.495 1.00 97.81 359 PHE A O 1
ATOM 2791 N N . ASN A 1 360 ? -7.758 -15.264 -4.716 1.00 96.56 360 ASN A N 1
ATOM 2792 C CA . ASN A 1 360 ? -7.653 -14.437 -5.922 1.00 96.56 360 ASN A CA 1
ATOM 2793 C C . ASN A 1 360 ? -6.208 -13.958 -6.163 1.00 96.56 360 ASN A C 1
ATOM 2795 O O . ASN A 1 360 ? -5.723 -13.991 -7.297 1.00 96.56 360 ASN A O 1
ATOM 2799 N N . SER A 1 361 ? -5.483 -13.570 -5.108 1.00 95.75 361 SER A N 1
ATOM 2800 C CA . SER A 1 361 ? -4.053 -13.250 -5.212 1.00 95.75 361 SER A CA 1
ATOM 2801 C C . SER A 1 361 ? -3.208 -14.464 -5.602 1.00 95.75 361 SER A C 1
ATOM 2803 O O . SER A 1 361 ? -2.330 -14.344 -6.452 1.00 95.75 361 SER A O 1
ATOM 2805 N N . PHE A 1 362 ? -3.495 -15.648 -5.055 1.00 97.25 362 PHE A N 1
ATOM 2806 C CA . PHE A 1 362 ? -2.846 -16.896 -5.460 1.00 97.25 362 PHE A CA 1
ATOM 2807 C C . PHE A 1 362 ? -3.043 -17.169 -6.955 1.00 97.25 362 PHE A C 1
ATOM 2809 O O . PHE A 1 362 ? -2.057 -17.360 -7.664 1.00 97.25 362 PHE A O 1
ATOM 2816 N N . ILE A 1 363 ? -4.283 -17.093 -7.457 1.00 95.75 363 ILE A N 1
ATOM 2817 C CA . ILE A 1 363 ? -4.578 -17.229 -8.892 1.00 95.75 363 ILE A CA 1
ATOM 2818 C C . ILE A 1 363 ? -3.784 -16.198 -9.698 1.00 95.75 363 ILE A C 1
ATOM 2820 O O . ILE A 1 363 ? -3.196 -16.556 -10.713 1.00 95.75 363 ILE A O 1
ATOM 2824 N N . THR A 1 364 ? -3.709 -14.949 -9.227 1.00 93.62 364 THR A N 1
ATOM 2825 C CA . THR A 1 364 ? -2.967 -13.872 -9.900 1.00 93.62 364 THR A CA 1
ATOM 2826 C C . THR A 1 364 ? -1.484 -14.205 -10.067 1.00 93.62 364 THR A C 1
ATOM 2828 O O . THR A 1 364 ? -0.957 -14.149 -11.179 1.00 93.62 364 THR A O 1
ATOM 2831 N N . PHE A 1 365 ? -0.813 -14.612 -8.988 1.00 93.62 365 PHE A N 1
ATOM 2832 C CA . PHE A 1 365 ? 0.608 -14.964 -9.018 1.00 93.62 365 PHE A CA 1
ATOM 2833 C C . PHE A 1 365 ? 0.892 -16.284 -9.747 1.00 93.62 365 PHE A C 1
ATOM 2835 O O . PHE A 1 365 ? 1.939 -16.399 -10.384 1.00 93.62 365 PHE A O 1
ATOM 2842 N N . MET A 1 366 ? -0.031 -17.252 -9.696 1.00 93.44 366 MET A N 1
ATOM 2843 C CA . MET A 1 366 ? 0.041 -18.498 -10.471 1.00 93.44 366 MET A CA 1
ATOM 2844 C C . MET A 1 366 ? -0.079 -18.233 -11.970 1.00 93.44 366 MET A C 1
ATOM 2846 O O . MET A 1 366 ? 0.741 -18.705 -12.749 1.00 93.44 366 MET A O 1
ATOM 2850 N N . CYS A 1 367 ? -1.076 -17.445 -12.371 1.00 91.50 367 CYS A N 1
ATOM 2851 C CA . CYS A 1 367 ? -1.291 -17.019 -13.750 1.00 91.50 367 CYS A CA 1
ATOM 2852 C C . CYS A 1 367 ? -0.076 -16.266 -14.304 1.00 91.50 367 CYS A C 1
ATOM 2854 O O . CYS A 1 367 ? 0.346 -16.533 -15.426 1.00 91.50 367 CYS A O 1
ATOM 2856 N N . GLY A 1 368 ? 0.537 -15.395 -13.494 1.00 89.62 368 GLY A N 1
ATOM 2857 C CA . GLY A 1 368 ? 1.770 -14.692 -13.851 1.00 89.62 368 GLY A CA 1
ATOM 2858 C C . GLY A 1 368 ? 2.905 -15.624 -14.294 1.00 89.62 368 GLY A C 1
ATOM 2859 O O . GLY A 1 368 ? 3.613 -15.301 -15.243 1.00 89.62 368 GLY A O 1
ATOM 2860 N N . GLN A 1 369 ? 3.036 -16.818 -13.699 1.00 89.31 369 GLN A N 1
ATOM 2861 C CA . GLN A 1 369 ? 4.090 -17.779 -14.071 1.00 89.31 369 GLN A CA 1
ATOM 2862 C C . GLN A 1 369 ? 3.998 -18.241 -15.532 1.00 89.31 369 GLN A C 1
ATOM 2864 O O . GLN A 1 369 ? 5.018 -18.518 -16.158 1.00 89.31 369 GLN A O 1
ATOM 2869 N N . TYR A 1 370 ? 2.789 -18.307 -16.093 1.00 86.88 370 TYR A N 1
ATOM 2870 C CA . TYR A 1 370 ? 2.569 -18.718 -17.482 1.00 86.88 370 TYR A CA 1
ATOM 2871 C C . TYR A 1 370 ? 2.857 -17.598 -18.492 1.00 86.88 370 TYR A C 1
ATOM 2873 O O . TYR A 1 370 ? 2.873 -17.853 -19.694 1.00 86.88 370 TYR A O 1
ATOM 2881 N N . LEU A 1 371 ? 3.106 -16.374 -18.016 1.00 84.50 371 LEU A N 1
ATOM 2882 C CA . LEU A 1 371 ? 3.303 -15.167 -18.822 1.00 84.50 371 LEU A CA 1
ATOM 2883 C C . LEU A 1 371 ? 4.779 -14.751 -18.924 1.00 84.50 371 LEU A C 1
ATOM 2885 O O . LEU A 1 371 ? 5.084 -13.575 -19.116 1.00 84.50 371 LEU A O 1
ATOM 2889 N N . PHE A 1 372 ? 5.711 -15.694 -18.770 1.00 78.38 372 PHE A N 1
ATOM 2890 C CA . PHE A 1 372 ? 7.136 -15.435 -19.007 1.00 78.38 372 PHE A CA 1
ATOM 2891 C C . PHE A 1 372 ? 7.565 -15.592 -20.466 1.00 78.38 372 PHE A C 1
ATOM 2893 O O . PHE A 1 372 ? 8.561 -14.988 -20.857 1.00 78.38 372 PHE A O 1
ATOM 2900 N N . ASN A 1 373 ? 6.827 -16.372 -21.262 1.00 70.56 373 ASN A N 1
ATOM 2901 C CA . ASN A 1 373 ? 7.142 -16.624 -22.666 1.00 70.56 373 ASN A CA 1
ATOM 2902 C C . ASN A 1 373 ? 5.998 -16.141 -23.567 1.00 70.56 373 ASN A C 1
ATOM 2904 O O . ASN A 1 373 ? 4.851 -16.550 -23.394 1.00 70.56 373 ASN A O 1
ATOM 2908 N N . THR A 1 374 ? 6.334 -15.317 -24.560 1.00 62.47 374 THR A N 1
ATOM 2909 C CA . THR A 1 374 ? 5.411 -14.728 -25.548 1.00 62.47 374 THR A CA 1
ATOM 2910 C C . THR A 1 374 ? 4.831 -15.728 -26.547 1.00 62.47 374 THR A C 1
ATOM 2912 O O . THR A 1 374 ? 3.855 -15.419 -27.226 1.00 62.47 374 THR A O 1
ATOM 2915 N N . ASP A 1 375 ? 5.423 -16.916 -26.666 1.00 62.78 375 ASP A N 1
ATOM 2916 C CA . ASP A 1 375 ? 5.230 -17.777 -27.841 1.00 62.78 375 ASP A CA 1
ATOM 2917 C C . ASP A 1 375 ? 3.929 -18.591 -27.815 1.00 62.78 375 ASP A C 1
ATOM 2919 O O . ASP A 1 375 ? 3.610 -19.300 -28.768 1.00 62.78 375 ASP A O 1
ATOM 2923 N N . VAL A 1 376 ? 3.143 -18.485 -26.740 1.00 63.81 376 VAL A N 1
ATOM 2924 C CA . VAL A 1 376 ? 1.934 -19.290 -26.553 1.00 63.81 376 VAL A CA 1
ATOM 2925 C C . VAL A 1 376 ? 0.715 -18.383 -26.374 1.00 63.81 376 VAL A C 1
ATOM 2927 O O . VAL A 1 376 ? 0.221 -18.133 -25.280 1.00 63.81 376 VAL A O 1
ATOM 2930 N N . THR A 1 377 ? 0.179 -17.885 -27.488 1.00 71.44 377 THR A N 1
ATOM 2931 C CA . THR A 1 377 ? -1.021 -17.024 -27.500 1.00 71.44 377 THR A CA 1
ATOM 2932 C C . THR A 1 377 ? -2.231 -17.679 -26.826 1.00 71.44 377 THR A C 1
ATOM 2934 O O . THR A 1 377 ? -3.011 -17.004 -26.155 1.00 71.44 377 THR A O 1
ATOM 2937 N N . GLN A 1 378 ? -2.372 -19.004 -26.931 1.00 78.19 378 GLN A N 1
ATOM 2938 C CA . GLN A 1 378 ? -3.460 -19.741 -26.283 1.00 78.19 378 GLN A CA 1
ATOM 2939 C C . GLN A 1 378 ? -3.368 -19.716 -24.751 1.00 78.19 378 GLN A C 1
ATOM 2941 O O . GLN A 1 378 ? -4.395 -19.553 -24.089 1.00 78.19 378 GLN A O 1
ATOM 2946 N N . THR A 1 379 ? -2.168 -19.819 -24.166 1.00 78.50 379 THR A N 1
ATOM 2947 C CA . THR A 1 379 ? -2.024 -19.750 -22.702 1.00 78.50 379 THR A CA 1
ATOM 2948 C C . THR A 1 379 ? -2.320 -18.345 -22.204 1.00 78.50 379 THR A C 1
ATOM 2950 O O . THR A 1 379 ? -2.991 -18.207 -21.185 1.00 78.50 379 THR A O 1
ATOM 2953 N N . ALA A 1 380 ? -1.928 -17.303 -22.942 1.00 80.25 380 ALA A N 1
ATOM 2954 C CA . ALA A 1 380 ? -2.253 -15.917 -22.608 1.00 80.25 380 ALA A CA 1
ATOM 2955 C C . ALA A 1 380 ? -3.773 -15.655 -22.565 1.00 80.25 380 ALA A C 1
ATOM 2957 O O . ALA A 1 380 ? -4.263 -15.001 -21.638 1.00 80.25 380 ALA A O 1
ATOM 2958 N N . VAL A 1 381 ? -4.537 -16.209 -23.516 1.00 84.50 381 VAL A N 1
ATOM 2959 C CA . VAL A 1 381 ? -6.009 -16.106 -23.535 1.00 84.50 381 VAL A CA 1
ATOM 2960 C C . VAL A 1 381 ? -6.627 -16.824 -22.337 1.00 84.50 381 VAL A C 1
ATOM 2962 O O . VAL A 1 381 ? -7.411 -16.220 -21.605 1.00 84.50 381 VAL A O 1
ATOM 2965 N N . VAL A 1 382 ? -6.246 -18.081 -22.087 1.00 86.88 382 VAL A N 1
ATOM 2966 C CA . VAL A 1 382 ? -6.759 -18.857 -20.943 1.00 86.88 382 VAL A CA 1
ATOM 2967 C C . VAL A 1 382 ? -6.435 -18.156 -19.623 1.00 86.88 382 VAL A C 1
ATOM 2969 O O . VAL A 1 382 ? -7.310 -17.994 -18.776 1.00 86.88 382 VAL A O 1
ATOM 2972 N N . THR A 1 383 ? -5.207 -17.658 -19.482 1.00 86.38 383 THR A N 1
ATOM 2973 C CA . THR A 1 383 ? -4.744 -16.928 -18.294 1.00 86.38 383 THR A CA 1
ATOM 2974 C C . THR A 1 383 ? -5.565 -15.660 -18.071 1.00 86.38 383 THR A C 1
ATOM 2976 O O . THR A 1 383 ? -6.003 -15.387 -16.956 1.00 86.38 383 THR A O 1
ATOM 2979 N N . THR A 1 384 ? -5.853 -14.914 -19.141 1.00 87.94 384 THR A N 1
ATOM 2980 C CA . THR A 1 384 ? -6.707 -13.720 -19.083 1.00 87.94 384 THR A CA 1
ATOM 2981 C C . THR A 1 384 ? -8.120 -14.060 -18.616 1.00 87.94 384 THR A C 1
ATOM 2983 O O . THR A 1 384 ? -8.641 -13.390 -17.727 1.00 87.94 384 THR A O 1
ATOM 2986 N N . ILE A 1 385 ? -8.734 -15.110 -19.172 1.00 90.25 385 ILE A N 1
ATOM 2987 C CA . ILE A 1 385 ? -10.087 -15.539 -18.788 1.00 90.25 385 ILE A CA 1
ATOM 2988 C C . ILE A 1 385 ? -10.121 -15.916 -17.306 1.00 90.25 385 ILE A C 1
ATOM 2990 O O . ILE A 1 385 ? -10.982 -15.429 -16.575 1.00 90.25 385 ILE A O 1
ATOM 2994 N N . VAL A 1 386 ? -9.164 -16.726 -16.847 1.00 92.31 386 VAL A N 1
ATOM 2995 C CA . VAL A 1 386 ? -9.076 -17.159 -15.446 1.00 92.31 386 VAL A CA 1
ATOM 2996 C C . VAL A 1 386 ? -8.938 -15.960 -14.504 1.00 92.31 386 VAL A C 1
ATOM 2998 O O . VAL A 1 386 ? -9.680 -15.875 -13.527 1.00 92.31 386 VAL A O 1
ATOM 3001 N N . LEU A 1 387 ? -8.060 -15.002 -14.821 1.00 91.06 387 LEU A N 1
ATOM 3002 C CA . LEU A 1 387 ? -7.867 -13.786 -14.024 1.00 91.06 387 LEU A CA 1
ATOM 3003 C C . LEU A 1 387 ? -9.112 -12.901 -13.978 1.00 91.06 387 LEU A C 1
ATOM 3005 O O . LEU A 1 387 ? -9.476 -12.392 -12.919 1.00 91.06 387 LEU A O 1
ATOM 3009 N N . VAL A 1 388 ? -9.765 -12.676 -15.119 1.00 91.12 388 VAL A N 1
ATOM 3010 C CA . VAL A 1 388 ? -10.969 -11.837 -15.173 1.00 91.12 388 VAL A CA 1
ATOM 3011 C C . VAL A 1 388 ? -12.089 -12.488 -14.368 1.00 91.12 388 VAL A C 1
ATOM 3013 O O . VAL A 1 388 ? -12.704 -11.826 -13.534 1.00 91.12 388 VAL A O 1
ATOM 3016 N N . VAL A 1 389 ? -12.312 -13.791 -14.552 1.00 93.75 389 VAL A N 1
ATOM 3017 C CA . VAL A 1 389 ? -13.332 -14.544 -13.812 1.00 93.75 389 VAL A CA 1
ATOM 3018 C C . VAL A 1 389 ? -13.039 -14.536 -12.311 1.00 93.75 389 VAL A C 1
ATOM 3020 O O . VAL A 1 389 ? -13.944 -14.248 -11.529 1.00 93.75 389 VAL A O 1
ATOM 3023 N N . SER A 1 390 ? -11.792 -14.774 -11.886 1.00 94.69 390 SER A N 1
ATOM 3024 C CA . SER A 1 390 ? -11.436 -14.772 -10.460 1.00 94.69 390 SER A CA 1
ATOM 3025 C C . SER A 1 390 ? -11.656 -13.402 -9.811 1.00 94.69 390 SER A C 1
ATOM 3027 O O . SER A 1 390 ? -12.240 -13.321 -8.728 1.00 94.69 390 SER A O 1
ATOM 3029 N N . ASN A 1 391 ? -11.275 -12.317 -10.497 1.00 92.75 391 ASN A N 1
ATOM 3030 C CA . ASN A 1 391 ? -11.500 -10.956 -10.014 1.00 92.75 391 ASN A CA 1
ATOM 3031 C C . ASN A 1 391 ? -12.998 -10.625 -9.945 1.00 92.75 391 ASN A C 1
ATOM 3033 O O . ASN A 1 391 ? -13.445 -10.072 -8.942 1.00 92.75 391 ASN A O 1
ATOM 3037 N N . VAL A 1 392 ? -13.791 -10.991 -10.959 1.00 93.88 392 VAL A N 1
ATOM 3038 C CA . VAL A 1 392 ? -15.250 -10.775 -10.953 1.00 93.88 392 VAL A CA 1
ATOM 3039 C C . VAL A 1 392 ? -15.913 -11.522 -9.796 1.00 93.88 392 VAL A C 1
ATOM 3041 O O . VAL A 1 392 ? -16.738 -10.938 -9.093 1.00 93.88 392 VAL A O 1
ATOM 3044 N N . ILE A 1 393 ? -15.534 -12.780 -9.550 1.00 95.88 393 ILE A N 1
ATOM 3045 C CA . ILE A 1 393 ? -16.059 -13.571 -8.429 1.00 95.88 393 ILE A CA 1
ATOM 3046 C C . ILE A 1 393 ? -15.716 -12.896 -7.097 1.00 95.88 393 ILE A C 1
ATOM 3048 O O . ILE A 1 393 ? -16.605 -12.656 -6.277 1.00 95.88 393 ILE A O 1
ATOM 3052 N N . PHE A 1 394 ? -14.447 -12.548 -6.876 1.00 95.94 394 PHE A N 1
ATOM 3053 C CA . PHE A 1 394 ? -14.018 -11.923 -5.628 1.00 95.94 394 PHE A CA 1
ATOM 3054 C C . PHE A 1 394 ? -14.678 -10.554 -5.402 1.00 95.94 394 PHE A C 1
ATOM 3056 O O . PHE A 1 394 ? -15.333 -10.346 -4.382 1.00 95.94 394 PHE A O 1
ATOM 3063 N N . TYR A 1 395 ? -14.570 -9.621 -6.350 1.00 94.38 395 TYR A N 1
ATOM 3064 C CA . TYR A 1 395 ? -15.143 -8.285 -6.172 1.00 94.38 395 TYR A CA 1
ATOM 3065 C C . TYR A 1 395 ? -16.674 -8.308 -6.146 1.00 94.38 395 TYR A C 1
ATOM 3067 O O . TYR A 1 395 ? -17.273 -7.556 -5.381 1.00 94.38 395 TYR A O 1
ATOM 3075 N N . GLY A 1 396 ? -17.319 -9.193 -6.912 1.00 96.06 396 GLY A N 1
ATOM 3076 C CA . GLY A 1 396 ? -18.770 -9.369 -6.887 1.00 96.06 396 GLY A CA 1
ATOM 3077 C C . GLY A 1 396 ? -19.276 -9.890 -5.539 1.00 96.06 396 GLY A C 1
ATOM 3078 O O . GLY A 1 396 ? -20.231 -9.345 -4.979 1.00 96.06 396 GLY A O 1
ATOM 3079 N N . THR A 1 397 ? -18.612 -10.902 -4.972 1.00 96.00 397 THR A N 1
ATOM 3080 C CA . THR A 1 397 ? -18.950 -11.429 -3.636 1.00 96.00 397 THR A CA 1
ATOM 3081 C C . THR A 1 397 ? -18.672 -10.411 -2.532 1.00 96.00 397 THR A C 1
ATOM 3083 O O . THR A 1 397 ? -19.531 -10.203 -1.671 1.00 96.00 397 THR A O 1
ATOM 3086 N N . ALA A 1 398 ? -17.538 -9.708 -2.589 1.00 95.38 398 ALA A N 1
ATOM 3087 C CA . ALA A 1 398 ? -17.203 -8.649 -1.642 1.00 95.38 398 ALA A CA 1
ATOM 3088 C C . ALA A 1 398 ? -18.197 -7.476 -1.708 1.00 95.38 398 ALA A C 1
ATOM 3090 O O . ALA A 1 398 ? -18.633 -6.985 -0.666 1.00 95.38 398 ALA A O 1
ATOM 3091 N N . LEU A 1 399 ? -18.617 -7.064 -2.910 1.00 95.12 399 LEU A N 1
ATOM 3092 C CA . LEU A 1 399 ? -19.618 -6.012 -3.100 1.00 95.12 399 LEU A CA 1
ATOM 3093 C C . LEU A 1 399 ? -20.980 -6.429 -2.538 1.00 95.12 399 LEU A C 1
ATOM 3095 O O . LEU A 1 399 ? -21.598 -5.662 -1.801 1.00 95.12 399 LEU A O 1
ATOM 3099 N N . LYS A 1 400 ? -21.434 -7.655 -2.827 1.00 95.75 400 LYS A N 1
ATOM 3100 C CA . LYS A 1 400 ? -22.680 -8.193 -2.263 1.00 95.75 400 LYS A CA 1
ATOM 3101 C C . LYS A 1 400 ? -22.637 -8.202 -0.734 1.00 95.75 400 LYS A C 1
ATOM 3103 O O . LYS A 1 400 ? -23.595 -7.769 -0.093 1.00 95.75 400 LYS A O 1
ATOM 3108 N N . ALA A 1 401 ? -21.532 -8.659 -0.148 1.00 94.31 401 ALA A N 1
ATOM 3109 C CA . ALA A 1 401 ? -21.351 -8.669 1.299 1.00 94.31 401 ALA A CA 1
ATOM 3110 C C . ALA A 1 401 ? -21.339 -7.253 1.894 1.00 94.31 401 ALA A C 1
ATOM 3112 O O . ALA A 1 401 ? -21.963 -7.017 2.929 1.00 94.31 401 ALA A O 1
ATOM 3113 N N . LEU A 1 402 ? -20.690 -6.299 1.220 1.00 92.44 402 LEU A N 1
ATOM 3114 C CA . LEU A 1 402 ? -20.654 -4.899 1.631 1.00 92.44 402 LEU A CA 1
ATOM 3115 C C . LEU A 1 402 ? -22.053 -4.268 1.620 1.00 92.44 402 LEU A C 1
ATOM 3117 O O . LEU A 1 402 ? -22.463 -3.683 2.620 1.00 92.44 402 LEU A O 1
ATOM 3121 N N . VAL A 1 403 ? -22.806 -4.430 0.528 1.00 93.19 403 VAL A N 1
ATOM 3122 C CA . VAL A 1 403 ? -24.185 -3.925 0.408 1.00 93.19 403 VAL A CA 1
ATOM 3123 C C . VAL A 1 403 ? -25.080 -4.551 1.476 1.00 93.19 403 VAL A C 1
ATOM 3125 O O . VAL A 1 403 ? -25.823 -3.837 2.147 1.00 93.19 403 VAL A O 1
ATOM 3128 N N . SER A 1 404 ? -24.965 -5.864 1.695 1.00 91.06 404 SER A N 1
ATOM 3129 C CA . SER A 1 404 ? -25.709 -6.563 2.746 1.00 91.06 404 SER A CA 1
ATOM 3130 C C . SER A 1 404 ? -25.383 -6.016 4.139 1.00 91.06 404 SER A C 1
ATOM 3132 O O . SER A 1 404 ? -26.293 -5.804 4.937 1.00 91.06 404 SER A O 1
ATOM 3134 N N . ALA A 1 405 ? -24.106 -5.761 4.439 1.00 88.00 405 ALA A N 1
ATOM 3135 C CA . ALA A 1 405 ? -23.679 -5.217 5.727 1.00 88.00 405 ALA A CA 1
ATOM 3136 C C . ALA A 1 405 ? -24.191 -3.784 5.951 1.00 88.00 405 ALA A C 1
ATOM 3138 O O . ALA A 1 405 ? -24.646 -3.461 7.049 1.00 88.00 405 ALA A O 1
ATOM 3139 N N . ILE A 1 406 ? -24.165 -2.940 4.914 1.00 87.00 406 ILE A N 1
ATOM 3140 C CA . ILE A 1 406 ? -24.699 -1.570 4.965 1.00 87.00 406 ILE A CA 1
ATOM 3141 C C . ILE A 1 406 ? -26.220 -1.594 5.157 1.00 87.00 406 ILE A C 1
ATOM 3143 O O . ILE A 1 406 ? -26.745 -0.862 5.995 1.00 87.00 406 ILE A O 1
ATOM 3147 N N . PHE A 1 407 ? -26.933 -2.457 4.428 1.00 87.88 407 PHE A N 1
ATOM 3148 C CA . PHE A 1 407 ? -28.387 -2.572 4.537 1.00 87.88 407 PHE A CA 1
ATOM 3149 C C . PHE A 1 407 ? -28.822 -3.053 5.925 1.00 87.88 407 PHE A C 1
ATOM 3151 O O . PHE A 1 407 ? -29.739 -2.480 6.511 1.00 87.88 407 PHE A O 1
ATOM 3158 N N . HIS A 1 408 ? -28.130 -4.048 6.492 1.00 84.38 408 HIS A N 1
ATOM 3159 C CA . HIS A 1 408 ? -28.366 -4.483 7.870 1.00 84.38 408 HIS A CA 1
ATOM 3160 C C . HIS A 1 408 ? -28.141 -3.352 8.874 1.00 84.38 408 HIS A C 1
ATOM 3162 O O . HIS A 1 408 ? -28.981 -3.140 9.743 1.00 84.38 408 HIS A O 1
ATOM 3168 N N . GLN A 1 409 ? -27.067 -2.574 8.719 1.00 79.88 409 GLN A N 1
ATOM 3169 C CA . GLN A 1 409 ? -26.810 -1.436 9.597 1.00 79.88 409 GLN A CA 1
ATOM 3170 C C . GLN A 1 409 ? -27.885 -0.346 9.480 1.00 79.88 409 GLN A C 1
ATOM 3172 O O . GLN A 1 409 ? -28.250 0.251 10.489 1.00 79.88 409 GLN A O 1
ATOM 3177 N N . TYR A 1 410 ? -28.408 -0.087 8.279 1.00 80.56 410 TYR A N 1
ATOM 3178 C CA . TYR A 1 410 ? -29.494 0.876 8.087 1.00 80.56 410 TYR A CA 1
ATOM 3179 C C . TYR A 1 410 ? -30.805 0.383 8.711 1.00 80.56 410 TYR A C 1
ATOM 3181 O O . TYR A 1 410 ? -31.477 1.135 9.412 1.00 80.56 410 TYR A O 1
ATOM 3189 N N . ARG A 1 411 ? -31.136 -0.900 8.514 1.00 81.50 411 ARG A N 1
ATOM 3190 C CA . ARG A 1 411 ? -32.338 -1.530 9.075 1.00 81.50 411 ARG A CA 1
ATOM 3191 C C . ARG A 1 411 ? -32.312 -1.555 10.605 1.00 81.50 411 ARG A C 1
ATOM 3193 O O . ARG A 1 411 ? -33.309 -1.227 11.246 1.00 81.50 411 ARG A O 1
ATOM 3200 N N . ASP A 1 412 ? -31.171 -1.906 11.187 1.00 70.88 412 ASP A N 1
ATOM 3201 C CA . ASP A 1 412 ? -31.005 -2.012 12.638 1.00 70.88 412 ASP A CA 1
ATOM 3202 C C . ASP A 1 412 ? -30.721 -0.634 13.288 1.00 70.88 412 ASP A C 1
ATOM 3204 O O . ASP A 1 412 ? -30.858 -0.472 14.498 1.00 70.88 412 ASP A O 1
ATOM 3208 N N . GLY A 1 413 ? -30.375 0.382 12.484 1.00 59.25 413 GLY A N 1
ATOM 3209 C CA . GLY A 1 413 ? -30.196 1.782 12.886 1.00 59.25 413 GLY A CA 1
ATOM 3210 C C . GLY A 1 413 ? -31.498 2.572 13.072 1.00 59.25 413 GLY A C 1
ATOM 3211 O O . GLY A 1 413 ? -31.447 3.731 13.489 1.00 59.25 413 GLY A O 1
ATOM 3212 N N . THR A 1 414 ? -32.662 1.970 12.806 1.00 38.84 414 THR A N 1
ATOM 3213 C CA . THR A 1 414 ? -33.960 2.536 13.201 1.00 38.84 414 THR A CA 1
ATOM 3214 C C . THR A 1 414 ? -34.071 2.460 14.730 1.00 38.84 414 THR A C 1
ATOM 3216 O O . THR A 1 414 ? -34.070 1.355 15.275 1.00 38.84 414 THR A O 1
ATOM 3219 N N . PRO A 1 415 ? -34.132 3.585 15.465 1.00 41.28 415 PRO A N 1
ATOM 3220 C CA . PRO A 1 415 ? -34.012 3.563 16.916 1.00 41.28 415 PRO A CA 1
ATOM 3221 C C . PRO A 1 415 ? -35.190 2.811 17.540 1.00 41.28 415 PRO A C 1
ATOM 3223 O O . PRO A 1 415 ? -36.332 3.273 17.508 1.00 41.28 415 PRO A O 1
ATOM 3226 N N . ARG A 1 416 ? -34.910 1.673 18.182 1.00 38.56 416 ARG A N 1
ATOM 3227 C CA . ARG A 1 416 ? -35.796 1.149 19.221 1.00 38.56 416 ARG A CA 1
ATOM 3228 C C . ARG A 1 416 ? -35.676 2.114 20.403 1.00 38.56 416 ARG A C 1
ATOM 3230 O O . ARG A 1 416 ? -34.621 2.193 21.028 1.00 38.56 416 ARG A O 1
ATOM 3237 N N . LYS A 1 417 ? -36.725 2.909 20.634 1.00 33.44 417 LYS A N 1
ATOM 3238 C CA . LYS A 1 417 ? -36.891 3.901 21.716 1.00 33.44 417 LYS A CA 1
ATOM 3239 C C . LYS A 1 417 ? -36.846 3.274 23.128 1.00 33.44 417 LYS A C 1
ATOM 3241 O O . LYS A 1 417 ? -37.793 3.424 23.885 1.00 33.44 417 LYS A O 1
ATOM 3246 N N . GLU A 1 418 ? -35.797 2.541 23.492 1.00 34.41 418 GLU A N 1
ATOM 3247 C CA . GLU A 1 418 ? -35.725 1.859 24.800 1.00 34.41 418 GLU A CA 1
ATOM 3248 C C . GLU A 1 418 ? -34.556 2.323 25.693 1.00 34.41 418 GLU A C 1
ATOM 3250 O O . GLU A 1 418 ? -34.437 1.832 26.805 1.00 34.41 418 GLU A O 1
ATOM 3255 N N . ILE A 1 419 ? -33.718 3.290 25.282 1.00 39.62 419 ILE A N 1
ATOM 3256 C CA . ILE A 1 419 ? -32.573 3.770 26.105 1.00 39.62 419 ILE A CA 1
ATOM 3257 C C . ILE A 1 419 ? -32.551 5.311 26.242 1.00 39.62 419 ILE A C 1
ATOM 3259 O O . ILE A 1 419 ? -31.515 5.921 26.480 1.00 39.62 419 ILE A O 1
ATOM 3263 N N . SER A 1 420 ? -33.691 5.984 26.061 1.00 30.94 420 SER A N 1
ATOM 3264 C CA . SER A 1 420 ? -33.788 7.450 26.221 1.00 30.94 420 SER A CA 1
ATOM 3265 C C . SER A 1 420 ? -34.265 7.893 27.606 1.00 30.94 420 SER A C 1
ATOM 3267 O O . SER A 1 420 ? -34.018 9.036 27.976 1.00 30.94 420 SER A O 1
ATOM 3269 N N . ASP A 1 421 ? -34.885 7.005 28.387 1.00 34.03 421 ASP A N 1
ATOM 3270 C CA . ASP A 1 421 ? -35.565 7.403 29.629 1.00 34.03 421 ASP A CA 1
ATOM 3271 C C . ASP A 1 421 ? -34.711 7.227 30.897 1.00 34.03 421 ASP A C 1
ATOM 3273 O O . ASP A 1 421 ? -35.082 7.727 31.954 1.00 34.03 421 ASP A O 1
ATOM 3277 N N . GLU A 1 422 ? -33.538 6.586 30.815 1.00 33.97 422 GLU A N 1
ATOM 3278 C CA . GLU A 1 422 ? -32.699 6.323 32.002 1.00 33.97 422 GLU A CA 1
ATOM 3279 C C . GLU A 1 422 ? -31.528 7.313 32.180 1.00 33.97 422 GLU A C 1
ATOM 3281 O O . GLU A 1 422 ? -30.845 7.287 33.200 1.00 33.97 422 GLU A O 1
ATOM 3286 N N . LEU A 1 423 ? -31.305 8.235 31.229 1.00 32.66 423 LEU A N 1
ATOM 3287 C CA . LEU A 1 423 ? -30.217 9.231 31.295 1.00 32.66 423 LEU A CA 1
ATOM 3288 C C . LEU A 1 423 ? -30.699 10.692 31.348 1.00 32.66 423 LEU A C 1
ATOM 3290 O O . LEU A 1 423 ? -29.919 11.612 31.102 1.00 32.66 423 LEU A O 1
ATOM 3294 N N . ILE A 1 424 ? -31.976 10.920 31.675 1.00 33.62 424 ILE A N 1
ATOM 3295 C CA . ILE A 1 424 ? -32.540 12.256 31.912 1.00 33.62 424 ILE A CA 1
ATOM 3296 C C . ILE A 1 424 ? -33.247 12.265 33.272 1.00 33.62 424 ILE A C 1
ATOM 3298 O O . ILE A 1 424 ? -34.452 12.462 33.374 1.00 33.62 424 ILE A O 1
ATOM 3302 N N . THR A 1 425 ? -32.496 12.068 34.354 1.00 28.97 425 THR A N 1
ATOM 3303 C CA . THR A 1 425 ? -32.912 12.627 35.647 1.00 28.97 425 THR A CA 1
ATOM 3304 C C . THR A 1 425 ? -32.208 13.971 35.819 1.00 28.97 425 THR A C 1
ATOM 3306 O O . THR A 1 425 ? -30.975 13.991 35.896 1.00 28.97 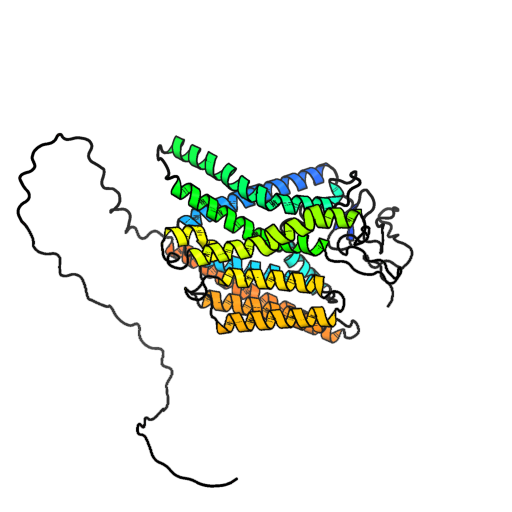425 THR A O 1
ATOM 3309 N N . PRO A 1 426 ? -32.932 15.103 35.855 1.00 31.22 426 PRO A N 1
ATOM 3310 C CA . PRO A 1 426 ? -32.323 16.392 36.141 1.00 31.22 426 PRO A CA 1
ATOM 3311 C C . PRO A 1 426 ? -31.762 16.387 37.567 1.00 31.22 426 PRO A C 1
ATOM 3313 O O . PRO A 1 426 ? -32.431 15.969 38.510 1.00 31.22 426 PRO A O 1
ATOM 3316 N N . VAL A 1 427 ? -30.526 16.863 37.723 1.00 34.22 427 VAL A N 1
ATOM 3317 C CA . VAL A 1 427 ? -29.940 17.177 39.032 1.00 34.22 427 VAL A CA 1
ATOM 3318 C C . VAL A 1 427 ? -30.784 18.295 39.661 1.00 34.22 427 VAL A C 1
ATOM 3320 O O . VAL A 1 427 ? -30.873 19.367 39.056 1.00 34.22 427 VAL A O 1
ATOM 3323 N N . PRO A 1 428 ? -31.407 18.109 40.842 1.00 31.28 428 PRO A N 1
ATOM 3324 C CA . PRO A 1 428 ? -32.112 19.197 41.502 1.00 31.28 428 PRO A CA 1
ATOM 3325 C C . PRO A 1 428 ? -31.095 20.208 42.033 1.00 31.28 428 PRO A C 1
ATOM 3327 O O . PRO A 1 428 ? -30.215 19.876 42.829 1.00 31.28 428 PRO A O 1
ATOM 3330 N N . ALA A 1 429 ? -31.221 21.454 41.586 1.00 32.03 429 ALA A N 1
ATOM 3331 C CA . ALA A 1 429 ? -30.502 22.580 42.152 1.00 32.03 429 ALA A CA 1
ATOM 3332 C C . ALA A 1 429 ? -31.115 22.955 43.511 1.00 32.03 429 ALA A C 1
ATOM 3334 O O . ALA A 1 429 ? -32.273 23.352 43.575 1.00 32.03 429 ALA A O 1
ATOM 3335 N N . GLY A 1 430 ? -30.305 22.864 44.569 1.00 32.41 430 GLY A N 1
ATOM 3336 C CA . GLY A 1 430 ? -30.473 23.597 45.825 1.00 32.41 430 GLY A CA 1
ATOM 3337 C C . GLY A 1 430 ? -31.561 23.100 46.778 1.00 32.41 430 GLY A C 1
ATOM 3338 O O . GLY A 1 430 ? -32.731 23.406 46.604 1.00 32.41 430 GLY A O 1
ATOM 3339 N N . LEU A 1 431 ? -31.142 22.458 47.872 1.00 30.19 431 LEU A N 1
ATOM 3340 C CA . LEU A 1 431 ? -31.783 22.581 49.184 1.00 30.19 431 LEU A CA 1
ATOM 3341 C C . LEU A 1 431 ? -30.756 22.230 50.270 1.00 30.19 431 LEU A C 1
ATOM 3343 O O . LEU A 1 431 ? -29.998 21.269 50.152 1.00 30.19 431 LEU A O 1
ATOM 3347 N N . ASN A 1 432 ? -30.704 23.097 51.276 1.00 32.22 432 ASN A N 1
ATOM 3348 C CA . ASN A 1 432 ? -29.801 23.091 52.422 1.00 32.22 432 ASN A CA 1
ATOM 3349 C C . ASN A 1 432 ? -29.753 21.736 53.156 1.00 32.22 432 ASN A C 1
ATOM 3351 O O . ASN A 1 432 ? -30.745 21.010 53.191 1.00 32.22 432 ASN A O 1
ATOM 3355 N N . GLN A 1 433 ? -28.617 21.439 53.804 1.00 35.38 433 GLN A N 1
ATOM 3356 C CA . GLN A 1 433 ? -28.511 20.392 54.836 1.00 35.38 433 GLN A CA 1
ATOM 3357 C C . GLN A 1 433 ? -29.681 20.491 55.831 1.00 35.38 433 GLN A C 1
ATOM 3359 O O . GLN A 1 433 ? -30.018 21.600 56.258 1.00 35.38 433 GLN A O 1
ATOM 3364 N N . PRO A 1 434 ? -30.277 19.350 56.222 1.00 34.12 434 PRO A N 1
ATOM 3365 C CA . PRO A 1 434 ? -29.942 18.842 57.554 1.00 34.12 434 PRO A CA 1
ATOM 3366 C C . PRO A 1 434 ? -29.907 17.304 57.709 1.00 34.12 434 PRO A C 1
ATOM 3368 O O . PRO A 1 434 ? -30.497 16.541 56.950 1.00 34.12 434 PRO A O 1
ATOM 3371 N N . ASP A 1 435 ? -29.218 16.912 58.781 1.00 26.73 435 ASP A N 1
ATOM 3372 C CA . ASP A 1 435 ? -29.361 15.712 59.615 1.00 26.73 435 ASP A CA 1
ATOM 3373 C C . ASP A 1 435 ? -29.115 14.295 59.064 1.00 26.73 435 ASP A C 1
ATOM 3375 O O . ASP A 1 435 ? -29.988 13.562 58.598 1.00 26.73 435 ASP A O 1
ATOM 3379 N N . MET A 1 436 ? -27.895 13.838 59.361 1.00 33.22 436 MET A N 1
ATOM 3380 C CA . MET A 1 436 ? -27.524 12.446 59.609 1.00 33.22 436 MET A CA 1
ATOM 3381 C C . MET A 1 436 ? -28.291 11.878 60.817 1.00 33.22 436 MET A C 1
ATOM 3383 O O . MET A 1 436 ? -27.751 11.845 61.916 1.00 33.22 436 MET A O 1
ATOM 3387 N N . ASN A 1 437 ? -29.544 11.449 60.637 1.00 31.34 437 ASN A N 1
ATOM 3388 C CA . ASN A 1 437 ? -30.225 10.473 61.509 1.00 31.34 437 ASN A CA 1
ATOM 3389 C C . ASN A 1 437 ? -31.631 10.143 60.978 1.00 31.34 437 ASN A C 1
ATOM 3391 O O . ASN A 1 437 ? -32.623 10.571 61.559 1.00 31.34 437 ASN A O 1
ATOM 3395 N N . LYS A 1 438 ? -31.738 9.382 59.876 1.00 31.94 438 LYS A N 1
ATOM 3396 C CA . LYS A 1 438 ? -32.941 8.591 59.512 1.00 31.94 438 LYS A CA 1
ATOM 3397 C C . LYS A 1 438 ? -32.748 7.839 58.189 1.00 31.94 438 LYS A C 1
ATOM 3399 O O . LYS A 1 438 ? -33.293 8.226 57.169 1.00 31.94 438 LYS A O 1
ATOM 3404 N N . VAL A 1 439 ? -32.035 6.712 58.209 1.00 29.33 439 VAL A N 1
ATOM 3405 C CA . VAL A 1 439 ? -32.340 5.593 57.295 1.00 29.33 439 VAL A CA 1
ATOM 3406 C C . VAL A 1 439 ? -32.116 4.289 58.059 1.00 29.33 439 VAL A C 1
ATOM 3408 O O . VAL A 1 439 ? -31.018 3.745 58.115 1.00 29.33 439 VAL A O 1
ATOM 3411 N N . ARG A 1 440 ? -33.180 3.811 58.706 1.00 27.19 440 ARG A N 1
ATOM 3412 C CA . ARG A 1 440 ? -33.298 2.458 59.257 1.00 27.19 440 ARG A CA 1
ATOM 3413 C C . ARG A 1 440 ? -34.495 1.824 58.551 1.00 27.19 440 ARG A C 1
ATOM 3415 O O . ARG A 1 440 ? -35.567 2.414 58.598 1.00 27.19 440 ARG A O 1
ATOM 3422 N N . PHE A 1 441 ? -34.292 0.636 57.975 1.00 27.19 441 PHE A N 1
ATOM 3423 C CA . PHE A 1 441 ? -35.296 -0.259 57.368 1.00 27.19 441 PHE A CA 1
ATOM 3424 C C . PHE A 1 441 ? -35.955 0.269 56.077 1.00 27.19 441 PHE A C 1
ATOM 3426 O O . PHE A 1 441 ? -36.637 1.279 56.069 1.00 27.19 441 PHE A O 1
ATOM 3433 N N . THR A 1 442 ? -35.842 -0.411 54.936 1.00 26.06 442 THR A N 1
ATOM 3434 C CA . THR A 1 442 ? -36.487 -1.717 54.738 1.00 26.06 442 THR A CA 1
ATOM 3435 C C . THR A 1 442 ? -35.789 -2.535 53.647 1.00 26.06 442 THR A C 1
ATOM 3437 O O . THR A 1 442 ? -35.560 -2.075 52.533 1.00 26.06 442 THR A O 1
ATOM 3440 N N . MET A 1 443 ? -35.477 -3.779 53.995 1.00 27.62 443 MET A N 1
ATOM 3441 C CA . MET A 1 443 ? -35.033 -4.851 53.114 1.00 27.62 443 MET A CA 1
ATOM 3442 C C . MET A 1 443 ? -36.285 -5.644 52.727 1.00 27.62 443 MET A C 1
ATOM 3444 O O . MET A 1 443 ? -37.018 -6.072 53.616 1.00 27.62 443 MET A O 1
ATOM 3448 N N . GLY A 1 444 ? -36.558 -5.822 51.434 1.00 28.17 444 GLY A N 1
ATOM 3449 C CA . GLY A 1 444 ? -37.661 -6.673 50.992 1.00 28.17 444 GLY A CA 1
ATOM 3450 C C . GLY A 1 444 ? -38.083 -6.445 49.545 1.00 28.17 444 GLY A C 1
ATOM 3451 O O . GLY A 1 444 ? -38.639 -5.407 49.221 1.00 28.17 444 GLY A O 1
ATOM 3452 N N . SER A 1 445 ? -37.899 -7.481 48.722 1.00 29.14 445 SER A N 1
ATOM 3453 C CA . SER A 1 445 ? -38.584 -7.705 47.441 1.00 29.14 445 SER A CA 1
ATOM 3454 C C . SER A 1 445 ? -38.045 -7.007 46.185 1.00 29.14 445 SER A C 1
ATOM 3456 O O . SER A 1 445 ? -38.762 -6.207 45.601 1.00 29.14 445 SER A O 1
ATOM 3458 N N . ILE A 1 446 ? -36.884 -7.441 45.667 1.00 29.38 446 ILE A N 1
ATOM 3459 C CA . ILE A 1 446 ? -36.682 -7.639 44.209 1.00 29.38 446 ILE A CA 1
ATOM 3460 C C . ILE A 1 446 ? -35.730 -8.834 43.984 1.00 29.38 446 ILE A C 1
ATOM 3462 O O . ILE A 1 446 ? -34.559 -8.682 43.653 1.00 29.38 446 ILE A O 1
ATOM 3466 N N . THR A 1 447 ? -36.236 -10.052 44.164 1.00 31.20 447 THR A N 1
ATOM 3467 C CA . THR A 1 447 ? -35.597 -11.296 43.692 1.00 31.20 447 THR A CA 1
ATOM 3468 C C . THR A 1 447 ? -36.661 -12.187 43.055 1.00 31.20 447 THR A C 1
ATOM 3470 O O . THR A 1 447 ? -37.083 -13.181 43.631 1.00 31.20 447 THR A O 1
ATOM 3473 N N . SER A 1 448 ? -37.146 -11.821 41.862 1.00 29.91 448 SER A N 1
ATOM 3474 C CA . SER A 1 448 ? -38.051 -12.695 41.088 1.00 29.91 448 SER A CA 1
ATOM 3475 C C . SER A 1 448 ? -38.157 -12.378 39.587 1.00 29.91 448 SER A C 1
ATOM 3477 O O . SER A 1 448 ? -39.217 -12.558 38.995 1.00 29.91 448 SER A O 1
ATOM 3479 N N . LYS A 1 449 ? -37.075 -11.953 38.915 1.00 29.14 449 LYS A N 1
ATOM 3480 C CA . LYS A 1 449 ? -37.039 -11.915 37.435 1.00 29.14 449 LYS A CA 1
ATOM 3481 C C . LYS A 1 449 ? -35.684 -12.329 36.858 1.00 29.14 449 LYS A C 1
ATOM 3483 O O . LYS A 1 449 ? -35.028 -11.573 36.157 1.00 29.14 449 LYS A O 1
ATOM 3488 N N . LEU A 1 450 ? -35.290 -13.571 37.117 1.00 34.06 450 LEU A N 1
ATOM 3489 C CA . LEU A 1 450 ? -34.366 -14.309 36.257 1.00 34.06 450 LEU A CA 1
ATOM 3490 C C . LEU A 1 450 ? -34.974 -15.689 36.005 1.00 34.06 450 LEU A C 1
ATOM 3492 O O . LEU A 1 450 ? -35.426 -16.329 36.951 1.00 34.06 450 LEU A O 1
ATOM 3496 N N . ARG A 1 451 ? -34.932 -16.121 34.736 1.00 28.27 451 ARG A N 1
ATOM 3497 C CA . ARG A 1 451 ? -35.344 -17.426 34.174 1.00 28.27 451 ARG A CA 1
ATOM 3498 C C . ARG A 1 451 ? -36.730 -17.466 33.508 1.00 28.27 451 ARG A C 1
ATOM 3500 O O . ARG A 1 451 ? -37.705 -17.879 34.121 1.00 28.27 451 ARG A O 1
ATOM 3507 N N . LYS A 1 452 ? -36.750 -17.198 32.194 1.00 26.22 452 LYS A N 1
ATOM 3508 C CA . LYS A 1 452 ? -37.367 -18.075 31.176 1.00 26.22 452 LYS A CA 1
ATOM 3509 C C . LYS A 1 452 ? -36.598 -17.957 29.844 1.00 26.22 452 LYS A C 1
ATOM 3511 O O . LYS A 1 452 ? -36.416 -16.834 29.381 1.00 26.22 452 LYS A O 1
ATOM 3516 N N . PRO A 1 453 ? -36.155 -19.068 29.227 1.00 28.38 453 PRO A N 1
ATOM 3517 C CA . PRO A 1 453 ? -35.803 -19.112 27.812 1.00 28.38 453 PRO A CA 1
ATOM 3518 C C . PRO A 1 453 ? -37.085 -19.304 26.981 1.00 28.38 453 PRO A C 1
ATOM 3520 O O . PRO A 1 453 ? -37.962 -20.070 27.380 1.00 28.38 453 PRO A O 1
ATOM 3523 N N . HIS A 1 454 ? -37.214 -18.609 25.849 1.00 25.73 454 HIS A N 1
ATOM 3524 C CA . HIS A 1 454 ? -38.277 -18.857 24.862 1.00 25.73 454 HIS A CA 1
ATOM 3525 C C . HIS A 1 454 ? -37.719 -19.595 23.624 1.00 25.73 454 HIS A C 1
ATOM 3527 O O . HIS A 1 454 ? -36.511 -19.546 23.393 1.00 25.73 454 HIS A O 1
ATOM 3533 N N . PRO A 1 455 ? -38.571 -20.327 22.878 1.00 33.34 455 PRO A N 1
ATOM 3534 C CA . PRO A 1 455 ? -38.197 -21.564 22.204 1.00 33.34 455 PRO A CA 1
ATOM 3535 C C . PRO A 1 455 ? -37.958 -21.432 20.691 1.00 33.34 455 PRO A C 1
ATOM 3537 O O . PRO A 1 455 ? -38.540 -20.592 20.016 1.00 33.34 455 PRO A O 1
ATOM 3540 N N . VAL A 1 456 ? -37.092 -22.331 20.217 1.00 30.22 456 VAL A N 1
ATOM 3541 C CA . VAL A 1 456 ? -37.133 -23.157 18.993 1.00 30.22 456 VAL A CA 1
ATOM 3542 C C . VAL A 1 456 ? -38.072 -22.718 17.854 1.00 30.22 456 VAL A C 1
ATOM 3544 O O . VAL A 1 456 ? -39.292 -22.821 17.957 1.00 30.22 456 VAL A O 1
ATOM 3547 N N . LEU A 1 457 ? -37.455 -22.390 16.711 1.00 27.33 457 LEU A N 1
ATOM 3548 C CA . LEU A 1 457 ? -37.998 -22.604 15.365 1.00 27.33 457 LEU A CA 1
ATOM 3549 C C . LEU A 1 457 ? -37.559 -23.994 14.884 1.00 27.33 457 LEU A C 1
ATOM 3551 O O . LEU A 1 457 ? -36.394 -24.367 15.022 1.00 27.33 457 LEU A O 1
ATOM 3555 N N . ALA A 1 458 ? -38.519 -24.751 14.367 1.00 27.98 458 ALA A N 1
ATOM 3556 C CA . ALA A 1 458 ? -38.378 -26.136 13.956 1.00 27.98 458 ALA A CA 1
ATOM 3557 C C . ALA A 1 458 ? -37.772 -26.309 12.549 1.00 27.98 458 ALA A C 1
ATOM 3559 O O . ALA A 1 458 ? -38.005 -25.504 11.650 1.00 27.98 458 ALA A O 1
ATOM 3560 N N . SER A 1 459 ? -37.066 -27.439 12.420 1.00 24.44 459 SER A N 1
ATOM 3561 C CA . SER A 1 459 ? -37.020 -28.377 11.285 1.00 24.44 459 SER A CA 1
ATOM 3562 C C . SER A 1 459 ? -36.552 -27.890 9.909 1.00 24.44 459 SER A C 1
ATOM 3564 O O . SER A 1 459 ? -37.344 -27.398 9.108 1.00 24.44 459 SER A O 1
ATOM 3566 N N . ILE A 1 460 ? -35.300 -28.229 9.583 1.00 25.39 460 ILE A N 1
ATOM 3567 C CA . ILE A 1 460 ? -34.945 -28.814 8.281 1.00 25.39 460 ILE A CA 1
ATOM 3568 C C . ILE A 1 460 ? -34.143 -30.088 8.579 1.00 25.39 460 ILE A C 1
ATOM 3570 O O . ILE A 1 460 ? -33.035 -30.016 9.109 1.00 25.39 460 ILE A O 1
ATOM 3574 N N . ASP A 1 461 ? -34.756 -31.236 8.292 1.00 22.69 461 ASP A N 1
ATOM 3575 C CA . ASP A 1 461 ? -34.168 -32.572 8.369 1.00 22.69 461 ASP A CA 1
ATOM 3576 C C . ASP A 1 461 ? -33.067 -32.750 7.315 1.00 22.69 461 ASP A C 1
ATOM 3578 O O . ASP A 1 461 ? -33.299 -32.552 6.123 1.00 22.69 461 ASP A O 1
ATOM 3582 N N . PHE A 1 462 ? -31.900 -33.226 7.745 1.00 26.44 462 PHE A N 1
ATOM 3583 C CA . PHE A 1 462 ? -31.043 -34.078 6.924 1.00 26.44 462 PHE A CA 1
ATOM 3584 C C . PHE A 1 462 ? -30.775 -35.348 7.728 1.00 26.44 462 PHE A C 1
ATOM 3586 O O . PHE A 1 462 ? -30.183 -35.306 8.806 1.00 26.44 462 PHE A O 1
ATOM 3593 N N . GLY A 1 463 ? -31.301 -36.462 7.217 1.00 24.16 463 GLY A N 1
ATOM 3594 C CA . GLY A 1 463 ? -31.222 -37.776 7.837 1.00 24.16 463 GLY A CA 1
ATOM 3595 C C . GLY A 1 463 ? -29.780 -38.226 8.039 1.00 24.16 463 GLY A C 1
ATOM 3596 O O . GLY A 1 463 ? -28.959 -38.167 7.126 1.00 24.16 463 GLY A O 1
ATOM 3597 N N . ASN A 1 464 ? -29.509 -38.696 9.252 1.00 24.42 464 ASN A N 1
ATOM 3598 C CA . ASN A 1 464 ? -28.278 -39.360 9.635 1.00 24.42 464 ASN A CA 1
ATOM 3599 C C . ASN A 1 464 ? -28.557 -40.870 9.636 1.00 24.42 464 ASN A C 1
ATOM 3601 O O . ASN A 1 464 ? -29.467 -41.320 10.333 1.00 24.42 464 ASN A O 1
ATOM 3605 N N . SER A 1 465 ? -27.795 -41.647 8.868 1.00 25.39 465 SER A N 1
ATOM 3606 C CA . SER A 1 465 ? -27.767 -43.104 8.989 1.00 25.39 465 SER A CA 1
ATOM 3607 C C . SER A 1 465 ? -26.436 -43.539 9.597 1.00 25.39 465 SER A C 1
ATOM 3609 O O . SER A 1 465 ? -25.398 -43.439 8.951 1.00 25.39 465 SER A O 1
ATOM 3611 N N . ASN A 1 466 ? -26.555 -44.075 10.811 1.00 25.73 466 ASN A N 1
ATOM 3612 C CA . ASN A 1 466 ? -25.757 -45.134 11.429 1.00 25.73 466 ASN A CA 1
ATOM 3613 C C . ASN A 1 466 ? -24.294 -44.838 11.785 1.00 25.73 466 ASN A C 1
ATOM 3615 O O . ASN A 1 466 ? -23.386 -44.969 10.970 1.00 25.73 466 ASN A O 1
ATOM 3619 N N . GLN A 1 467 ? -24.071 -44.618 13.082 1.00 24.84 467 GLN A N 1
ATOM 3620 C CA . GLN A 1 467 ? -22.823 -44.975 13.745 1.00 24.84 467 GLN A CA 1
ATOM 3621 C C . GLN A 1 467 ? -23.188 -45.660 15.069 1.00 24.84 467 GLN A C 1
ATOM 3623 O O . GLN A 1 467 ? -23.714 -45.021 15.977 1.00 24.84 467 GLN A O 1
ATOM 3628 N N . GLU A 1 468 ? -23.017 -46.982 15.109 1.00 27.72 468 GLU A N 1
ATOM 3629 C CA . GLU A 1 468 ? -23.202 -47.811 16.302 1.00 27.72 468 GLU A CA 1
ATOM 3630 C C . GLU A 1 468 ? -21.999 -47.667 17.247 1.00 27.72 468 GLU A C 1
ATOM 3632 O O . GLU A 1 468 ? -20.843 -47.634 16.817 1.00 27.72 468 GLU A O 1
ATOM 3637 N N . ASP A 1 469 ? -22.316 -47.577 18.538 1.00 24.30 469 ASP A N 1
ATOM 3638 C CA . ASP A 1 469 ? -21.416 -47.644 19.689 1.00 24.30 469 ASP A CA 1
ATOM 3639 C C . ASP A 1 469 ? -20.681 -48.988 19.777 1.00 24.30 469 ASP A C 1
ATOM 3641 O O . ASP A 1 469 ? -21.274 -50.021 19.491 1.00 24.30 469 ASP A O 1
ATOM 3645 N N . PHE A 1 470 ? -19.462 -48.996 20.331 1.00 24.77 470 PHE A N 1
ATOM 3646 C CA . PHE A 1 470 ? -19.082 -49.977 21.360 1.00 24.77 470 PHE A CA 1
ATOM 3647 C C . PHE A 1 470 ? -17.841 -49.515 22.142 1.00 24.77 470 PHE A C 1
ATOM 3649 O O . PHE A 1 470 ? -16.785 -49.216 21.586 1.00 24.77 470 PHE A O 1
ATOM 3656 N N . THR A 1 471 ? -17.972 -49.480 23.467 1.00 26.09 471 THR A N 1
ATOM 3657 C CA . THR A 1 471 ? -16.882 -49.359 24.439 1.00 26.09 471 THR A CA 1
ATOM 3658 C C . THR A 1 471 ? -16.356 -50.747 24.813 1.00 26.09 471 THR A C 1
ATOM 3660 O O . THR A 1 471 ? -17.151 -51.655 25.033 1.00 26.09 471 THR A O 1
ATOM 3663 N N . THR A 1 472 ? -15.028 -50.905 24.919 1.00 25.73 472 THR A N 1
ATOM 3664 C CA . THR A 1 472 ? -14.251 -51.559 26.011 1.00 25.73 472 THR A CA 1
ATOM 3665 C C . THR A 1 472 ? -12.847 -51.991 25.536 1.00 25.73 472 THR A C 1
ATOM 3667 O O . THR A 1 472 ? -12.659 -52.511 24.444 1.00 25.73 472 THR A O 1
ATOM 3670 N N . THR A 1 473 ? -11.840 -51.713 26.366 1.00 25.19 473 THR A N 1
ATOM 3671 C CA . THR A 1 473 ? -10.426 -52.153 26.308 1.00 25.19 473 THR A CA 1
ATOM 3672 C C . THR A 1 473 ? -10.254 -53.538 26.976 1.00 25.19 473 THR A C 1
ATOM 3674 O O . THR A 1 473 ? -11.215 -54.017 27.575 1.00 25.19 473 THR A O 1
ATOM 3677 N N . PRO A 1 474 ? -9.032 -54.094 27.145 1.00 41.00 474 PRO A N 1
ATOM 3678 C CA . PRO A 1 474 ? -7.903 -54.339 26.223 1.00 41.00 474 PRO A CA 1
ATOM 3679 C C . PRO A 1 474 ? -7.456 -55.831 26.252 1.00 41.00 474 PRO A C 1
ATOM 3681 O O . PRO A 1 474 ? -7.669 -56.485 27.263 1.00 41.00 474 PRO A O 1
ATOM 3684 N N . ASP A 1 475 ? -6.739 -56.360 25.243 1.00 25.92 475 ASP A N 1
ATOM 3685 C CA . ASP A 1 475 ? -5.676 -57.354 25.515 1.00 25.92 475 ASP A CA 1
ATOM 3686 C C . ASP A 1 475 ? -4.740 -57.709 24.340 1.00 25.92 475 ASP A C 1
ATOM 3688 O O . ASP A 1 475 ? -5.068 -57.632 23.160 1.00 25.92 475 ASP A O 1
ATOM 3692 N N . ARG A 1 476 ? -3.540 -58.113 24.757 1.00 26.52 476 ARG A N 1
ATOM 3693 C CA . ARG A 1 476 ? -2.351 -58.652 24.068 1.00 26.52 476 ARG A CA 1
ATOM 3694 C C . ARG A 1 476 ? -2.628 -59.770 23.037 1.00 26.52 476 ARG A C 1
ATOM 3696 O O . ARG A 1 476 ? -3.237 -60.765 23.414 1.00 26.52 476 ARG A O 1
ATOM 3703 N N . LYS A 1 477 ? -1.964 -59.743 21.864 1.00 27.38 477 LYS A N 1
ATOM 3704 C CA . LYS A 1 477 ? -0.987 -60.768 21.393 1.00 27.38 477 LYS A CA 1
ATOM 3705 C C . LYS A 1 477 ? -0.492 -60.542 19.954 1.00 27.38 477 LYS A C 1
ATOM 3707 O O . LYS A 1 477 ? -0.965 -59.669 19.246 1.00 27.38 477 LYS A O 1
ATOM 3712 N N . SER A 1 478 ? 0.550 -61.303 19.652 1.00 26.34 478 SER A N 1
ATOM 3713 C CA . SER A 1 478 ? 1.514 -61.292 18.564 1.00 26.34 478 SER A CA 1
ATOM 3714 C C . SER A 1 478 ? 0.999 -61.723 17.183 1.00 26.34 478 SER A C 1
ATOM 3716 O O . SER A 1 478 ? -0.046 -62.352 17.068 1.00 26.34 478 SER A O 1
ATOM 3718 N N . ASP A 1 479 ? 1.875 -61.458 16.208 1.00 29.41 479 ASP A N 1
ATOM 3719 C CA . ASP A 1 479 ? 2.232 -62.286 15.044 1.00 29.41 479 ASP A CA 1
ATOM 3720 C C . ASP A 1 479 ? 1.800 -61.855 13.629 1.00 29.41 479 ASP A C 1
ATOM 3722 O O . ASP A 1 479 ? 0.627 -61.749 13.291 1.00 29.41 479 ASP A O 1
ATOM 3726 N N . SER A 1 480 ? 2.867 -61.725 12.823 1.00 29.06 480 SER A N 1
ATOM 3727 C CA . SER A 1 480 ? 3.083 -62.199 11.446 1.00 29.06 480 SER A CA 1
ATOM 3728 C C . SER A 1 480 ? 2.357 -61.561 10.255 1.00 29.06 480 SER A C 1
ATOM 3730 O O . SER A 1 480 ? 1.140 -61.624 10.140 1.00 29.06 480 SER A O 1
ATOM 3732 N N . ASP A 1 481 ? 3.208 -61.089 9.334 1.00 33.75 481 ASP A N 1
ATOM 3733 C CA . ASP A 1 481 ? 3.212 -61.335 7.884 1.00 33.75 481 ASP A CA 1
ATOM 3734 C C . ASP A 1 481 ? 1.949 -61.012 7.068 1.00 33.75 481 ASP A C 1
ATOM 3736 O O . ASP A 1 481 ? 0.960 -61.738 7.109 1.00 33.75 481 ASP A O 1
ATOM 3740 N N . TYR A 1 482 ? 2.026 -59.963 6.240 1.00 35.41 482 TYR A N 1
ATOM 3741 C CA . TYR A 1 482 ? 2.210 -60.037 4.775 1.00 35.41 482 TYR A CA 1
ATOM 3742 C C . TYR A 1 482 ? 2.323 -58.635 4.162 1.00 35.41 482 TYR A C 1
ATOM 3744 O O . TYR A 1 482 ? 1.649 -57.707 4.667 1.00 35.41 482 TYR A O 1
#

Sequence (482 aa):
MDGLCGAGLARGHCSLTADGEDVYEGNLCSSCRGGYGRVGQYECSKCPGMAQNMLLLSIALLCIIVFIAFTVVSTMKASSQPKAVHSIIIKIVMSSIQLNALALSFRFQWPDSVQKTMAVQSKAADVGQSILSVDCFLGSIDVSPFYIQSALFMGLPIFMAIAPLLAIVPYQIYIRISTGVRLSLDHIKDQYITSVIVSLFVIHPNIVQQTLKIFNCMSLSSQSGYSYLLADLSQQCWSSEHSKWVMATGLPMLILYVIGIPFSAYIILRKNQGQLDQIKMKMRYSFLSQGYTKSCYFWEIVVVGRKVLLSAISVFLSFSVIIQSLTALLLIILSLVSHVYHHPFENHLLDHIEFLSLFNSFITFMCGQYLFNTDVTQTAVVTTIVLVVSNVIFYGTALKALVSAIFHQYRDGTPRKEISDELITPVPAGLNQPDMNKVRFTMGSITSKLRKPHPVLASIDFGNSNQEDFTTTPDRKSDSDY

pLDDT: mean 74.15, std 21.48, range [22.69, 98.06]

Foldseek 3Di:
DQDQQLVRDHPPDQDDDDPHDRQFDDDSRQDGDQQWFDDPRRDIDGQDPPVVLVVLVVVLVVVVVVVLVCLLVVLVVCLVPLAQPLVLLVVLVLLLLLLLLLLVLAPFQADPVVCVVSVVSVVVLASPCRSCRVCSVPVPDPDPSLLVSLVVLQCVLVCQLVSSVVVLVVVQVVCCVPPVDDDDPLVSVLSSLQSSLVSLLSCLSVLLLSLLLLLAWDDDPVDPPWIARSSDRNHTPPPPVSVCSCVPRNVCSCVCRLPVSLVVLVVVCVVCLVPCPPSSNSSNCSVQQPQWDSVQSRVSSVSSVLSSVLSVLSRPVVVDSVCSLVVNLVSLVVSLVVLVVRVTGPDPLSSVLSNLSSVLSNLSSVLSVLRPDPPCVPSSVVSVVSNVVSVCVSVVSSVVVSVVSVVVCVVVVPDPPDPPPPPDDDDDPDDDDDDDDDDDDDDDDDDDPDDDDDDDDDDDDDDDDDDDDDDDDDDDDDDDDD

Organism: NCBI:txid70186

Radius of gyration: 29.7 Å; chains: 1; bounding box: 68×90×96 Å